Protein AF-A0A8J7XCA3-F1 (afdb_monomer_lite)

Sequence (467 aa):
MIFSLIQPCLSYRDPLVGRDSIISLADGVGAQAFDSISRQIANDPYNPGSFAWGWQYHARGCLIMFNLTGNRKWLDWAVNISDHFLAYSDVNGDGEPAWGNYNETWGNDRYDFREYTVWDGVIGLPIIETAKVILGNDALSDNETLRSKANAYVDLMERVVQRHHGSWNQVDTDQGYYWDDPYEDVGPIVNRFTALGRVELVLGDVTSNTSYYEKPGQMANYMIANMRYDSDDDLYTWEYKYGEEGSEDISHGAIELEFLIMANQRGLLEDVHLERLANTYLKRIWQLPQILDGKKLLSMKVDGTDYPQYDYSSISRGWALLAPYSPEVFESQRIVFGVIHEKRGMYASSVNLLGLAQIPLMAGSLEAQGTDPDSIRVVDLATIESMYDRALGRLNETMSLGSEAISVISLIDESAQHLNQNSLYNASIPGGLLYRAWEMLSRIEQTGLKLRDLVEGIEEAEELGVS

pLDDT: mean 93.94, std 8.84, range [40.78, 98.88]

Foldseek 3Di:
DLLVPLPLDDPFDQDDQANDGLLVQLVVLLVVQLVVVVVCCVPPLAELCCLQPFQLLSLLLLLLSCSNPVDCVSLVSNLVLLVSQLVQQQVVPPPQGANFCQDVNRHDPVDPGATFLLSCLSNLLSLLSSLCSQCVDPVSCVPPVSVVSSVSSLVNLVRNLVLQVQQWDDDDPLATFGARGSVDRPACQLLRRLSNLSNLLSSCVNVVPCVSLRHLLRSLVNQVVQWDADPVLRATWHARGGPDDDTDFLLSVLSNLVSNLSCVVVVSDDLSHLLRHLSLCLPQFAQLLCVLVLDARTAGGSNNHHDSVDHCLQRNANQCSSCLSPVLSLLSNSLSSSLVCLQPRRHSGSSNSSSSSSSSSSCVVCVVVVHHSLPHAPDDLVSLVVLLVVLVVLVVVLVVLVDDLVVLVVLSVQLVVLSDPNNSSRVSNSSNSSSNSSVSSVVSVVVSVVVVVVVVVVVVCVVVVND

Structure (mmCIF, N/CA/C/O backbone):
data_AF-A0A8J7XCA3-F1
#
_entry.id   AF-A0A8J7XCA3-F1
#
loop_
_atom_site.group_PDB
_atom_site.id
_atom_site.type_symbol
_atom_site.label_atom_id
_atom_site.label_alt_id
_atom_site.label_comp_id
_atom_site.label_asym_id
_atom_site.label_entity_id
_atom_site.label_seq_id
_atom_site.pdbx_PDB_ins_code
_atom_site.Cartn_x
_atom_site.Cartn_y
_atom_site.Cartn_z
_atom_site.occupancy
_atom_site.B_iso_or_equiv
_atom_site.auth_seq_id
_atom_site.auth_comp_id
_atom_site.auth_asym_id
_atom_site.auth_atom_id
_atom_site.pdbx_PDB_model_num
ATOM 1 N N . MET A 1 1 ? -2.379 -5.718 -15.078 1.00 42.91 1 MET A N 1
ATOM 2 C CA . MET A 1 1 ? -3.762 -5.604 -15.588 1.00 42.91 1 MET A CA 1
ATOM 3 C C . MET A 1 1 ? -4.606 -4.595 -14.794 1.00 42.91 1 MET A C 1
ATOM 5 O O . MET A 1 1 ? -5.542 -4.049 -15.357 1.00 42.91 1 MET A O 1
ATOM 9 N N . ILE A 1 2 ? -4.215 -4.230 -13.560 1.00 40.78 2 ILE A N 1
ATOM 10 C CA . ILE A 1 2 ? -4.813 -3.115 -12.779 1.00 40.78 2 ILE A CA 1
ATOM 11 C C . ILE A 1 2 ? -4.923 -1.805 -13.582 1.00 40.78 2 ILE A C 1
ATOM 13 O O . ILE A 1 2 ? -5.945 -1.136 -13.534 1.00 40.78 2 ILE A O 1
ATOM 17 N N . PHE A 1 3 ? -3.911 -1.478 -14.393 1.00 42.97 3 PHE A N 1
ATOM 18 C CA . PHE A 1 3 ? -3.934 -0.296 -15.266 1.00 42.97 3 PHE A CA 1
ATOM 19 C C . PHE A 1 3 ? -4.504 -0.539 -16.675 1.00 42.97 3 PHE A C 1
ATOM 21 O O . PHE A 1 3 ? -4.763 0.422 -17.385 1.00 42.97 3 PHE A O 1
ATOM 28 N N . SER A 1 4 ? -4.712 -1.793 -17.100 1.00 41.62 4 SER A N 1
ATOM 29 C CA . SER A 1 4 ? -5.295 -2.104 -18.421 1.00 41.62 4 SER A CA 1
ATOM 30 C C . SER A 1 4 ? -6.807 -2.351 -18.372 1.00 41.62 4 SER A C 1
ATOM 32 O O . SER A 1 4 ? -7.427 -2.493 -19.420 1.00 41.62 4 SER A O 1
ATOM 34 N N . LEU A 1 5 ? -7.396 -2.422 -17.173 1.00 41.03 5 LEU A N 1
ATOM 35 C CA . LEU A 1 5 ? -8.836 -2.605 -16.958 1.00 41.03 5 LEU A CA 1
ATOM 36 C C . LEU A 1 5 ? -9.592 -1.289 -16.730 1.00 41.03 5 LEU A C 1
ATOM 38 O O . LEU A 1 5 ? -10.820 -1.283 -16.755 1.00 41.03 5 LEU A O 1
ATOM 42 N N . ILE A 1 6 ? -8.893 -0.164 -16.567 1.00 46.91 6 ILE A N 1
ATOM 43 C CA . ILE A 1 6 ? -9.539 1.143 -16.430 1.00 46.91 6 ILE A CA 1
ATOM 44 C C . ILE A 1 6 ? -9.768 1.701 -17.834 1.00 46.91 6 ILE A C 1
ATOM 46 O O . ILE A 1 6 ? -8.982 2.497 -18.346 1.00 46.91 6 ILE A O 1
ATOM 50 N N . GLN A 1 7 ? -10.848 1.272 -18.492 1.00 47.53 7 GLN A N 1
ATOM 51 C CA . GLN A 1 7 ? -11.374 2.085 -19.585 1.00 47.53 7 GLN A CA 1
ATOM 52 C C . GLN A 1 7 ? -11.809 3.443 -18.998 1.00 47.53 7 GLN A C 1
ATOM 54 O O . GLN A 1 7 ? -12.553 3.439 -18.016 1.00 47.53 7 GLN A O 1
ATOM 59 N N . PRO A 1 8 ? -11.409 4.595 -19.574 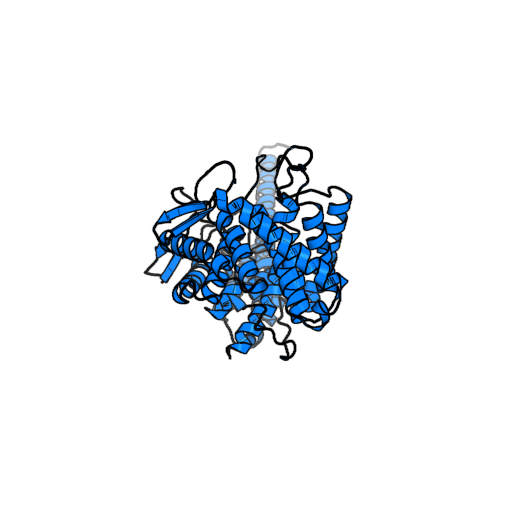1.00 45.59 8 PRO A N 1
ATOM 60 C CA . PRO A 1 8 ? -11.662 5.933 -19.013 1.00 45.59 8 PRO A CA 1
ATOM 61 C C . PRO A 1 8 ? -13.137 6.383 -18.918 1.00 45.59 8 PRO A C 1
ATOM 63 O O . PRO A 1 8 ? -13.405 7.581 -18.931 1.00 45.59 8 PRO A O 1
ATOM 66 N N . CYS A 1 9 ? -14.124 5.483 -18.922 1.00 40.84 9 CYS A N 1
ATOM 67 C CA . CYS A 1 9 ? -15.520 5.834 -19.212 1.00 40.84 9 CYS A CA 1
ATOM 68 C C . CYS A 1 9 ? -16.597 5.059 -18.438 1.00 40.84 9 CYS A C 1
ATOM 70 O O . CYS A 1 9 ? -17.772 5.173 -18.789 1.00 40.84 9 CYS A O 1
ATOM 72 N N . LEU A 1 10 ? -16.263 4.312 -17.385 1.00 49.38 10 LEU A N 1
ATOM 73 C CA . LEU A 1 10 ? -17.302 3.826 -16.469 1.00 49.38 10 LEU A CA 1
ATOM 74 C C . LEU A 1 10 ? -17.647 4.933 -15.470 1.00 49.38 10 LEU A C 1
ATOM 76 O O . LEU A 1 10 ? -16.764 5.658 -15.018 1.00 49.38 10 LEU A O 1
ATOM 80 N N . SER A 1 11 ? -18.941 5.114 -15.186 1.00 57.47 11 SER A N 1
ATOM 81 C CA . SER A 1 11 ? -19.443 6.111 -14.238 1.00 57.47 11 SER A CA 1
ATOM 82 C C . SER A 1 11 ? -18.978 5.753 -12.829 1.00 57.47 11 SER A C 1
ATOM 84 O O . SER A 1 11 ? -19.689 5.100 -12.070 1.00 57.47 11 SER A O 1
ATOM 86 N N . TYR A 1 12 ? -17.752 6.143 -12.524 1.00 66.19 12 TYR A N 1
ATOM 87 C CA . TYR A 1 12 ? -17.083 5.815 -11.289 1.00 66.19 12 TYR A CA 1
ATOM 88 C C . TYR A 1 12 ? -17.775 6.521 -10.115 1.00 66.19 12 TYR A C 1
ATOM 90 O O . TYR A 1 12 ? -17.873 7.754 -10.104 1.00 66.19 12 TYR A O 1
ATOM 98 N N . ARG A 1 13 ? -18.287 5.758 -9.140 1.00 80.81 13 ARG A N 1
ATOM 99 C CA . ARG A 1 13 ? -18.810 6.324 -7.889 1.00 80.81 13 ARG A CA 1
ATOM 100 C C . ARG A 1 13 ? -17.653 6.599 -6.941 1.00 80.81 13 ARG A C 1
ATOM 102 O O . ARG A 1 13 ? -16.922 5.692 -6.561 1.00 80.81 13 ARG A O 1
ATOM 109 N N . ASP A 1 14 ? -17.499 7.857 -6.545 1.00 87.69 14 ASP A N 1
ATOM 110 C CA . ASP A 1 14 ? -16.495 8.234 -5.555 1.00 87.69 14 ASP A CA 1
ATOM 111 C C . ASP A 1 14 ? -16.888 7.690 -4.167 1.00 87.69 14 ASP A C 1
ATOM 113 O O . ASP A 1 14 ? -17.895 8.148 -3.616 1.00 87.69 14 ASP A O 1
ATOM 117 N N . PRO A 1 15 ? -16.163 6.707 -3.599 1.00 91.25 15 PRO A N 1
ATOM 118 C CA . PRO A 1 15 ? -16.497 6.104 -2.327 1.00 91.25 15 PRO A CA 1
ATOM 119 C C . PRO A 1 15 ? -16.208 7.102 -1.213 1.00 91.25 15 PRO A C 1
ATOM 121 O O . PRO A 1 15 ? -15.427 8.046 -1.365 1.00 91.25 15 PRO A O 1
ATOM 124 N N . LEU A 1 16 ? -16.823 6.862 -0.061 1.00 93.44 16 LEU A N 1
ATOM 125 C CA . LEU A 1 16 ? -16.594 7.673 1.125 1.00 93.44 16 LEU A CA 1
ATOM 126 C C . LEU A 1 16 ? -15.574 7.014 2.053 1.00 93.44 16 LEU A C 1
ATOM 128 O O . LEU A 1 16 ? -15.590 5.797 2.267 1.00 93.44 16 LEU A O 1
ATOM 132 N N . VAL A 1 17 ? -14.731 7.847 2.654 1.00 92.00 17 VAL A N 1
ATOM 133 C CA . VAL A 1 17 ? -13.831 7.506 3.762 1.00 92.00 17 VAL A CA 1
ATOM 134 C C . VAL A 1 17 ? -14.178 8.452 4.905 1.00 92.00 17 VAL A C 1
ATOM 136 O O . VAL A 1 17 ? -13.909 9.649 4.835 1.00 92.00 17 VAL A O 1
ATOM 139 N N . GLY A 1 18 ? -14.837 7.933 5.945 1.00 91.75 18 GLY A N 1
ATOM 140 C CA . GLY A 1 18 ? -15.530 8.811 6.889 1.00 91.75 18 GLY A CA 1
ATOM 141 C C . GLY A 1 18 ? -16.657 9.555 6.174 1.00 91.75 18 GLY A C 1
ATOM 142 O O . GLY A 1 18 ? -17.408 8.946 5.412 1.00 91.75 18 GLY A O 1
ATOM 143 N N . ARG A 1 19 ? -16.780 10.862 6.396 1.00 92.69 19 ARG A N 1
ATOM 144 C CA . ARG A 1 19 ? -17.782 11.707 5.714 1.00 92.69 19 ARG A CA 1
ATOM 145 C C . ARG A 1 19 ? -17.338 12.253 4.356 1.00 92.69 19 ARG A C 1
ATOM 147 O O . ARG A 1 19 ? -18.177 12.773 3.623 1.00 92.69 19 ARG A O 1
ATOM 154 N N . ASP A 1 20 ? -16.059 12.130 4.024 1.00 95.56 20 ASP A N 1
ATOM 155 C CA . ASP A 1 20 ? -15.481 12.797 2.865 1.00 95.56 20 ASP A CA 1
ATOM 156 C C . ASP A 1 20 ? -15.397 11.877 1.648 1.00 95.56 20 ASP A C 1
ATOM 158 O O . ASP A 1 20 ? -15.160 10.670 1.751 1.00 95.56 20 ASP A O 1
ATOM 162 N N . SER A 1 21 ? -15.563 12.484 0.473 1.00 95.19 21 SER A N 1
ATOM 163 C CA . SER A 1 21 ? -15.258 11.837 -0.800 1.00 95.19 21 SER A CA 1
ATOM 164 C C . SER A 1 21 ? -13.752 11.601 -0.898 1.00 95.19 21 SER A C 1
ATOM 166 O O . SER A 1 21 ? -12.943 12.469 -0.541 1.00 95.19 21 SER A O 1
ATOM 168 N N . ILE A 1 22 ? -13.361 10.432 -1.400 1.00 95.31 22 ILE A N 1
ATOM 169 C CA . ILE A 1 22 ? -11.947 10.085 -1.507 1.00 95.31 22 ILE A CA 1
ATOM 170 C C . ILE A 1 22 ? -11.228 11.011 -2.478 1.00 95.31 22 ILE A C 1
ATOM 172 O O . ILE A 1 22 ? -10.115 11.429 -2.170 1.00 95.31 22 ILE A O 1
ATOM 176 N N . ILE A 1 23 ? -11.835 11.384 -3.610 1.00 95.19 23 ILE A N 1
ATOM 177 C CA . ILE A 1 23 ? -11.182 12.298 -4.561 1.00 95.19 23 ILE A CA 1
ATOM 178 C C . ILE A 1 23 ? -10.900 13.656 -3.907 1.00 95.19 23 ILE A C 1
ATOM 180 O O . ILE A 1 23 ? -9.797 14.185 -4.061 1.00 95.19 23 ILE A O 1
ATOM 184 N N . SER A 1 24 ? -11.856 14.208 -3.153 1.00 96.00 24 SER A N 1
ATOM 185 C CA . SER A 1 24 ? -11.670 15.482 -2.445 1.00 96.00 24 SER A CA 1
ATOM 186 C C . SER A 1 24 ? -10.589 15.375 -1.368 1.00 96.00 24 SER A C 1
ATOM 188 O O . SER A 1 24 ? -9.724 16.247 -1.253 1.00 96.00 24 SER A O 1
ATOM 190 N N . LEU A 1 25 ? -10.607 14.292 -0.589 1.00 96.94 25 LEU A N 1
ATOM 191 C CA . LEU A 1 25 ? -9.620 14.058 0.460 1.00 96.94 25 LEU A CA 1
ATOM 192 C C . LEU A 1 25 ? -8.212 13.855 -0.122 1.00 96.94 25 LEU A C 1
ATOM 194 O O . LEU A 1 25 ? -7.244 14.441 0.369 1.00 96.94 25 LEU A O 1
ATOM 198 N N . ALA A 1 26 ? -8.103 13.066 -1.192 1.00 97.38 26 ALA A N 1
ATOM 199 C CA . ALA A 1 26 ? -6.862 12.816 -1.912 1.00 97.38 26 ALA A CA 1
ATOM 200 C C . ALA A 1 26 ? -6.291 14.104 -2.509 1.00 97.38 26 ALA A C 1
ATOM 202 O O . ALA A 1 26 ? -5.078 14.279 -2.464 1.00 97.38 26 ALA A O 1
ATOM 203 N N . ASP A 1 27 ? -7.125 15.029 -3.000 1.00 97.50 27 ASP A N 1
ATOM 204 C CA . ASP A 1 27 ? -6.666 16.329 -3.503 1.00 97.50 27 ASP A CA 1
ATOM 205 C C . ASP A 1 27 ? -5.920 17.135 -2.430 1.00 97.50 27 ASP A C 1
ATOM 207 O O . ASP A 1 27 ? -4.785 17.571 -2.636 1.00 97.50 27 ASP A O 1
ATOM 211 N N . GLY A 1 28 ? -6.523 17.262 -1.244 1.00 97.69 28 GLY A N 1
ATOM 212 C CA . GLY A 1 28 ? -5.926 17.986 -0.122 1.00 97.69 28 GLY A CA 1
ATOM 213 C C . GLY A 1 28 ? -4.677 17.304 0.446 1.00 97.69 28 GLY A C 1
ATOM 214 O O . GLY A 1 28 ? -3.679 17.977 0.721 1.00 97.69 28 GLY A O 1
ATOM 215 N N . VAL A 1 29 ? -4.719 15.977 0.612 1.00 97.81 29 VAL A N 1
ATOM 216 C CA . VAL A 1 29 ? -3.582 15.163 1.083 1.00 97.81 29 VAL A CA 1
ATOM 217 C C . VAL A 1 29 ? -2.438 15.196 0.070 1.00 97.81 29 VAL A C 1
ATOM 219 O O . VAL A 1 29 ? -1.282 15.376 0.453 1.00 97.81 29 VAL A O 1
ATOM 222 N N . GLY A 1 30 ? -2.759 15.061 -1.217 1.00 98.12 30 GLY A N 1
ATOM 223 C CA . GLY A 1 30 ? -1.812 15.065 -2.323 1.00 98.12 30 GLY A CA 1
ATOM 224 C C . GLY A 1 30 ? -1.088 16.397 -2.450 1.00 98.12 30 GLY A C 1
ATOM 225 O O . GLY A 1 30 ? 0.137 16.419 -2.384 1.00 98.12 30 GLY A O 1
ATOM 226 N N . ALA A 1 31 ? -1.809 17.517 -2.518 1.00 98.38 31 ALA A N 1
ATOM 227 C CA . ALA A 1 31 ? -1.177 18.834 -2.620 1.00 98.38 31 ALA A CA 1
ATOM 228 C C . ALA A 1 31 ? -0.187 19.096 -1.466 1.00 98.38 31 ALA A C 1
ATOM 230 O O . ALA A 1 31 ? 0.974 19.430 -1.693 1.00 98.38 31 ALA A O 1
ATOM 231 N N . GLN A 1 32 ? -0.606 18.842 -0.222 1.00 98.31 32 GLN A N 1
ATOM 232 C CA . GLN A 1 32 ? 0.245 19.048 0.955 1.00 98.31 32 GLN A CA 1
ATOM 233 C C . GLN A 1 32 ? 1.455 18.100 1.000 1.00 98.31 32 GLN A C 1
ATOM 235 O O . GLN A 1 32 ? 2.552 18.506 1.398 1.00 98.31 32 GLN A O 1
ATOM 240 N N . ALA A 1 33 ? 1.278 16.838 0.595 1.00 97.88 33 ALA A N 1
ATOM 241 C CA . ALA A 1 33 ? 2.379 15.886 0.512 1.00 97.88 33 ALA A CA 1
ATOM 242 C C . ALA A 1 33 ? 3.386 16.293 -0.578 1.00 97.88 33 ALA A C 1
ATOM 244 O O . ALA A 1 33 ? 4.591 16.240 -0.331 1.00 97.88 33 ALA A O 1
ATOM 245 N N . PHE A 1 34 ? 2.919 16.769 -1.737 1.00 98.19 34 PHE A N 1
ATOM 246 C CA . PHE A 1 34 ? 3.786 17.248 -2.817 1.00 98.19 34 PHE A CA 1
ATOM 247 C C . PHE A 1 34 ? 4.570 18.509 -2.416 1.00 98.19 34 PHE A C 1
ATOM 249 O O . PHE A 1 34 ? 5.768 18.612 -2.690 1.00 98.19 34 PHE A O 1
ATOM 256 N N . ASP A 1 35 ? 3.948 19.432 -1.679 1.00 98.19 35 ASP A N 1
ATOM 257 C CA . ASP A 1 35 ? 4.629 20.604 -1.110 1.00 98.19 35 ASP A CA 1
ATOM 258 C C . ASP A 1 35 ? 5.708 20.207 -0.089 1.00 98.19 35 ASP A C 1
ATOM 260 O O . ASP A 1 35 ? 6.752 20.857 0.031 1.00 98.19 35 ASP A O 1
ATOM 264 N N . SER A 1 36 ? 5.474 19.137 0.677 1.00 97.75 36 SER A N 1
ATOM 265 C CA . SER A 1 36 ? 6.481 18.565 1.580 1.00 97.75 36 SER A CA 1
ATOM 266 C C . SER A 1 36 ? 7.669 17.995 0.804 1.00 97.75 36 SER A C 1
ATOM 268 O O . SER A 1 36 ? 8.811 18.315 1.131 1.00 97.75 36 SER A O 1
ATOM 270 N N . ILE A 1 37 ? 7.409 17.226 -0.258 1.00 97.75 37 ILE A N 1
ATOM 271 C CA . ILE A 1 37 ? 8.445 16.685 -1.152 1.00 97.75 37 ILE A CA 1
ATOM 272 C C . ILE A 1 37 ? 9.251 17.821 -1.785 1.00 97.75 37 ILE A C 1
ATOM 274 O O . ILE A 1 37 ? 10.474 17.817 -1.711 1.00 97.75 37 ILE A O 1
ATOM 278 N N . SER A 1 38 ? 8.583 18.842 -2.322 1.00 97.12 38 SER A N 1
ATOM 279 C CA . SER A 1 38 ? 9.237 19.989 -2.966 1.00 97.12 38 SER A CA 1
ATOM 280 C C . SER A 1 38 ? 10.186 20.726 -2.012 1.00 97.12 38 SER A C 1
ATOM 282 O O . SER A 1 38 ? 11.286 21.120 -2.397 1.00 97.12 38 SER A O 1
ATOM 284 N N . ARG A 1 39 ? 9.799 20.870 -0.736 1.00 97.19 39 ARG A N 1
ATOM 285 C CA . ARG A 1 39 ? 10.677 21.431 0.305 1.00 97.19 39 ARG A CA 1
ATOM 286 C C . ARG A 1 39 ? 11.841 20.511 0.658 1.00 97.19 39 ARG A C 1
ATOM 288 O O . ARG A 1 39 ? 12.913 21.016 0.972 1.00 97.19 39 ARG A O 1
ATOM 295 N N . GLN A 1 40 ? 11.646 19.195 0.640 1.00 95.56 40 GLN A N 1
ATOM 296 C CA . GLN A 1 40 ? 12.735 18.243 0.866 1.00 95.56 40 GLN A CA 1
ATOM 297 C C . GLN A 1 40 ? 13.742 18.291 -0.285 1.00 95.56 40 GLN A C 1
ATOM 299 O O . GLN A 1 40 ? 14.916 18.489 -0.009 1.00 95.56 40 GLN A O 1
ATOM 304 N N . ILE A 1 41 ? 13.286 18.258 -1.545 1.00 95.25 41 ILE A N 1
ATOM 305 C CA . ILE A 1 41 ? 14.137 18.404 -2.743 1.00 95.25 41 ILE A CA 1
ATOM 306 C C . ILE A 1 41 ? 15.020 19.654 -2.652 1.00 95.25 41 ILE A C 1
ATOM 308 O O . ILE A 1 41 ? 16.203 19.603 -2.972 1.00 95.25 41 ILE A O 1
ATOM 312 N N . ALA A 1 42 ? 14.461 20.779 -2.197 1.00 95.62 42 ALA A N 1
ATOM 313 C CA . ALA A 1 42 ? 15.202 22.033 -2.086 1.00 95.62 42 ALA A CA 1
ATOM 314 C C . ALA A 1 42 ? 16.318 22.015 -1.021 1.00 95.62 42 ALA A C 1
ATOM 316 O O . ALA A 1 42 ? 17.265 22.791 -1.134 1.00 95.62 42 ALA A O 1
ATOM 317 N N . ASN A 1 43 ? 16.200 21.172 0.009 1.00 94.56 43 ASN A N 1
ATOM 318 C CA . ASN A 1 43 ? 17.143 21.120 1.132 1.00 94.56 43 ASN A CA 1
ATOM 319 C C . ASN A 1 43 ? 18.128 19.950 1.030 1.00 94.56 43 ASN A C 1
ATOM 321 O O . ASN A 1 43 ? 19.290 20.097 1.395 1.00 94.56 43 ASN A O 1
ATOM 325 N N . ASP A 1 44 ? 17.644 18.802 0.568 1.00 94.06 44 ASP A N 1
ATOM 326 C CA . ASP A 1 44 ? 18.358 17.534 0.504 1.00 94.06 44 ASP A CA 1
ATOM 327 C C . ASP A 1 44 ? 17.923 16.793 -0.773 1.00 94.06 44 ASP A C 1
ATOM 329 O O . ASP A 1 44 ? 16.986 15.985 -0.755 1.00 94.06 44 ASP A O 1
ATOM 333 N N . PRO A 1 45 ? 18.524 17.138 -1.927 1.00 94.56 45 PRO A N 1
ATOM 334 C CA . PRO A 1 45 ? 18.060 16.653 -3.219 1.00 94.56 45 PRO A CA 1
ATOM 335 C C . PRO A 1 45 ? 18.355 15.166 -3.443 1.00 94.56 45 PRO A C 1
ATOM 337 O O . PRO A 1 45 ? 17.749 14.575 -4.334 1.00 94.56 45 PRO A O 1
ATOM 340 N N . TYR A 1 46 ? 19.239 14.549 -2.651 1.00 96.88 46 TYR A N 1
ATOM 341 C CA . TYR A 1 46 ? 19.500 13.113 -2.698 1.00 96.88 46 TYR A CA 1
ATOM 342 C C . TYR A 1 46 ? 19.309 12.478 -1.325 1.00 96.88 46 TYR A C 1
ATOM 344 O O . TYR A 1 46 ? 20.222 12.430 -0.506 1.00 96.88 46 TYR A O 1
ATOM 352 N N . ASN A 1 47 ? 18.119 11.924 -1.106 1.00 95.69 47 ASN A N 1
ATOM 353 C CA . ASN A 1 47 ? 17.814 11.174 0.101 1.00 95.69 47 ASN A CA 1
ATOM 354 C C . ASN A 1 47 ? 17.118 9.859 -0.266 1.00 95.69 47 ASN A C 1
ATOM 356 O O . ASN A 1 47 ? 15.885 9.813 -0.347 1.00 95.69 47 ASN A O 1
ATOM 360 N N . PRO A 1 48 ? 17.879 8.776 -0.479 1.00 95.31 48 PRO A N 1
ATOM 361 C CA . PRO A 1 48 ? 17.327 7.530 -1.002 1.00 95.31 48 PRO A CA 1
ATOM 362 C C . PRO A 1 48 ? 16.344 6.872 -0.017 1.00 95.31 48 PRO A C 1
ATOM 364 O O . PRO A 1 48 ? 15.366 6.252 -0.431 1.00 95.31 48 PRO A O 1
ATOM 367 N N . GLY A 1 49 ? 16.489 7.125 1.290 1.00 95.81 49 GLY A N 1
ATOM 368 C CA . GLY A 1 49 ? 15.496 6.729 2.290 1.00 95.81 49 GLY A CA 1
ATOM 369 C C . GLY A 1 49 ? 14.147 7.441 2.113 1.00 95.81 49 GLY A C 1
ATOM 370 O O . GLY A 1 49 ? 13.096 6.807 2.215 1.00 95.81 49 GLY A O 1
ATOM 371 N N . SER A 1 50 ? 14.153 8.744 1.816 1.00 96.31 50 SER A N 1
ATOM 372 C CA . SER A 1 50 ? 12.934 9.504 1.491 1.00 96.31 50 SER A CA 1
ATOM 373 C C . SER A 1 50 ? 12.345 9.101 0.139 1.00 96.31 50 SER A C 1
ATOM 375 O O . SER A 1 50 ? 11.119 9.077 -0.009 1.00 96.31 50 SER A O 1
ATOM 377 N N . PHE A 1 51 ? 13.190 8.735 -0.830 1.00 97.75 51 PHE A N 1
ATOM 378 C CA . PHE A 1 51 ? 12.748 8.219 -2.125 1.00 97.75 51 PHE A CA 1
ATOM 379 C C . PHE A 1 51 ? 11.975 6.907 -1.931 1.00 97.75 51 PHE A C 1
ATOM 381 O O . PHE A 1 51 ? 10.805 6.819 -2.316 1.00 97.75 51 PHE A O 1
ATOM 388 N N . ALA A 1 52 ? 12.593 5.942 -1.240 1.00 96.94 52 ALA A N 1
ATOM 389 C CA . ALA A 1 52 ? 12.064 4.600 -1.009 1.00 96.94 52 ALA A CA 1
ATOM 390 C C . ALA A 1 52 ? 10.806 4.581 -0.126 1.00 96.94 52 ALA A C 1
ATOM 392 O O . ALA A 1 52 ? 9.835 3.875 -0.418 1.00 96.94 52 ALA A O 1
ATOM 393 N N . TRP A 1 53 ? 10.794 5.383 0.944 1.00 95.88 53 TRP A N 1
ATOM 394 C CA . TRP A 1 53 ? 9.767 5.314 1.991 1.00 95.88 53 TRP A CA 1
ATOM 395 C C . TRP A 1 53 ? 8.824 6.521 2.033 1.00 95.88 53 TRP A C 1
ATOM 397 O O . TRP A 1 53 ? 8.052 6.675 2.981 1.00 95.88 53 TRP A O 1
ATOM 407 N N . GLY A 1 54 ? 8.844 7.361 0.997 1.00 96.50 54 GLY A N 1
ATOM 408 C CA . GLY A 1 54 ? 7.989 8.540 0.900 1.00 96.50 54 GLY A CA 1
ATOM 409 C C . GLY A 1 54 ? 7.597 8.871 -0.533 1.00 96.50 54 GLY A C 1
ATOM 410 O O . GLY A 1 54 ? 6.425 8.773 -0.894 1.00 96.50 54 GLY A O 1
ATOM 411 N N . TRP A 1 55 ? 8.554 9.302 -1.349 1.00 98.19 55 TRP A N 1
ATOM 412 C CA . TRP A 1 55 ? 8.257 9.965 -2.622 1.00 98.19 55 TRP A CA 1
ATOM 413 C C . TRP A 1 55 ? 7.702 9.003 -3.667 1.00 98.19 55 TRP A C 1
ATOM 415 O O . TRP A 1 55 ? 6.771 9.367 -4.384 1.00 98.19 55 TRP A O 1
ATOM 425 N N . GLN A 1 56 ? 8.187 7.759 -3.698 1.00 98.25 56 GLN A N 1
ATOM 426 C CA . GLN A 1 56 ? 7.654 6.756 -4.618 1.00 98.25 56 GLN A CA 1
ATOM 427 C C . GLN A 1 56 ? 6.153 6.518 -4.397 1.00 98.25 56 GLN A C 1
ATOM 429 O O . GLN A 1 56 ? 5.393 6.537 -5.361 1.00 98.25 56 GLN A O 1
ATOM 434 N N . TYR A 1 57 ? 5.679 6.467 -3.144 1.00 98.50 57 TYR A N 1
ATOM 435 C CA . TYR A 1 57 ? 4.245 6.321 -2.862 1.00 98.50 57 TYR A CA 1
ATOM 436 C C . TYR A 1 57 ? 3.425 7.474 -3.441 1.00 98.50 57 TYR A C 1
ATOM 438 O O . TYR A 1 57 ? 2.302 7.271 -3.899 1.00 98.50 57 TYR A O 1
ATOM 446 N N . HIS A 1 58 ? 3.999 8.679 -3.453 1.00 98.69 58 HIS A N 1
ATOM 447 C CA . HIS A 1 58 ? 3.343 9.855 -4.000 1.00 98.69 58 HIS A CA 1
ATOM 448 C C . HIS A 1 58 ? 3.142 9.718 -5.504 1.00 98.69 58 HIS A C 1
ATOM 450 O O . HIS A 1 58 ? 2.025 9.889 -5.986 1.00 98.69 58 HIS A O 1
ATOM 456 N N . ALA A 1 59 ? 4.209 9.370 -6.231 1.00 98.81 59 ALA A N 1
ATOM 457 C CA . ALA A 1 59 ? 4.153 9.172 -7.673 1.00 98.81 59 ALA A CA 1
ATOM 458 C C . ALA A 1 59 ? 3.130 8.087 -8.034 1.00 98.81 59 ALA A C 1
ATOM 460 O O . ALA A 1 59 ? 2.245 8.330 -8.851 1.00 98.81 59 ALA A O 1
ATOM 461 N N . ARG A 1 60 ? 3.162 6.938 -7.350 1.00 98.69 60 ARG A N 1
ATOM 462 C CA . ARG A 1 60 ? 2.219 5.833 -7.590 1.00 98.69 60 ARG A CA 1
ATOM 463 C C . ARG A 1 60 ? 0.769 6.222 -7.297 1.00 98.69 60 ARG A C 1
ATOM 465 O O . ARG A 1 60 ? -0.111 5.986 -8.124 1.00 98.69 60 ARG A O 1
ATOM 472 N N . GLY A 1 61 ? 0.517 6.880 -6.162 1.00 98.56 61 GLY A N 1
ATOM 473 C CA . GLY A 1 61 ? -0.810 7.399 -5.821 1.00 98.56 61 GLY A CA 1
ATOM 474 C C . GLY A 1 61 ? -1.319 8.390 -6.871 1.00 98.56 61 GLY A C 1
ATOM 475 O O . GLY A 1 61 ? -2.465 8.301 -7.306 1.00 98.56 61 GLY A O 1
ATOM 476 N N . CYS A 1 62 ? -0.446 9.272 -7.363 1.00 98.81 62 CYS A N 1
ATOM 477 C CA . CYS A 1 62 ? -0.764 10.200 -8.442 1.00 98.81 62 CYS A CA 1
ATOM 478 C C . CYS A 1 62 ? -1.094 9.489 -9.763 1.00 98.81 62 CYS A C 1
ATOM 480 O O . CYS A 1 62 ? -2.055 9.868 -10.426 1.00 98.81 62 CYS A O 1
ATOM 482 N N . LEU A 1 63 ? -0.361 8.442 -10.149 1.00 98.75 63 LEU A N 1
ATOM 483 C CA . LEU A 1 63 ? -0.678 7.676 -11.361 1.00 98.75 63 LEU A CA 1
ATOM 484 C C . LEU A 1 63 ? -2.063 7.022 -11.273 1.00 98.75 63 LEU A C 1
ATOM 486 O O . LEU A 1 63 ? -2.825 7.059 -12.241 1.00 98.75 63 LEU A O 1
ATOM 490 N N . ILE A 1 64 ? -2.431 6.477 -10.110 1.00 98.12 64 ILE A N 1
ATOM 491 C CA . ILE A 1 64 ? -3.780 5.939 -9.885 1.00 98.12 64 ILE A CA 1
ATOM 492 C C . ILE A 1 64 ? -4.825 7.060 -9.999 1.00 98.12 64 ILE A C 1
ATOM 494 O O . ILE A 1 64 ? -5.783 6.930 -10.761 1.00 98.12 64 ILE A O 1
ATOM 498 N N . MET A 1 65 ? -4.614 8.195 -9.326 1.00 98.06 65 MET A N 1
ATOM 499 C CA . MET A 1 65 ? -5.538 9.335 -9.377 1.00 98.06 65 MET A CA 1
ATOM 500 C C . MET A 1 65 ? -5.674 9.938 -10.781 1.00 98.06 65 MET A C 1
ATOM 502 O O . MET A 1 65 ? -6.769 10.355 -11.164 1.00 98.06 65 MET A O 1
ATOM 506 N N . PHE A 1 66 ? -4.601 9.966 -11.575 1.00 98.00 66 PHE A N 1
ATOM 507 C CA . PHE A 1 66 ? -4.657 10.375 -12.977 1.00 98.00 66 PHE A CA 1
ATOM 508 C C . PHE A 1 66 ? -5.580 9.456 -13.779 1.00 98.00 66 PHE A C 1
ATOM 510 O O . PHE A 1 66 ? -6.462 9.950 -14.475 1.00 98.00 66 PHE A O 1
ATOM 517 N N . ASN A 1 67 ? -5.430 8.138 -13.640 1.00 94.88 67 ASN A N 1
ATOM 518 C CA . ASN A 1 67 ? -6.261 7.181 -14.373 1.00 94.88 67 ASN A CA 1
ATOM 519 C C . ASN A 1 67 ? -7.734 7.225 -13.946 1.00 94.88 67 ASN A C 1
ATOM 521 O O . ASN A 1 67 ? -8.613 7.059 -14.785 1.00 94.88 67 ASN A O 1
ATOM 525 N N . LEU A 1 68 ? -8.009 7.498 -12.667 1.00 94.06 68 LEU A N 1
ATOM 526 C CA . LEU A 1 68 ? -9.377 7.623 -12.154 1.00 94.06 68 LEU A CA 1
ATOM 527 C C . LEU A 1 68 ? -10.065 8.926 -12.579 1.00 94.06 68 LEU A C 1
ATOM 529 O O . LEU A 1 68 ? -11.267 8.940 -12.817 1.00 94.06 68 LEU A O 1
ATOM 533 N N . THR A 1 69 ? -9.326 10.037 -12.643 1.00 95.00 69 THR A N 1
ATOM 534 C CA . THR A 1 69 ? -9.926 11.378 -12.796 1.00 95.00 69 THR A CA 1
ATOM 535 C C . THR A 1 69 ? -9.674 12.029 -14.153 1.00 95.00 69 THR A C 1
ATOM 537 O O . THR A 1 69 ? -10.303 13.036 -14.473 1.00 95.00 69 THR A O 1
ATOM 540 N N . GLY A 1 70 ? -8.699 11.538 -14.920 1.00 94.44 70 GLY A N 1
ATOM 541 C CA . GLY A 1 70 ? -8.169 12.204 -16.112 1.00 94.44 70 GLY A CA 1
ATOM 542 C C . GLY A 1 70 ? -7.479 13.547 -15.832 1.00 94.44 70 GLY A C 1
ATOM 543 O O . GLY A 1 70 ? -7.061 14.232 -16.768 1.00 94.44 70 GLY A O 1
ATOM 544 N N . ASN A 1 71 ? -7.352 13.970 -14.567 1.00 96.44 71 ASN A N 1
ATOM 545 C CA . ASN A 1 71 ? -6.805 15.279 -14.234 1.00 96.44 71 ASN A CA 1
ATOM 546 C C . ASN A 1 71 ? -5.279 15.279 -14.350 1.00 96.44 71 ASN A C 1
ATOM 548 O O . ASN A 1 71 ? -4.568 14.643 -13.570 1.00 96.44 71 ASN A O 1
ATOM 552 N N . ARG A 1 72 ? -4.786 16.065 -15.309 1.00 97.06 72 ARG A N 1
ATOM 553 C CA . ARG A 1 72 ? -3.380 16.123 -15.695 1.00 97.06 72 ARG A CA 1
ATOM 554 C C . ARG A 1 72 ? -2.416 16.480 -14.559 1.00 97.06 72 ARG A C 1
ATOM 556 O O . ARG A 1 72 ? -1.289 15.994 -14.581 1.00 97.06 72 ARG A O 1
ATOM 563 N N . LYS A 1 73 ? -2.858 17.237 -13.547 1.00 98.19 73 LYS A N 1
ATOM 564 C CA . LYS A 1 73 ? -2.010 17.626 -12.404 1.00 98.19 73 LYS A CA 1
ATOM 565 C C . LYS A 1 73 ? -1.348 16.424 -11.722 1.00 98.19 73 LYS A C 1
ATOM 567 O O . LYS A 1 73 ? -0.189 16.498 -11.336 1.00 98.19 73 LYS A O 1
ATOM 572 N N . TRP A 1 74 ? -2.078 15.310 -11.621 1.00 98.69 74 TRP A N 1
ATOM 573 C CA . TRP A 1 74 ? -1.599 14.093 -10.980 1.00 98.69 74 TRP A CA 1
ATOM 574 C C . TRP A 1 74 ? -0.458 13.468 -11.781 1.00 98.69 74 TRP A C 1
ATOM 576 O O . TRP A 1 74 ? 0.600 13.164 -11.238 1.00 98.69 74 TRP A O 1
ATOM 586 N N . LEU A 1 75 ? -0.635 13.348 -13.098 1.00 98.69 75 LEU A N 1
ATOM 587 C CA . LEU A 1 75 ? 0.420 12.852 -13.976 1.00 98.69 75 LEU A CA 1
ATOM 588 C C . LEU A 1 75 ? 1.656 13.756 -13.935 1.00 98.69 75 LEU A C 1
ATOM 590 O O . LEU A 1 75 ? 2.772 13.251 -13.895 1.00 98.69 75 LEU A O 1
ATOM 594 N N . ASP A 1 76 ? 1.477 15.076 -13.903 1.00 98.75 76 ASP A N 1
ATOM 595 C CA . ASP A 1 76 ? 2.605 16.008 -13.853 1.00 98.75 76 ASP A CA 1
ATOM 596 C C . ASP A 1 76 ? 3.403 15.880 -12.542 1.00 98.75 76 ASP A C 1
ATOM 598 O O . ASP A 1 76 ? 4.632 15.900 -12.575 1.00 98.75 76 ASP A O 1
ATOM 602 N N . TRP A 1 77 ? 2.745 15.659 -11.396 1.00 98.69 77 TRP A N 1
ATOM 603 C CA . TRP A 1 77 ? 3.436 15.342 -10.137 1.00 98.69 77 TRP A CA 1
ATOM 604 C C . TRP A 1 77 ? 4.209 14.020 -10.202 1.00 98.69 77 TRP A C 1
ATOM 606 O O . TRP A 1 77 ? 5.360 13.972 -9.764 1.00 98.69 77 TRP A O 1
ATOM 616 N N . ALA A 1 78 ? 3.625 12.969 -10.787 1.00 98.81 78 ALA A N 1
ATOM 617 C CA . ALA A 1 78 ? 4.307 11.684 -10.962 1.00 98.81 78 ALA A CA 1
ATOM 618 C C . ALA A 1 78 ? 5.527 11.786 -11.898 1.00 98.81 78 ALA A C 1
ATOM 620 O O . ALA A 1 78 ? 6.590 11.245 -11.586 1.00 98.81 78 ALA A O 1
ATOM 621 N N . VAL A 1 79 ? 5.404 12.527 -13.006 1.00 98.88 79 VAL A N 1
ATOM 622 C CA . VAL A 1 79 ? 6.507 12.796 -13.945 1.00 98.88 79 VAL A CA 1
ATOM 623 C C . VAL A 1 79 ? 7.616 13.599 -13.272 1.00 98.88 79 VAL A C 1
ATOM 625 O O . VAL A 1 79 ? 8.777 13.243 -13.422 1.00 98.88 79 VAL A O 1
ATOM 628 N N . ASN A 1 80 ? 7.289 14.629 -12.484 1.00 98.69 80 ASN A N 1
ATOM 629 C CA . ASN A 1 80 ? 8.301 15.427 -11.781 1.00 98.69 80 ASN A CA 1
ATOM 630 C C . ASN A 1 80 ? 9.124 14.583 -10.796 1.00 98.69 80 ASN A C 1
ATOM 632 O O . ASN A 1 80 ? 10.340 14.736 -10.718 1.00 98.69 80 ASN A O 1
ATOM 636 N N . ILE A 1 81 ? 8.471 13.681 -10.060 1.00 98.75 81 ILE A N 1
ATOM 637 C CA . ILE A 1 81 ? 9.164 12.769 -9.143 1.00 98.75 81 ILE A CA 1
ATOM 638 C C . ILE A 1 81 ? 10.009 11.752 -9.925 1.00 98.75 81 ILE A C 1
ATOM 640 O O . ILE A 1 81 ? 11.154 11.507 -9.558 1.00 98.75 81 ILE A O 1
ATOM 644 N N . SER A 1 82 ? 9.483 11.198 -11.021 1.00 98.81 82 SER A N 1
ATOM 645 C CA . SER A 1 82 ? 10.209 10.224 -11.854 1.00 98.81 82 SER A CA 1
ATOM 646 C C . SER A 1 82 ? 11.426 10.843 -12.551 1.00 98.81 82 SER A C 1
ATOM 648 O O . SER A 1 82 ? 12.490 10.230 -12.581 1.00 98.81 82 SER A O 1
ATOM 650 N N . ASP A 1 83 ? 11.305 12.079 -13.047 1.00 98.81 83 ASP A N 1
ATOM 65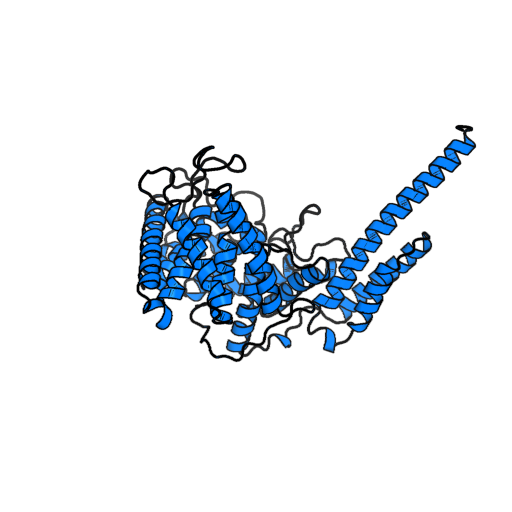1 C CA . ASP A 1 83 ? 12.429 12.864 -13.572 1.00 98.81 83 ASP A CA 1
ATOM 652 C C . ASP A 1 83 ? 13.504 13.075 -12.506 1.00 98.81 83 ASP A C 1
ATOM 654 O O . ASP A 1 83 ? 14.694 12.960 -12.798 1.00 98.81 83 ASP A O 1
ATOM 658 N N . HIS A 1 84 ? 13.092 13.366 -11.266 1.00 98.69 84 HIS A N 1
ATOM 659 C CA . HIS A 1 84 ? 14.023 13.528 -10.154 1.00 98.69 84 HIS A CA 1
ATOM 660 C C . HIS A 1 84 ? 14.760 12.222 -9.860 1.00 98.69 84 HIS A C 1
ATOM 662 O O . HIS A 1 84 ? 15.981 12.225 -9.762 1.00 98.69 84 HIS A O 1
ATOM 668 N N . PHE A 1 85 ? 14.058 11.091 -9.779 1.00 98.69 85 PHE A N 1
ATOM 669 C CA . PHE A 1 85 ? 14.719 9.801 -9.575 1.00 98.69 85 PHE A CA 1
ATOM 670 C C . PHE A 1 85 ? 15.710 9.476 -10.695 1.00 98.69 85 PHE A C 1
ATOM 672 O O . PHE A 1 85 ? 16.834 9.082 -10.393 1.00 98.69 85 PHE A O 1
ATOM 679 N N . LEU A 1 86 ? 15.340 9.707 -11.959 1.00 98.56 86 LEU A N 1
ATOM 680 C CA . LEU A 1 86 ? 16.230 9.510 -13.106 1.00 98.56 86 LEU A CA 1
ATOM 681 C C . LEU A 1 86 ? 17.469 10.413 -13.044 1.00 98.56 86 LEU A C 1
ATOM 683 O O . LEU A 1 86 ? 18.572 9.959 -13.323 1.00 98.56 86 LEU A O 1
ATOM 687 N N . ALA A 1 87 ? 17.318 11.683 -12.662 1.00 98.12 87 ALA A N 1
ATOM 688 C CA . ALA A 1 87 ? 18.446 12.613 -12.564 1.00 98.12 87 ALA A CA 1
ATOM 689 C C . ALA A 1 87 ? 19.458 12.225 -11.470 1.00 98.12 87 ALA A C 1
ATOM 691 O O . ALA A 1 87 ? 20.613 12.644 -11.525 1.00 98.12 87 ALA A O 1
ATOM 692 N N . TYR A 1 88 ? 19.021 11.433 -10.492 1.00 97.69 88 TYR A N 1
ATOM 693 C CA . TYR A 1 88 ? 19.788 11.027 -9.319 1.00 97.69 88 TYR A CA 1
ATOM 694 C C . TYR A 1 88 ? 20.041 9.514 -9.264 1.00 97.69 88 TYR A C 1
ATOM 696 O O . TYR A 1 88 ? 20.331 8.981 -8.199 1.00 97.69 88 TYR A O 1
ATOM 704 N N . SER A 1 89 ? 19.933 8.815 -10.393 1.00 97.31 89 SER A N 1
ATOM 705 C CA . SER A 1 89 ? 20.155 7.370 -10.443 1.00 97.31 89 SER A CA 1
ATOM 706 C C . SER A 1 89 ? 21.632 6.975 -10.501 1.00 97.31 89 SER A C 1
ATOM 708 O O . SER A 1 89 ? 21.902 5.800 -10.596 1.00 97.31 89 SER A O 1
ATOM 710 N N . ASP A 1 90 ? 22.588 7.904 -10.551 1.00 96.31 90 ASP A N 1
ATOM 711 C CA . ASP A 1 90 ? 24.033 7.606 -10.662 1.00 96.31 90 ASP A CA 1
ATOM 712 C C . ASP A 1 90 ? 24.839 8.725 -9.983 1.00 96.31 90 ASP A C 1
ATOM 714 O O . ASP A 1 90 ? 25.593 9.478 -10.601 1.00 96.31 90 ASP A O 1
ATOM 718 N N . VAL A 1 91 ? 24.572 8.943 -8.692 1.00 95.69 91 VAL A N 1
ATOM 719 C CA . VAL A 1 91 ? 25.219 10.028 -7.928 1.00 95.69 91 VAL A CA 1
ATOM 720 C C . VAL A 1 91 ? 26.659 9.713 -7.534 1.00 95.69 91 VAL A C 1
ATOM 722 O O . VAL A 1 91 ? 27.440 10.630 -7.268 1.00 95.69 91 VAL A O 1
ATOM 725 N N . ASN A 1 92 ? 27.016 8.430 -7.480 1.00 92.69 92 ASN A N 1
ATOM 726 C CA . ASN A 1 92 ? 28.380 7.976 -7.232 1.00 92.69 92 ASN A CA 1
ATOM 727 C C . ASN A 1 92 ? 29.245 8.033 -8.512 1.00 92.69 92 ASN A C 1
ATOM 729 O O . ASN A 1 92 ? 30.472 8.077 -8.393 1.00 92.69 92 ASN A O 1
ATOM 733 N N . GLY A 1 93 ? 28.634 8.130 -9.701 1.00 92.62 93 GLY A N 1
ATOM 734 C CA . GLY A 1 93 ? 29.306 8.365 -10.978 1.00 92.62 93 GLY A CA 1
ATOM 735 C C . GLY A 1 93 ? 30.036 7.139 -11.522 1.00 92.62 93 GLY A C 1
ATOM 736 O O . GLY A 1 93 ? 31.026 7.298 -12.244 1.00 92.62 93 GLY A O 1
ATOM 737 N N . ASP A 1 94 ? 29.600 5.937 -11.144 1.00 92.50 94 ASP A N 1
ATOM 738 C CA . ASP A 1 94 ? 30.186 4.676 -11.611 1.00 92.50 94 ASP A CA 1
ATOM 739 C C . ASP A 1 94 ? 29.633 4.239 -12.980 1.00 92.50 94 ASP A C 1
ATOM 741 O O . ASP A 1 94 ? 30.199 3.352 -13.625 1.00 92.50 94 ASP A O 1
ATOM 745 N N . GLY A 1 95 ? 28.594 4.921 -13.476 1.00 93.12 95 GLY A N 1
ATOM 746 C CA . GLY A 1 95 ? 27.957 4.614 -14.749 1.00 93.12 95 GLY A CA 1
ATOM 747 C C . GLY A 1 95 ? 26.941 3.476 -14.665 1.00 93.12 95 GLY A C 1
ATOM 748 O O . GLY A 1 95 ? 26.458 3.031 -15.710 1.00 93.12 95 GLY A O 1
ATOM 749 N N . GLU A 1 96 ? 26.587 3.002 -13.475 1.00 93.06 96 GLU A N 1
ATOM 750 C CA . GLU A 1 96 ? 25.599 1.957 -13.245 1.00 93.06 96 GLU A CA 1
ATOM 751 C C . GLU A 1 96 ? 24.433 2.505 -12.415 1.00 93.06 96 GLU A C 1
ATOM 753 O O . GLU A 1 96 ? 24.604 2.828 -11.243 1.00 93.06 96 GLU A O 1
ATOM 758 N N . PRO A 1 97 ? 23.216 2.597 -12.980 1.00 95.88 97 PRO A N 1
ATOM 759 C CA . PRO A 1 97 ? 22.144 3.263 -12.274 1.00 95.88 97 PRO A CA 1
ATOM 760 C C . PRO A 1 97 ? 21.695 2.481 -11.031 1.00 95.88 97 PRO A C 1
ATOM 762 O O . PRO A 1 97 ? 21.364 1.301 -11.147 1.00 95.88 97 PRO A O 1
ATOM 765 N N . ALA A 1 98 ? 21.646 3.153 -9.883 1.00 96.31 98 ALA A N 1
ATOM 766 C CA . ALA A 1 98 ? 21.124 2.677 -8.608 1.00 96.31 98 ALA A CA 1
ATOM 767 C C . ALA A 1 98 ? 20.826 3.862 -7.665 1.00 96.31 98 ALA A C 1
ATOM 769 O O . ALA A 1 98 ? 21.292 4.987 -7.862 1.00 96.31 98 ALA A O 1
ATOM 770 N N . TRP A 1 99 ? 20.050 3.614 -6.610 1.00 96.94 99 TRP A N 1
ATOM 771 C CA . TRP A 1 99 ? 19.763 4.609 -5.567 1.00 96.94 99 TRP A CA 1
ATOM 772 C C . TRP A 1 99 ? 20.365 4.211 -4.224 1.00 96.94 99 TRP A C 1
ATOM 774 O O . TRP A 1 99 ? 19.665 4.175 -3.218 1.00 96.94 99 TRP A O 1
ATOM 784 N N . GLY A 1 100 ? 21.660 3.900 -4.190 1.00 94.44 100 GLY A N 1
ATOM 785 C CA . GLY A 1 100 ? 22.348 3.424 -2.990 1.00 94.44 100 GLY A CA 1
ATOM 786 C C . GLY A 1 100 ? 22.454 4.431 -1.839 1.00 94.44 100 GLY A C 1
ATOM 787 O O . GLY A 1 100 ? 22.412 5.651 -2.022 1.00 94.44 100 GLY A O 1
ATOM 788 N N . ASN A 1 101 ? 22.647 3.905 -0.626 1.00 95.81 101 ASN A N 1
ATOM 789 C CA . ASN A 1 101 ? 23.115 4.667 0.531 1.00 95.81 101 ASN A CA 1
ATOM 790 C C . ASN A 1 101 ? 24.649 4.664 0.508 1.00 95.81 101 ASN A C 1
ATOM 792 O O . ASN A 1 101 ? 25.272 3.836 1.157 1.00 95.81 101 ASN A O 1
ATOM 796 N N . TYR A 1 102 ? 25.292 5.511 -0.287 1.00 94.19 102 TYR A N 1
ATOM 797 C CA . TYR A 1 102 ? 26.710 5.311 -0.605 1.00 94.19 102 TYR A CA 1
ATOM 798 C C . TYR A 1 102 ? 27.671 5.772 0.496 1.00 94.19 102 TYR A C 1
ATOM 800 O O . TYR A 1 102 ? 28.703 5.143 0.717 1.00 94.19 102 TYR A O 1
ATOM 808 N N . ASN A 1 103 ? 27.387 6.912 1.127 1.00 92.44 103 ASN A N 1
ATOM 809 C CA . ASN A 1 103 ? 28.240 7.557 2.134 1.00 92.44 103 ASN A CA 1
ATOM 810 C C . ASN A 1 103 ? 27.497 8.739 2.785 1.00 92.44 103 ASN A C 1
ATOM 812 O O . ASN A 1 103 ? 26.321 8.966 2.505 1.00 92.44 103 ASN A O 1
ATOM 816 N N . GLU A 1 104 ? 28.181 9.533 3.614 1.00 91.31 104 GLU A N 1
ATOM 817 C CA . GLU A 1 104 ? 27.591 10.699 4.287 1.00 91.31 104 GLU A CA 1
ATOM 818 C C . GLU A 1 104 ? 27.183 11.837 3.335 1.00 91.31 104 GLU A C 1
ATOM 820 O O . GLU A 1 104 ? 26.424 12.716 3.732 1.00 91.31 104 GLU A O 1
ATOM 825 N N . THR A 1 105 ? 27.701 11.859 2.100 1.00 91.38 105 THR A N 1
ATOM 826 C CA . THR A 1 105 ? 27.310 12.845 1.074 1.00 91.38 105 THR A CA 1
ATOM 827 C C . THR A 1 105 ? 26.095 12.373 0.285 1.00 91.38 105 THR A C 1
ATOM 829 O O . THR A 1 105 ? 25.196 13.158 0.001 1.00 91.38 105 THR A O 1
ATOM 832 N N . TRP A 1 106 ? 26.076 11.090 -0.072 1.00 92.00 106 TRP A N 1
ATOM 833 C CA . TRP A 1 106 ? 25.053 10.465 -0.902 1.00 92.00 106 TRP A CA 1
ATOM 834 C C . TRP A 1 106 ? 24.329 9.374 -0.115 1.00 92.00 106 TRP A C 1
ATOM 836 O O . TRP A 1 106 ? 24.345 8.199 -0.482 1.00 92.00 106 TRP A O 1
ATOM 846 N N . GLY A 1 107 ? 23.740 9.766 1.013 1.00 92.38 107 GLY A N 1
ATOM 847 C CA . GLY A 1 107 ? 23.142 8.841 1.962 1.00 92.38 107 GLY A CA 1
ATOM 848 C C . GLY A 1 107 ? 22.842 9.480 3.314 1.00 92.38 107 GLY A C 1
ATOM 849 O O . GLY A 1 107 ? 22.907 10.696 3.480 1.00 92.38 107 GLY A O 1
ATOM 850 N N . ASN A 1 108 ? 22.474 8.656 4.291 1.00 90.44 108 ASN A N 1
ATOM 851 C CA . ASN A 1 108 ? 22.314 9.066 5.684 1.00 90.44 108 ASN A CA 1
ATOM 852 C C . ASN A 1 108 ? 22.612 7.912 6.651 1.00 90.44 108 ASN A C 1
ATOM 854 O O . ASN A 1 108 ? 22.551 6.737 6.288 1.00 90.44 108 ASN A O 1
ATOM 858 N N . ASP A 1 109 ? 22.903 8.273 7.899 1.00 93.19 109 ASP A N 1
ATOM 859 C CA . ASP A 1 109 ? 23.326 7.379 8.983 1.00 93.19 109 ASP A CA 1
ATOM 860 C C . ASP A 1 109 ? 22.198 6.518 9.577 1.00 93.19 109 ASP A C 1
ATOM 862 O O . ASP A 1 109 ? 22.447 5.664 10.427 1.00 93.19 109 ASP A O 1
ATOM 866 N N . ARG A 1 110 ? 20.951 6.704 9.126 1.00 92.38 110 ARG A N 1
ATOM 867 C CA . ARG A 1 110 ? 19.818 5.866 9.542 1.00 92.38 110 ARG A CA 1
ATOM 868 C C . ARG A 1 110 ? 19.930 4.435 9.010 1.00 92.38 110 ARG A C 1
ATOM 870 O O . ARG A 1 110 ? 19.301 3.539 9.571 1.00 92.38 110 ARG A O 1
ATOM 877 N N . TYR A 1 111 ? 20.662 4.236 7.918 1.00 92.00 111 TYR A N 1
ATOM 878 C CA . TYR A 1 111 ? 20.818 2.952 7.244 1.00 92.00 111 TYR A CA 1
ATOM 879 C C . TYR A 1 111 ? 22.299 2.637 7.046 1.00 92.00 111 TYR A C 1
ATOM 881 O O . TYR A 1 111 ? 23.124 3.545 6.961 1.00 92.00 111 TYR A O 1
ATOM 889 N N . ASP A 1 112 ? 22.628 1.353 6.902 1.00 93.19 112 ASP A N 1
ATOM 890 C CA . ASP A 1 112 ? 23.978 0.945 6.509 1.00 93.19 112 ASP A CA 1
ATOM 891 C C . ASP A 1 112 ? 24.315 1.516 5.131 1.00 93.19 112 ASP A C 1
ATOM 893 O O . ASP A 1 112 ? 23.426 1.627 4.273 1.00 93.19 112 ASP A O 1
ATOM 897 N N . PHE A 1 113 ? 25.583 1.869 4.916 1.00 93.38 113 PHE A N 1
ATOM 898 C CA . PHE A 1 113 ? 26.042 2.349 3.621 1.00 93.38 113 PHE A CA 1
ATOM 899 C C . PHE A 1 113 ? 26.208 1.184 2.643 1.00 93.38 113 PHE A C 1
ATOM 901 O O . PHE A 1 113 ? 27.222 0.488 2.671 1.00 93.38 113 PHE A O 1
ATOM 908 N N . ARG A 1 114 ? 25.181 0.954 1.823 1.00 92.06 114 ARG A N 1
ATOM 909 C CA . ARG A 1 114 ? 25.132 -0.084 0.792 1.00 92.06 114 ARG A CA 1
ATOM 910 C C . ARG A 1 114 ? 24.102 0.236 -0.283 1.00 92.06 114 ARG A C 1
ATOM 912 O O . ARG A 1 114 ? 23.286 1.153 -0.142 1.00 92.06 114 ARG A O 1
ATOM 919 N N . GLU A 1 115 ? 24.114 -0.568 -1.332 1.00 91.88 115 GLU A N 1
ATOM 920 C CA . GLU A 1 115 ? 23.140 -0.513 -2.414 1.00 91.88 115 GLU A CA 1
ATOM 921 C C . GLU A 1 115 ? 22.044 -1.545 -2.175 1.00 91.88 115 GLU A C 1
ATOM 923 O O . GLU A 1 115 ? 22.265 -2.746 -2.261 1.00 91.88 115 GLU A O 1
ATOM 928 N N . TYR A 1 116 ? 20.859 -1.062 -1.816 1.00 93.50 116 TYR A N 1
ATOM 929 C CA . TYR A 1 116 ? 19.734 -1.911 -1.454 1.00 93.50 116 TYR A CA 1
ATOM 930 C C . TYR A 1 116 ? 18.902 -2.252 -2.692 1.00 93.50 116 TYR A C 1
ATOM 932 O O . TYR A 1 116 ? 18.257 -1.371 -3.265 1.00 93.50 116 TYR A O 1
ATOM 940 N N . THR A 1 117 ? 18.783 -3.535 -3.020 1.00 95.06 117 THR A N 1
ATOM 941 C CA . THR A 1 117 ? 17.876 -4.041 -4.067 1.00 95.06 117 THR A CA 1
ATOM 942 C C . THR A 1 117 ? 16.437 -3.623 -3.795 1.00 95.06 117 THR A C 1
ATOM 944 O O . THR A 1 117 ? 15.695 -3.269 -4.714 1.00 95.06 117 THR A O 1
ATOM 947 N N . VAL A 1 118 ? 16.044 -3.576 -2.515 1.00 96.50 118 VAL A N 1
ATOM 948 C CA . VAL A 1 118 ? 14.723 -3.065 -2.138 1.00 96.50 118 VAL A CA 1
ATOM 949 C C . VAL A 1 118 ? 14.508 -1.623 -2.589 1.00 96.50 118 VAL A C 1
ATOM 951 O O . VAL A 1 118 ? 13.410 -1.306 -3.042 1.00 96.50 118 VAL A O 1
ATOM 954 N N . TRP A 1 119 ? 15.524 -0.759 -2.497 1.00 97.31 119 TRP A N 1
ATOM 955 C CA . TRP A 1 119 ? 15.417 0.651 -2.876 1.00 97.31 119 TRP A CA 1
ATOM 956 C C . TRP A 1 119 ? 15.296 0.803 -4.383 1.00 97.31 119 TRP A C 1
ATOM 958 O O . TRP A 1 119 ? 14.364 1.470 -4.829 1.00 97.31 119 TRP A O 1
ATOM 968 N N . ASP A 1 120 ? 16.127 0.107 -5.154 1.00 97.75 120 ASP A N 1
ATOM 969 C CA . ASP A 1 120 ? 16.006 0.086 -6.613 1.00 97.75 120 ASP A CA 1
ATOM 970 C C . ASP A 1 120 ? 14.637 -0.436 -7.060 1.00 97.75 120 ASP A C 1
ATOM 972 O O . ASP A 1 120 ? 14.009 0.134 -7.953 1.00 97.75 120 ASP A O 1
ATOM 976 N N . GLY A 1 121 ? 14.112 -1.457 -6.380 1.00 98.12 121 GLY A N 1
ATOM 977 C CA . GLY A 1 121 ? 12.772 -1.973 -6.626 1.00 98.12 121 GLY A CA 1
ATOM 978 C C . GLY A 1 121 ? 11.661 -0.962 -6.320 1.00 98.12 121 GLY A C 1
ATOM 979 O O . GLY A 1 121 ? 10.802 -0.703 -7.164 1.00 98.12 121 GLY A O 1
ATOM 980 N N . VAL A 1 122 ? 11.642 -0.367 -5.118 1.00 98.50 122 VAL A N 1
ATOM 981 C CA . VAL A 1 122 ? 10.558 0.560 -4.731 1.00 98.50 122 VAL A CA 1
ATOM 982 C C . VAL A 1 122 ? 10.649 1.925 -5.420 1.00 98.50 122 VAL A C 1
ATOM 984 O O . VAL A 1 122 ? 9.609 2.545 -5.636 1.00 98.50 122 VAL A O 1
ATOM 987 N N . ILE A 1 123 ? 11.850 2.398 -5.766 1.00 98.75 123 ILE A N 1
ATOM 988 C CA . ILE A 1 123 ? 12.072 3.665 -6.484 1.00 98.75 123 ILE A CA 1
ATOM 989 C C . ILE A 1 123 ? 11.876 3.465 -7.988 1.00 98.75 123 ILE A C 1
ATOM 991 O O . ILE A 1 123 ? 11.274 4.315 -8.642 1.00 98.75 123 ILE A O 1
ATOM 995 N N . GLY A 1 124 ? 12.305 2.325 -8.532 1.00 98.75 124 GLY A N 1
ATOM 996 C CA . GLY A 1 124 ? 12.127 1.983 -9.940 1.00 98.75 124 GLY A CA 1
ATOM 997 C C . GLY A 1 124 ? 10.668 1.758 -10.335 1.00 98.75 124 GLY A C 1
ATOM 998 O O . GLY A 1 124 ? 10.249 2.142 -11.428 1.00 98.75 124 GLY A O 1
ATOM 999 N N . LEU A 1 125 ? 9.848 1.206 -9.434 1.00 98.81 125 LEU A N 1
ATOM 1000 C CA . LEU A 1 125 ? 8.447 0.896 -9.730 1.00 98.81 125 LEU A CA 1
ATOM 1001 C C . LEU A 1 125 ? 7.620 2.101 -10.240 1.00 98.81 125 LEU A C 1
ATOM 1003 O O . LEU A 1 125 ? 7.039 1.979 -11.319 1.00 98.81 125 LEU A O 1
ATOM 1007 N N . PRO A 1 126 ? 7.565 3.275 -9.573 1.00 98.75 126 PRO A N 1
ATOM 1008 C CA . PRO A 1 126 ? 6.857 4.436 -10.122 1.00 98.75 126 PRO A CA 1
ATOM 1009 C C . PRO A 1 126 ? 7.443 4.958 -11.441 1.00 98.75 126 PRO A C 1
ATOM 1011 O O . PRO A 1 126 ? 6.693 5.521 -12.239 1.00 98.75 126 PRO A O 1
ATOM 1014 N N . ILE A 1 127 ? 8.748 4.792 -11.690 1.00 98.88 127 ILE A N 1
ATOM 1015 C CA . ILE A 1 127 ? 9.399 5.236 -12.934 1.00 98.88 127 ILE A CA 1
ATOM 1016 C C . ILE A 1 127 ? 8.841 4.426 -14.109 1.00 98.88 127 ILE A C 1
ATOM 1018 O O . ILE A 1 127 ? 8.329 4.994 -15.079 1.00 98.88 127 ILE A O 1
ATOM 1022 N N . ILE A 1 128 ? 8.859 3.094 -13.990 1.00 98.81 128 ILE A N 1
ATOM 1023 C CA . ILE A 1 128 ? 8.346 2.213 -15.042 1.00 98.81 128 ILE A CA 1
ATOM 1024 C C . ILE A 1 128 ? 6.814 2.266 -15.153 1.00 98.81 128 ILE A C 1
ATOM 1026 O O . ILE A 1 128 ? 6.274 2.213 -16.258 1.00 98.81 128 ILE A O 1
ATOM 1030 N N . GLU A 1 129 ? 6.088 2.454 -14.044 1.00 98.75 129 GLU A N 1
ATOM 1031 C CA . GLU A 1 129 ? 4.636 2.685 -14.074 1.00 98.75 129 GLU A CA 1
ATOM 1032 C C . GLU A 1 129 ? 4.287 4.010 -14.775 1.00 98.75 129 GLU A C 1
ATOM 1034 O O . GLU A 1 129 ? 3.326 4.059 -15.546 1.00 98.75 129 GLU A O 1
ATOM 1039 N N . THR A 1 130 ? 5.082 5.070 -14.584 1.00 98.88 130 THR A N 1
ATOM 1040 C CA . THR A 1 130 ? 4.903 6.348 -15.297 1.00 98.88 130 THR A CA 1
ATOM 1041 C C . THR A 1 130 ? 5.120 6.165 -16.796 1.00 98.88 130 THR A C 1
ATOM 1043 O O . THR A 1 130 ? 4.302 6.627 -17.597 1.00 98.88 130 THR A O 1
ATOM 1046 N N . ALA A 1 131 ? 6.175 5.442 -17.187 1.00 98.81 131 ALA A N 1
ATOM 1047 C CA . ALA A 1 131 ? 6.424 5.108 -18.587 1.00 98.81 131 ALA A CA 1
ATOM 1048 C C . ALA A 1 131 ? 5.244 4.344 -19.196 1.00 98.81 131 ALA A C 1
ATOM 1050 O O . ALA A 1 131 ? 4.748 4.710 -20.261 1.00 98.81 131 ALA A O 1
ATOM 1051 N N . LYS A 1 132 ? 4.732 3.340 -18.476 1.00 98.56 132 LYS A N 1
ATOM 1052 C CA . LYS A 1 132 ? 3.568 2.554 -18.888 1.00 98.56 132 LYS A CA 1
ATOM 1053 C C . LYS A 1 132 ? 2.322 3.409 -19.106 1.00 98.56 132 LYS A C 1
ATOM 1055 O O . LYS A 1 132 ? 1.638 3.222 -20.108 1.00 98.56 132 LYS A O 1
ATOM 1060 N N . VAL A 1 133 ? 2.019 4.338 -18.197 1.00 98.44 133 VAL A N 1
ATOM 1061 C CA . VAL A 1 133 ? 0.857 5.235 -18.332 1.00 98.44 133 VAL A CA 1
ATOM 1062 C C . VAL A 1 133 ? 0.996 6.141 -19.556 1.00 98.44 133 VAL A C 1
ATOM 1064 O O . VAL A 1 133 ? 0.031 6.313 -20.296 1.00 98.44 133 VAL A O 1
ATOM 1067 N N . ILE A 1 134 ? 2.186 6.698 -19.796 1.00 98.62 134 ILE A N 1
ATOM 1068 C CA . ILE A 1 134 ? 2.435 7.569 -20.953 1.00 98.62 134 ILE A CA 1
ATOM 1069 C C . ILE A 1 134 ? 2.349 6.784 -22.265 1.00 98.62 134 ILE A C 1
ATOM 1071 O O . ILE A 1 134 ? 1.680 7.227 -23.193 1.00 98.62 134 ILE A O 1
ATOM 1075 N N . LEU A 1 135 ? 3.023 5.636 -22.353 1.00 98.00 135 LEU A N 1
ATOM 1076 C CA . LEU A 1 135 ? 3.102 4.839 -23.581 1.00 98.00 135 LEU A CA 1
ATOM 1077 C C . LEU A 1 135 ? 1.801 4.088 -23.883 1.00 98.00 135 LEU A C 1
ATOM 1079 O O . LEU A 1 135 ? 1.516 3.815 -25.042 1.00 98.00 135 LEU A O 1
ATOM 1083 N N . GLY A 1 136 ? 1.006 3.768 -22.859 1.00 96.25 136 GLY A N 1
ATOM 1084 C CA . GLY A 1 136 ? -0.282 3.087 -23.000 1.00 96.25 136 GLY A CA 1
ATOM 1085 C C . GLY A 1 136 ? -1.466 4.004 -23.322 1.00 96.25 136 GLY A C 1
ATOM 1086 O O . GLY A 1 136 ? -2.592 3.517 -23.408 1.00 96.25 136 GLY A O 1
ATOM 1087 N N . ASN A 1 137 ? -1.252 5.315 -23.459 1.00 96.25 137 ASN A N 1
ATOM 1088 C CA . ASN A 1 137 ? -2.299 6.285 -23.770 1.00 96.25 137 ASN A CA 1
ATOM 1089 C C . ASN A 1 137 ? -1.909 7.106 -25.001 1.00 96.25 137 ASN A C 1
ATOM 1091 O O . ASN A 1 137 ? -1.017 7.946 -24.910 1.00 96.25 137 ASN A O 1
ATOM 1095 N N . ASP A 1 138 ? -2.636 6.925 -26.106 1.00 95.88 138 ASP A N 1
ATOM 1096 C CA . ASP A 1 138 ? -2.337 7.551 -27.402 1.00 95.88 138 ASP A CA 1
ATOM 1097 C C . ASP A 1 138 ? -2.109 9.069 -27.300 1.00 95.88 138 ASP A C 1
ATOM 1099 O O . ASP A 1 138 ? -1.114 9.594 -27.797 1.00 95.88 138 ASP A O 1
ATOM 1103 N N . ALA A 1 139 ? -2.971 9.786 -26.569 1.00 95.69 139 ALA A N 1
ATOM 1104 C CA . ALA A 1 139 ? -2.861 11.237 -26.421 1.00 95.69 139 ALA A CA 1
ATOM 1105 C C . ALA A 1 139 ? -1.607 11.668 -25.639 1.00 95.69 139 ALA A C 1
ATOM 1107 O O . ALA A 1 139 ? -1.062 12.750 -25.872 1.00 95.69 139 ALA A O 1
ATOM 1108 N N . LEU A 1 140 ? -1.148 10.839 -24.696 1.00 97.88 140 LEU A N 1
ATOM 1109 C CA . LEU A 1 140 ? 0.094 11.066 -23.959 1.00 97.88 140 LEU A CA 1
ATOM 1110 C C . LEU A 1 140 ? 1.314 10.673 -24.788 1.00 97.88 140 LEU A C 1
ATOM 1112 O O . LEU A 1 140 ? 2.287 11.427 -24.815 1.00 97.88 140 LEU A O 1
ATOM 1116 N N . SER A 1 141 ? 1.260 9.532 -25.473 1.00 97.25 141 SER A N 1
ATOM 1117 C CA . SER A 1 141 ? 2.352 9.031 -26.300 1.00 97.25 141 SER A CA 1
ATOM 1118 C C . SER A 1 141 ? 2.572 9.872 -27.553 1.00 97.25 141 SER A C 1
ATOM 1120 O O . SER A 1 141 ? 3.700 9.951 -28.028 1.00 97.25 141 SER A O 1
ATOM 1122 N N . ASP A 1 142 ? 1.546 10.543 -28.080 1.00 98.00 142 ASP A N 1
ATOM 1123 C CA . ASP A 1 142 ? 1.676 11.465 -29.214 1.00 98.00 142 ASP A CA 1
ATOM 1124 C C . ASP A 1 142 ? 2.476 12.724 -28.845 1.00 98.00 142 ASP A C 1
ATOM 1126 O O . ASP A 1 142 ? 3.139 13.322 -29.699 1.00 98.00 142 ASP A O 1
ATOM 1130 N N . ASN A 1 143 ? 2.494 13.098 -27.560 1.00 98.38 143 ASN A N 1
ATOM 1131 C CA . ASN A 1 143 ? 3.337 14.173 -27.053 1.00 98.38 143 ASN A CA 1
ATOM 1132 C C . ASN A 1 143 ? 4.812 13.736 -27.029 1.00 98.38 143 ASN A C 1
ATOM 1134 O O . ASN A 1 143 ? 5.232 12.935 -26.194 1.00 98.38 143 ASN A O 1
ATOM 1138 N N . GLU A 1 144 ? 5.619 14.312 -27.923 1.00 98.50 144 GLU A N 1
ATOM 1139 C CA . GLU A 1 144 ? 7.030 13.953 -28.108 1.00 98.50 144 GLU A CA 1
ATOM 1140 C C . GLU A 1 144 ? 7.874 14.080 -26.832 1.00 98.50 144 GLU A C 1
ATOM 1142 O O . GLU A 1 144 ? 8.713 13.217 -26.567 1.00 98.50 144 GLU A O 1
ATOM 1147 N N . THR A 1 145 ? 7.624 15.100 -26.008 1.00 98.56 145 THR A N 1
ATOM 1148 C CA . THR A 1 145 ? 8.338 15.291 -24.740 1.00 98.56 145 THR A CA 1
ATOM 1149 C C . THR A 1 145 ? 8.035 14.160 -23.765 1.00 98.56 145 THR A C 1
ATOM 1151 O O . THR A 1 145 ? 8.953 13.592 -23.177 1.00 98.56 145 THR A O 1
ATOM 1154 N N . LEU A 1 146 ? 6.757 13.809 -23.592 1.00 98.69 146 LEU A N 1
ATOM 1155 C CA . LEU A 1 146 ? 6.362 12.743 -22.668 1.00 98.69 146 LEU A CA 1
ATOM 1156 C C . LEU A 1 146 ? 6.831 11.380 -23.157 1.00 98.69 146 LEU A C 1
ATOM 1158 O O . LEU A 1 146 ? 7.382 10.619 -22.368 1.00 98.69 146 LEU A O 1
ATOM 1162 N N . ARG A 1 147 ? 6.681 11.098 -24.452 1.00 98.69 147 ARG A N 1
ATOM 1163 C CA . ARG A 1 147 ? 7.185 9.864 -25.060 1.00 98.69 147 ARG A CA 1
ATOM 1164 C C . ARG A 1 147 ? 8.695 9.720 -24.878 1.00 98.69 147 ARG A C 1
ATOM 1166 O O . ARG A 1 147 ? 9.157 8.647 -24.511 1.00 98.69 147 ARG A O 1
ATOM 1173 N N . SER A 1 148 ? 9.457 10.798 -25.070 1.00 98.75 148 SER A N 1
ATOM 1174 C CA . SER A 1 148 ? 10.913 10.782 -24.865 1.00 98.75 148 SER A CA 1
ATOM 1175 C C . SER A 1 148 ? 11.288 10.496 -23.410 1.00 98.75 148 SER A C 1
ATOM 1177 O O . SER A 1 148 ? 12.183 9.692 -23.165 1.00 98.75 148 SER A O 1
ATOM 1179 N N . LYS A 1 149 ? 10.578 11.096 -22.443 1.00 98.81 149 LYS A N 1
ATOM 1180 C CA . LYS A 1 149 ? 10.760 10.785 -21.016 1.00 98.81 149 LYS A CA 1
ATOM 1181 C C . LYS A 1 149 ? 10.435 9.327 -20.707 1.00 98.81 149 LYS A C 1
ATOM 1183 O O . LYS A 1 149 ? 11.235 8.652 -20.077 1.00 98.81 149 LYS A O 1
ATOM 1188 N N . ALA A 1 150 ? 9.298 8.832 -21.193 1.00 98.88 150 ALA A N 1
ATOM 1189 C CA . ALA A 1 150 ? 8.885 7.451 -20.975 1.00 98.88 150 ALA A CA 1
ATOM 1190 C C . ALA A 1 150 ? 9.898 6.444 -21.539 1.00 98.88 150 ALA A C 1
ATOM 1192 O O . ALA A 1 150 ? 10.209 5.469 -20.867 1.00 98.88 150 ALA A O 1
ATOM 1193 N N . ASN A 1 151 ? 10.468 6.706 -22.717 1.00 98.81 151 ASN A N 1
ATOM 1194 C CA . ASN A 1 151 ? 11.539 5.871 -23.264 1.00 98.81 151 ASN A CA 1
ATOM 1195 C C . ASN A 1 151 ? 12.794 5.907 -22.378 1.00 98.81 151 ASN A C 1
ATOM 1197 O O . ASN A 1 151 ? 13.330 4.858 -22.054 1.00 98.81 151 ASN A O 1
ATOM 1201 N N . ALA A 1 152 ? 13.208 7.087 -21.901 1.00 98.88 152 ALA A N 1
ATOM 1202 C CA . ALA A 1 152 ? 14.345 7.199 -20.984 1.00 98.88 152 ALA A CA 1
ATOM 1203 C C . ALA A 1 152 ? 14.111 6.461 -19.651 1.00 98.88 152 ALA A C 1
ATOM 1205 O O . ALA A 1 152 ? 15.042 5.896 -19.082 1.00 98.88 152 ALA A O 1
ATOM 1206 N N . TYR A 1 153 ? 12.870 6.438 -19.160 1.00 98.88 153 TYR A N 1
ATOM 1207 C CA . TYR A 1 153 ? 12.481 5.657 -17.986 1.00 98.88 153 TYR A CA 1
ATOM 1208 C C . TYR A 1 153 ? 12.583 4.149 -18.240 1.00 98.88 153 TYR A C 1
ATOM 1210 O O . TYR A 1 153 ? 13.079 3.432 -17.375 1.00 98.88 153 TYR A O 1
ATOM 1218 N N . VAL A 1 154 ? 12.146 3.665 -19.408 1.00 98.88 154 VAL A N 1
ATOM 1219 C CA . VAL A 1 154 ? 12.305 2.254 -19.799 1.00 98.88 154 VAL A CA 1
ATOM 1220 C C . VAL A 1 154 ? 13.788 1.895 -19.877 1.00 98.88 154 VAL A C 1
ATOM 1222 O O . VAL A 1 154 ? 14.208 0.971 -19.186 1.00 98.88 154 VAL A O 1
ATOM 1225 N N . ASP A 1 155 ? 14.589 2.679 -20.605 1.00 98.75 155 ASP A N 1
ATOM 1226 C CA . ASP A 1 155 ? 16.035 2.462 -20.759 1.00 98.75 155 ASP A CA 1
ATOM 1227 C C . ASP A 1 155 ? 16.760 2.420 -19.400 1.00 98.75 155 ASP A C 1
ATOM 1229 O O . ASP A 1 155 ? 17.646 1.592 -19.167 1.00 98.75 155 ASP A O 1
ATOM 1233 N N . LEU A 1 156 ? 16.385 3.310 -18.473 1.00 98.75 156 LEU A N 1
ATOM 1234 C CA . LEU A 1 156 ? 16.924 3.327 -17.113 1.00 98.75 156 LEU A CA 1
ATOM 1235 C C . LEU A 1 156 ? 16.614 2.018 -16.376 1.00 98.75 156 LEU A C 1
ATOM 1237 O O . LEU A 1 156 ? 17.502 1.423 -15.768 1.00 98.75 156 LEU A O 1
ATOM 1241 N N . MET A 1 157 ? 15.365 1.562 -16.437 1.00 98.69 157 MET A N 1
ATOM 1242 C CA . MET A 1 157 ? 14.901 0.371 -15.721 1.00 98.69 157 MET A CA 1
ATOM 1243 C C . MET A 1 157 ? 15.466 -0.923 -16.298 1.00 98.69 157 MET A C 1
ATOM 1245 O O . MET A 1 157 ? 15.795 -1.825 -15.530 1.00 98.69 157 MET A O 1
ATOM 1249 N N . GLU A 1 158 ? 15.668 -1.001 -17.616 1.00 98.56 158 GLU A N 1
ATOM 1250 C CA . GLU A 1 158 ? 16.396 -2.113 -18.236 1.00 98.56 158 GLU A CA 1
ATOM 1251 C C . GLU A 1 158 ? 17.814 -2.235 -17.667 1.00 98.56 158 GLU A C 1
ATOM 1253 O O . GLU A 1 158 ? 18.255 -3.336 -17.337 1.00 98.56 158 GLU A O 1
ATOM 1258 N N . ARG A 1 159 ? 18.516 -1.107 -17.491 1.00 98.19 159 ARG A N 1
ATOM 1259 C CA . ARG A 1 159 ? 19.874 -1.088 -16.925 1.00 98.19 159 ARG A CA 1
ATOM 1260 C C . ARG A 1 159 ? 19.903 -1.462 -15.446 1.00 98.19 159 ARG A C 1
ATOM 1262 O O . ARG A 1 159 ? 20.759 -2.255 -15.065 1.00 98.19 159 ARG A O 1
ATOM 1269 N N . VAL A 1 160 ? 18.974 -0.937 -14.640 1.00 97.69 160 VAL A N 1
ATOM 1270 C CA . VAL A 1 160 ? 18.851 -1.290 -13.212 1.00 97.69 160 VAL A CA 1
ATOM 1271 C C . VAL A 1 160 ? 18.604 -2.793 -13.058 1.00 97.69 160 VAL A C 1
ATOM 1273 O O . VAL A 1 160 ? 19.344 -3.473 -12.355 1.00 97.69 160 VAL A O 1
ATOM 1276 N N . VAL A 1 161 ? 17.620 -3.352 -13.770 1.00 97.38 161 VAL A N 1
ATOM 1277 C CA . VAL A 1 161 ? 17.324 -4.797 -13.728 1.00 97.38 161 VAL A CA 1
ATOM 1278 C C . VAL A 1 161 ? 18.530 -5.623 -14.186 1.00 97.38 161 VAL A C 1
ATOM 1280 O O . VAL A 1 161 ? 18.914 -6.592 -13.530 1.00 97.38 161 VAL A O 1
ATOM 1283 N N . GLN A 1 162 ? 19.172 -5.227 -15.287 1.00 95.88 162 GLN A N 1
ATOM 1284 C CA . GLN A 1 162 ? 20.321 -5.952 -15.825 1.00 95.88 162 GLN A CA 1
ATOM 1285 C C . GLN A 1 162 ? 21.526 -5.955 -14.873 1.00 95.88 162 GLN A C 1
ATOM 1287 O O . GLN A 1 162 ? 22.276 -6.933 -14.870 1.00 95.88 162 GLN A O 1
ATOM 1292 N N . ARG A 1 163 ? 21.706 -4.915 -14.050 1.00 94.00 163 ARG A N 1
ATOM 1293 C CA . ARG A 1 163 ? 22.723 -4.886 -12.988 1.00 94.00 163 ARG A CA 1
ATOM 1294 C C . ARG A 1 163 ? 22.485 -6.001 -11.964 1.00 94.00 163 ARG A C 1
ATOM 1296 O O . ARG A 1 163 ? 23.384 -6.794 -11.692 1.00 94.00 163 ARG A O 1
ATOM 1303 N N . HIS A 1 164 ? 21.253 -6.129 -11.476 1.00 95.50 164 HIS A N 1
ATOM 1304 C CA . HIS A 1 164 ? 20.859 -7.149 -10.491 1.00 95.50 164 HIS A CA 1
ATOM 1305 C C . HIS A 1 164 ? 20.871 -8.579 -11.042 1.00 95.50 164 HIS A C 1
ATOM 1307 O O . HIS A 1 164 ? 20.951 -9.545 -10.293 1.00 95.50 164 HIS A O 1
ATOM 1313 N N . HIS A 1 165 ? 20.877 -8.776 -12.362 1.00 94.50 165 HIS A N 1
ATOM 1314 C CA . HIS A 1 165 ? 20.987 -10.119 -12.941 1.00 94.50 165 HIS A CA 1
ATOM 1315 C C . HIS A 1 165 ? 22.248 -10.886 -12.506 1.00 94.50 165 HIS A C 1
ATOM 1317 O O . HIS A 1 165 ? 22.210 -12.117 -12.486 1.00 94.50 165 HIS A O 1
ATOM 1323 N N . GLY A 1 166 ? 23.333 -10.185 -12.157 1.00 92.69 166 GLY A N 1
ATOM 1324 C CA . GLY A 1 166 ? 24.557 -10.793 -11.627 1.00 92.69 166 GLY A CA 1
ATOM 1325 C C . GLY A 1 166 ? 24.434 -11.316 -10.191 1.00 92.69 166 GLY A C 1
ATOM 1326 O O . GLY A 1 166 ? 25.189 -12.210 -9.821 1.00 92.69 166 GLY A O 1
ATOM 1327 N N . SER A 1 167 ? 23.469 -10.814 -9.417 1.00 95.44 167 SER A N 1
ATOM 1328 C CA . SER A 1 167 ? 23.197 -11.192 -8.023 1.00 95.44 167 SER A CA 1
ATOM 1329 C C . SER A 1 167 ? 22.009 -12.154 -7.888 1.00 95.44 167 SER A C 1
ATOM 1331 O O . SER A 1 167 ? 21.384 -12.262 -6.832 1.00 95.44 167 SER A O 1
ATOM 1333 N N . TRP A 1 168 ? 21.669 -12.863 -8.968 1.00 97.50 168 TRP A N 1
ATOM 1334 C CA . TRP A 1 168 ? 20.636 -13.894 -8.949 1.00 97.50 168 TRP A CA 1
ATOM 1335 C C . TRP A 1 168 ? 21.135 -15.170 -8.262 1.00 97.50 168 TRP A C 1
ATOM 1337 O O . TRP A 1 168 ? 22.110 -15.781 -8.705 1.00 97.50 168 TRP A O 1
ATOM 1347 N N . ASN A 1 169 ? 20.413 -15.620 -7.237 1.00 97.31 169 ASN A N 1
ATOM 1348 C CA . ASN A 1 169 ? 20.623 -16.911 -6.601 1.00 97.31 169 ASN A CA 1
ATOM 1349 C C . ASN A 1 169 ? 19.552 -17.919 -7.037 1.00 97.31 169 ASN A C 1
ATOM 1351 O O . ASN A 1 169 ? 18.369 -17.773 -6.717 1.00 97.31 169 ASN A O 1
ATOM 1355 N N . GLN A 1 170 ? 19.978 -18.974 -7.732 1.00 97.75 170 GLN A N 1
ATOM 1356 C CA . GLN A 1 170 ? 19.110 -20.089 -8.105 1.00 97.75 170 GLN A CA 1
ATOM 1357 C C . GLN A 1 170 ? 18.990 -21.075 -6.935 1.00 97.75 170 GLN A C 1
ATOM 1359 O O . GLN A 1 170 ? 19.993 -21.656 -6.523 1.00 97.75 170 GLN A O 1
ATOM 1364 N N . VAL A 1 171 ? 17.775 -21.294 -6.426 1.00 97.50 171 VAL A N 1
ATOM 1365 C CA . VAL A 1 171 ? 17.512 -22.206 -5.295 1.00 97.50 171 VAL A CA 1
ATOM 1366 C C . VAL A 1 171 ? 17.072 -23.592 -5.777 1.00 97.50 171 VAL A C 1
ATOM 1368 O O . VAL A 1 171 ? 17.607 -24.600 -5.321 1.00 97.50 171 VAL A O 1
ATOM 1371 N N . ASP A 1 172 ? 16.137 -23.644 -6.724 1.00 97.38 172 ASP A N 1
ATOM 1372 C CA . ASP A 1 172 ? 15.688 -24.859 -7.424 1.00 97.38 172 ASP A CA 1
ATOM 1373 C C . ASP A 1 172 ? 15.374 -24.505 -8.888 1.00 97.38 172 ASP A C 1
ATOM 1375 O O . ASP A 1 172 ? 15.535 -23.363 -9.293 1.00 97.38 172 ASP A O 1
ATOM 1379 N N . THR A 1 173 ? 14.924 -25.452 -9.703 1.00 96.12 173 THR A N 1
ATOM 1380 C CA . THR A 1 173 ? 14.620 -25.301 -11.134 1.00 96.12 173 THR A CA 1
ATOM 1381 C C . THR A 1 173 ? 13.630 -24.169 -11.413 1.00 96.12 173 THR A C 1
ATOM 1383 O O . THR A 1 173 ? 13.733 -23.501 -12.439 1.00 96.12 173 THR A O 1
ATOM 1386 N N . ASP A 1 174 ? 12.679 -23.951 -10.508 1.00 97.62 174 ASP A N 1
ATOM 1387 C CA . ASP A 1 174 ? 11.619 -22.953 -10.613 1.00 97.62 174 ASP A CA 1
ATOM 1388 C C . ASP A 1 174 ? 11.573 -22.010 -9.400 1.00 97.62 174 ASP A C 1
ATOM 1390 O O . ASP A 1 174 ? 10.541 -21.390 -9.155 1.00 97.62 174 ASP A O 1
ATOM 1394 N N . GLN A 1 175 ? 12.679 -21.886 -8.654 1.00 98.44 175 GLN A N 1
ATOM 1395 C CA . GLN A 1 175 ? 12.780 -21.055 -7.451 1.00 98.44 175 GLN A CA 1
ATOM 1396 C C . GLN A 1 175 ? 14.108 -20.304 -7.387 1.00 98.44 175 GLN A C 1
ATOM 1398 O O . GLN A 1 175 ? 15.175 -20.885 -7.592 1.00 98.44 175 GLN A O 1
ATOM 1403 N N . GLY A 1 176 ? 14.058 -19.029 -7.016 1.00 98.06 176 GLY A N 1
ATOM 1404 C CA . GLY A 1 176 ? 15.250 -18.218 -6.795 1.00 98.06 176 GLY A CA 1
ATOM 1405 C C . GLY A 1 176 ? 14.921 -16.822 -6.285 1.00 98.06 176 GLY A C 1
ATOM 1406 O O . GLY A 1 176 ? 13.752 -16.442 -6.194 1.00 98.06 176 GLY A O 1
ATOM 1407 N N . TYR A 1 177 ? 15.958 -16.071 -5.930 1.00 98.00 177 TYR A N 1
ATOM 1408 C CA . TYR A 1 177 ? 15.843 -14.705 -5.423 1.00 98.00 177 TYR A CA 1
ATOM 1409 C C . TYR A 1 177 ? 17.074 -13.871 -5.795 1.00 98.00 177 TYR A C 1
ATOM 1411 O O . TYR A 1 177 ? 18.141 -14.413 -6.080 1.00 98.00 177 TYR A O 1
ATOM 1419 N N . TYR A 1 178 ? 16.932 -12.547 -5.776 1.00 97.38 178 TYR A N 1
ATOM 1420 C CA . TYR A 1 178 ? 18.066 -11.624 -5.861 1.00 97.38 178 TYR A CA 1
ATOM 1421 C C . TYR A 1 178 ? 18.665 -11.365 -4.487 1.00 97.38 178 TYR A C 1
ATOM 1423 O O . TYR A 1 178 ? 17.919 -11.157 -3.526 1.00 97.38 178 TYR A O 1
ATOM 1431 N N . TRP A 1 179 ? 19.994 -11.320 -4.399 1.00 95.94 179 TRP A N 1
ATOM 1432 C CA . TRP A 1 179 ? 20.670 -10.803 -3.208 1.00 95.94 179 TRP A CA 1
ATOM 1433 C C . TRP A 1 179 ? 20.190 -9.386 -2.908 1.00 95.94 179 TRP A C 1
ATOM 1435 O O . TRP A 1 179 ? 19.840 -8.645 -3.822 1.00 95.94 179 TRP A O 1
ATOM 1445 N N . ASP A 1 180 ? 20.175 -8.995 -1.634 1.00 92.25 180 ASP A N 1
ATOM 1446 C CA . ASP A 1 180 ? 19.793 -7.623 -1.302 1.00 92.25 180 ASP A CA 1
ATOM 1447 C C . ASP A 1 180 ? 20.857 -6.603 -1.709 1.00 92.25 180 ASP A C 1
ATOM 1449 O O . ASP A 1 180 ? 20.512 -5.499 -2.110 1.00 92.25 180 ASP A O 1
ATOM 1453 N N . ASP A 1 181 ? 22.130 -6.970 -1.632 1.00 89.62 181 ASP A N 1
ATOM 1454 C CA . ASP A 1 181 ? 23.230 -6.155 -2.123 1.00 89.62 181 ASP A CA 1
ATOM 1455 C C . ASP A 1 181 ? 23.815 -6.847 -3.367 1.00 89.62 181 ASP A C 1
ATOM 1457 O O . ASP A 1 181 ? 24.159 -8.032 -3.286 1.00 89.62 181 ASP A O 1
ATOM 1461 N N . PRO A 1 182 ? 23.955 -6.158 -4.518 1.00 87.62 182 PRO A N 1
ATOM 1462 C CA . PRO A 1 182 ? 24.612 -6.717 -5.700 1.00 87.62 182 PRO A CA 1
ATOM 1463 C C . PRO A 1 182 ? 26.012 -7.293 -5.438 1.00 87.62 182 PRO A C 1
ATOM 1465 O O . PRO A 1 182 ? 26.493 -8.116 -6.219 1.00 87.62 182 PRO A O 1
ATOM 1468 N N . TYR A 1 183 ? 26.668 -6.870 -4.355 1.00 88.50 183 TYR A N 1
ATOM 1469 C CA . TYR A 1 183 ? 28.019 -7.271 -3.982 1.00 88.50 183 TYR A CA 1
ATOM 1470 C C . TYR A 1 183 ? 28.079 -8.362 -2.901 1.00 88.50 183 TYR A C 1
ATOM 1472 O O . TYR A 1 183 ? 29.124 -9.005 -2.765 1.00 88.50 183 TYR A O 1
ATOM 1480 N N . GLU A 1 184 ? 27.002 -8.600 -2.143 1.00 90.50 184 GLU A N 1
ATOM 1481 C CA . GLU A 1 184 ? 26.988 -9.560 -1.031 1.00 90.50 184 GLU A CA 1
ATOM 1482 C C . GLU A 1 184 ? 25.609 -10.215 -0.813 1.00 90.50 184 GLU A C 1
ATOM 1484 O O . GLU A 1 184 ? 24.598 -9.546 -0.589 1.00 90.50 184 GLU A O 1
ATOM 1489 N N . ASP A 1 185 ? 25.576 -11.554 -0.781 1.00 92.00 185 ASP A N 1
ATOM 1490 C CA . ASP A 1 185 ? 24.379 -12.298 -0.378 1.00 92.00 185 ASP A CA 1
ATOM 1491 C C . ASP A 1 185 ? 24.217 -12.309 1.147 1.00 92.00 185 ASP A C 1
ATOM 1493 O O . ASP A 1 185 ? 24.856 -13.082 1.864 1.00 92.00 185 ASP A O 1
ATOM 1497 N N . VAL A 1 186 ? 23.308 -11.473 1.643 1.00 90.62 186 VAL A N 1
ATOM 1498 C CA . VAL A 1 186 ? 22.895 -11.452 3.056 1.00 90.62 186 VAL A CA 1
ATOM 1499 C C . VAL A 1 186 ? 21.690 -12.359 3.344 1.00 90.62 186 VAL A C 1
ATOM 1501 O O . VAL A 1 186 ? 21.161 -12.352 4.462 1.00 90.62 186 VAL A O 1
ATOM 1504 N N . GLY A 1 187 ? 21.257 -13.148 2.360 1.00 91.94 187 GLY A N 1
ATOM 1505 C CA . GLY A 1 187 ? 20.138 -14.079 2.426 1.00 91.94 187 GLY A CA 1
ATOM 1506 C C . GLY A 1 187 ? 18.809 -13.519 1.893 1.00 91.94 187 GLY A C 1
ATOM 1507 O O . GLY A 1 187 ? 18.687 -12.328 1.592 1.00 91.94 187 GLY A O 1
ATOM 1508 N N . PRO A 1 188 ? 17.779 -14.379 1.802 1.00 94.12 188 PRO A N 1
ATOM 1509 C CA . PRO A 1 188 ? 16.491 -14.062 1.187 1.00 94.12 188 PRO A CA 1
ATOM 1510 C C . PRO A 1 188 ? 15.601 -13.221 2.113 1.00 94.12 188 PRO A C 1
ATOM 1512 O O . PRO A 1 188 ? 14.802 -13.743 2.894 1.00 94.12 188 PRO A O 1
ATOM 1515 N N . ILE A 1 189 ? 15.730 -11.898 2.023 1.00 94.81 189 ILE A N 1
ATOM 1516 C CA . ILE A 1 189 ? 14.838 -10.957 2.712 1.00 94.81 189 ILE A CA 1
ATOM 1517 C C . ILE A 1 189 ? 13.674 -10.629 1.781 1.00 94.81 189 ILE A C 1
ATOM 1519 O O . ILE A 1 189 ? 13.878 -10.077 0.696 1.00 94.81 189 ILE A O 1
ATOM 1523 N N . VAL A 1 190 ? 12.458 -10.988 2.192 1.00 93.81 190 VAL A N 1
ATOM 1524 C CA . VAL A 1 190 ? 11.339 -11.204 1.262 1.00 93.81 190 VAL A CA 1
ATOM 1525 C C . VAL A 1 190 ? 10.892 -9.913 0.580 1.00 93.81 190 VAL A C 1
ATOM 1527 O O . VAL A 1 190 ? 10.866 -9.844 -0.652 1.00 93.81 190 VAL A O 1
ATOM 1530 N N . ASN A 1 191 ? 10.646 -8.845 1.343 1.00 93.75 191 ASN A N 1
ATOM 1531 C CA . ASN A 1 191 ? 10.316 -7.527 0.785 1.00 93.75 191 ASN A CA 1
ATOM 1532 C C . ASN A 1 191 ? 11.394 -6.959 -0.150 1.00 93.75 191 ASN A C 1
ATOM 1534 O O . ASN A 1 191 ? 11.094 -6.062 -0.941 1.00 93.75 191 ASN A O 1
ATOM 1538 N N . ARG A 1 192 ? 12.641 -7.448 -0.086 1.00 94.38 192 ARG A N 1
ATOM 1539 C CA . ARG A 1 192 ? 13.748 -6.865 -0.845 1.00 94.38 192 ARG A CA 1
ATOM 1540 C C . ARG A 1 192 ? 13.801 -7.372 -2.273 1.00 94.38 192 ARG A C 1
ATOM 1542 O O . ARG A 1 192 ? 13.701 -6.568 -3.198 1.00 94.38 192 ARG A O 1
ATOM 1549 N N . PHE A 1 193 ? 13.845 -8.688 -2.472 1.00 95.69 193 PHE A N 1
ATOM 1550 C CA . PHE A 1 193 ? 13.858 -9.242 -3.831 1.00 95.69 193 PHE A CA 1
ATOM 1551 C C . PHE A 1 193 ? 12.507 -9.065 -4.544 1.00 95.69 193 PHE A C 1
ATOM 1553 O O . PHE A 1 193 ? 12.467 -8.792 -5.745 1.00 95.69 193 PHE A O 1
ATOM 1560 N N . THR A 1 194 ? 11.386 -9.139 -3.815 1.00 97.88 194 THR A N 1
ATOM 1561 C CA . THR A 1 194 ? 10.050 -8.929 -4.406 1.00 97.88 194 THR A CA 1
ATOM 1562 C C . THR A 1 194 ? 9.848 -7.492 -4.885 1.00 97.88 194 THR A C 1
ATOM 1564 O O . THR A 1 194 ? 9.114 -7.260 -5.850 1.00 97.88 194 THR A O 1
ATOM 1567 N N . ALA A 1 195 ? 10.535 -6.513 -4.280 1.00 98.31 195 ALA A N 1
ATOM 1568 C CA . ALA A 1 195 ? 10.472 -5.135 -4.739 1.00 98.31 195 ALA A CA 1
ATOM 1569 C C . ALA A 1 195 ? 10.971 -4.986 -6.181 1.00 98.31 195 ALA A C 1
ATOM 1571 O O . ALA A 1 195 ? 10.265 -4.372 -6.983 1.00 98.31 195 ALA A O 1
ATOM 1572 N N . LEU A 1 196 ? 12.125 -5.575 -6.510 1.00 97.81 196 LEU A N 1
ATOM 1573 C CA . LEU A 1 196 ? 12.677 -5.564 -7.866 1.00 97.81 196 LEU A CA 1
ATOM 1574 C C . LEU A 1 196 ? 11.852 -6.436 -8.821 1.00 97.81 196 LEU A C 1
ATOM 1576 O O . LEU A 1 196 ? 11.600 -6.034 -9.956 1.00 97.81 196 LEU A O 1
ATOM 1580 N N . GLY A 1 197 ? 11.333 -7.570 -8.340 1.00 98.44 197 GLY A N 1
ATOM 1581 C CA . GLY A 1 197 ? 10.436 -8.422 -9.121 1.00 98.44 197 GLY A CA 1
ATOM 1582 C C . GLY A 1 197 ? 9.227 -7.665 -9.686 1.00 98.44 197 GLY A C 1
ATOM 1583 O O . GLY A 1 197 ? 8.846 -7.885 -10.833 1.00 98.44 197 GLY A O 1
ATOM 1584 N N . ARG A 1 198 ? 8.657 -6.703 -8.941 1.00 98.69 198 ARG A N 1
ATOM 1585 C CA . ARG A 1 198 ? 7.579 -5.836 -9.462 1.00 98.69 198 ARG A CA 1
ATOM 1586 C C . ARG A 1 198 ? 8.034 -4.996 -10.654 1.00 98.69 198 ARG A C 1
ATOM 1588 O O . ARG A 1 198 ? 7.272 -4.867 -11.608 1.00 98.69 198 ARG A O 1
ATOM 1595 N N . VAL A 1 199 ? 9.251 -4.451 -10.621 1.00 98.75 199 VAL A N 1
ATOM 1596 C CA . VAL A 1 199 ? 9.808 -3.649 -11.723 1.00 98.75 199 VAL A CA 1
ATOM 1597 C C . VAL A 1 199 ? 9.936 -4.501 -12.981 1.00 98.75 199 VAL A C 1
ATOM 1599 O O . VAL A 1 199 ? 9.423 -4.101 -14.024 1.00 98.75 199 VAL A O 1
ATOM 1602 N N . GLU A 1 200 ? 10.515 -5.701 -12.879 1.00 98.69 200 GLU A N 1
ATOM 1603 C CA . GLU A 1 200 ? 10.633 -6.636 -14.007 1.00 98.69 200 GLU A CA 1
ATOM 1604 C C . GLU A 1 200 ? 9.272 -6.996 -14.613 1.00 98.69 200 GLU A C 1
ATOM 1606 O O . GLU A 1 200 ? 9.090 -6.949 -15.831 1.00 98.69 200 GLU A O 1
ATOM 1611 N N . LEU A 1 201 ? 8.269 -7.264 -13.771 1.00 98.81 201 LEU A N 1
ATOM 1612 C CA . LEU A 1 201 ? 6.914 -7.549 -14.241 1.00 98.81 201 LEU A CA 1
ATOM 1613 C C . LEU A 1 201 ? 6.297 -6.374 -15.016 1.00 98.81 201 LEU A C 1
ATOM 1615 O O . LEU A 1 201 ? 5.540 -6.602 -15.961 1.00 98.81 201 LEU A O 1
ATOM 1619 N N . VAL A 1 202 ? 6.538 -5.117 -14.629 1.00 98.75 202 VAL A N 1
ATOM 1620 C CA . VAL A 1 202 ? 6.045 -3.960 -15.407 1.00 98.75 202 VAL A CA 1
ATOM 1621 C C . VAL A 1 202 ? 6.895 -3.743 -16.655 1.00 98.75 202 VAL A C 1
ATOM 1623 O O . VAL A 1 202 ? 6.345 -3.425 -17.707 1.00 98.75 202 VAL A O 1
ATOM 1626 N N . LEU A 1 203 ? 8.205 -3.964 -16.576 1.00 98.38 203 LEU A N 1
ATOM 1627 C CA . LEU A 1 203 ? 9.113 -3.844 -17.711 1.00 98.38 203 LEU A CA 1
ATOM 1628 C C . LEU A 1 203 ? 8.735 -4.820 -18.832 1.00 98.38 203 LEU A C 1
ATOM 1630 O O . LEU A 1 203 ? 8.657 -4.411 -19.990 1.00 98.38 203 LEU A O 1
ATOM 1634 N N . GLY A 1 204 ? 8.389 -6.066 -18.493 1.00 98.44 204 GLY A N 1
ATOM 1635 C CA . GLY A 1 204 ? 7.864 -7.039 -19.454 1.00 98.44 204 GLY A CA 1
ATOM 1636 C C . GLY A 1 204 ? 6.552 -6.603 -20.113 1.00 98.44 204 GLY A C 1
ATOM 1637 O O . GLY A 1 204 ? 6.391 -6.793 -21.318 1.00 98.44 204 GLY A O 1
ATOM 1638 N N . ASP A 1 205 ? 5.651 -5.935 -19.377 1.00 97.88 205 ASP A N 1
ATOM 1639 C CA . ASP A 1 205 ? 4.426 -5.374 -19.968 1.00 97.88 205 ASP A CA 1
ATOM 1640 C C . ASP A 1 205 ? 4.754 -4.264 -20.981 1.00 97.88 205 ASP A C 1
ATOM 1642 O O . ASP A 1 205 ? 4.189 -4.232 -22.071 1.00 97.88 205 ASP A O 1
ATOM 1646 N N . VAL A 1 206 ? 5.633 -3.325 -20.609 1.00 98.00 206 VAL A N 1
ATOM 1647 C CA . VAL A 1 206 ? 5.923 -2.118 -21.407 1.00 98.00 206 VAL A CA 1
ATOM 1648 C C . VAL A 1 206 ? 6.730 -2.454 -22.658 1.00 98.00 206 VAL A C 1
ATOM 1650 O O . VAL A 1 206 ? 6.465 -1.914 -23.728 1.00 98.00 206 VAL A O 1
ATOM 1653 N N . THR A 1 207 ? 7.684 -3.375 -22.541 1.00 97.88 207 THR A N 1
ATOM 1654 C CA . THR A 1 207 ? 8.537 -3.821 -23.655 1.00 97.88 207 THR A CA 1
ATOM 1655 C C . THR A 1 207 ? 7.900 -4.938 -24.480 1.00 97.88 207 THR A C 1
ATOM 1657 O O . THR A 1 207 ? 8.414 -5.293 -25.539 1.00 97.88 207 THR A O 1
ATOM 1660 N N . SER A 1 208 ? 6.787 -5.515 -24.006 1.00 97.12 208 SER A N 1
ATOM 1661 C CA . SER A 1 208 ? 6.211 -6.760 -24.536 1.00 97.12 208 SER A CA 1
ATOM 1662 C C . SER A 1 208 ? 7.202 -7.936 -24.557 1.00 97.12 208 SER A C 1
ATOM 1664 O O . SER A 1 208 ? 7.044 -8.867 -25.348 1.00 97.12 208 SER A O 1
ATOM 1666 N N . ASN A 1 209 ? 8.225 -7.911 -23.695 1.00 97.69 209 ASN A N 1
ATOM 1667 C CA . ASN A 1 209 ? 9.211 -8.977 -23.569 1.00 97.69 209 ASN A CA 1
ATOM 1668 C C . ASN A 1 209 ? 8.918 -9.848 -22.338 1.00 97.69 209 ASN A C 1
ATOM 1670 O O . ASN A 1 209 ? 9.233 -9.494 -21.203 1.00 97.69 209 ASN A O 1
ATOM 1674 N N . THR A 1 210 ? 8.348 -11.029 -22.567 1.00 96.88 210 THR A N 1
ATOM 1675 C CA . THR A 1 210 ? 7.968 -11.952 -21.489 1.00 96.88 210 THR A CA 1
ATOM 1676 C C . THR A 1 210 ? 9.155 -12.621 -20.797 1.00 96.88 210 THR A C 1
ATOM 1678 O O . THR A 1 210 ? 8.944 -13.259 -19.771 1.00 96.88 210 THR A O 1
ATOM 1681 N N . SER A 1 211 ? 10.395 -12.484 -21.293 1.00 97.62 211 SER A N 1
ATOM 1682 C CA . SER A 1 211 ? 11.569 -13.015 -20.579 1.00 97.62 211 SER A CA 1
ATOM 1683 C C . SER A 1 211 ? 11.748 -12.358 -19.206 1.00 97.62 211 SER A C 1
ATOM 1685 O O . SER A 1 211 ? 12.263 -12.985 -18.287 1.00 97.62 211 SER A O 1
ATOM 1687 N N . TYR A 1 212 ? 11.256 -11.125 -19.031 1.00 98.38 212 TYR A N 1
ATOM 1688 C CA . TYR A 1 212 ? 11.213 -10.450 -17.730 1.00 98.38 212 TYR A CA 1
ATOM 1689 C C . TYR A 1 212 ? 10.256 -11.109 -16.724 1.00 98.38 212 TYR A C 1
ATOM 1691 O O . TYR A 1 212 ? 10.192 -10.686 -15.579 1.00 98.38 212 TYR A O 1
ATOM 1699 N N . TYR A 1 213 ? 9.481 -12.127 -17.111 1.00 98.44 213 TYR A N 1
ATOM 1700 C CA . TYR A 1 213 ? 8.606 -12.853 -16.184 1.00 98.44 213 TYR A CA 1
ATOM 1701 C C . TYR A 1 213 ? 9.264 -14.097 -15.591 1.00 98.44 213 TYR A C 1
ATOM 1703 O O . TYR A 1 213 ? 8.747 -14.635 -14.615 1.00 98.44 213 TYR A O 1
ATOM 1711 N N . GLU A 1 214 ? 10.393 -14.554 -16.138 1.00 98.25 214 GLU A N 1
ATOM 1712 C CA . GLU A 1 214 ? 11.024 -15.810 -15.722 1.00 98.25 214 GLU A CA 1
ATOM 1713 C C . GLU A 1 214 ? 11.473 -15.763 -14.258 1.00 98.25 214 GLU A C 1
ATOM 1715 O O . GLU A 1 214 ? 11.072 -16.611 -13.461 1.00 98.25 214 GLU A O 1
ATOM 1720 N N . LYS A 1 215 ? 12.253 -14.749 -13.872 1.00 98.44 215 LYS A N 1
ATOM 1721 C CA . LYS A 1 215 ? 12.732 -14.602 -12.491 1.00 98.44 215 LYS A CA 1
ATOM 1722 C C . LYS A 1 215 ? 11.630 -14.185 -11.518 1.00 98.44 215 LYS A C 1
ATOM 1724 O O . LYS A 1 215 ? 11.563 -14.789 -10.452 1.00 98.44 215 LYS A O 1
ATOM 1729 N N . PRO A 1 216 ? 10.710 -13.257 -11.850 1.00 98.62 216 PRO A N 1
ATOM 1730 C CA . PRO A 1 216 ? 9.496 -13.049 -11.059 1.00 98.62 216 PRO A CA 1
ATOM 1731 C C . PRO A 1 216 ? 8.664 -14.308 -10.822 1.00 98.62 216 PRO A C 1
ATOM 1733 O O . PRO A 1 216 ? 8.210 -14.518 -9.702 1.00 98.62 216 PRO A O 1
ATOM 1736 N N . GLY A 1 217 ? 8.501 -15.182 -11.817 1.00 98.75 217 GLY A N 1
ATOM 1737 C CA . GLY A 1 217 ? 7.827 -16.468 -11.617 1.00 98.75 217 GLY A CA 1
ATOM 1738 C C . GLY A 1 217 ? 8.549 -17.329 -10.579 1.00 98.75 217 GLY A C 1
ATOM 1739 O O . GLY A 1 217 ? 7.928 -17.846 -9.654 1.00 98.75 217 GLY A O 1
ATOM 1740 N N . GLN A 1 218 ? 9.878 -17.397 -10.669 1.00 98.75 218 GLN A N 1
ATOM 1741 C CA . GLN A 1 218 ? 10.697 -18.157 -9.722 1.00 98.75 218 GLN A CA 1
ATOM 1742 C C . GLN A 1 218 ? 10.696 -17.560 -8.308 1.00 98.75 218 GLN A C 1
ATOM 1744 O O . GLN A 1 218 ? 10.626 -18.296 -7.326 1.00 98.75 218 GLN A O 1
ATOM 1749 N N . MET A 1 219 ? 10.719 -16.232 -8.191 1.00 98.75 219 MET A N 1
ATOM 1750 C CA . MET A 1 219 ? 10.579 -15.523 -6.917 1.00 98.75 219 MET A CA 1
ATOM 1751 C C . MET A 1 219 ? 9.208 -15.779 -6.280 1.00 98.75 219 MET A C 1
ATOM 1753 O O . MET A 1 219 ? 9.132 -15.999 -5.074 1.00 98.75 219 MET A O 1
ATOM 1757 N N . ALA A 1 220 ? 8.128 -15.791 -7.070 1.00 98.69 220 ALA A N 1
ATOM 1758 C CA . ALA A 1 220 ? 6.783 -16.086 -6.575 1.00 98.69 220 ALA A CA 1
ATOM 1759 C C . ALA A 1 220 ? 6.674 -17.529 -6.060 1.00 98.69 220 ALA A C 1
ATOM 1761 O O . ALA A 1 220 ? 6.208 -17.742 -4.941 1.00 98.69 220 ALA A O 1
ATOM 1762 N N . ASN A 1 221 ? 7.176 -18.507 -6.819 1.00 98.62 221 ASN A N 1
ATOM 1763 C CA . ASN A 1 221 ? 7.215 -19.909 -6.395 1.00 98.62 221 ASN A CA 1
ATOM 1764 C C . ASN A 1 221 ? 8.052 -20.104 -5.129 1.00 98.62 221 ASN A C 1
ATOM 1766 O O . ASN A 1 221 ? 7.610 -20.771 -4.193 1.00 98.62 221 ASN A O 1
ATOM 1770 N N . TYR A 1 222 ? 9.236 -19.486 -5.077 1.00 98.38 222 TYR A N 1
ATOM 1771 C CA . TYR A 1 222 ? 10.093 -19.521 -3.897 1.00 98.38 222 TYR A CA 1
ATOM 1772 C C . TYR A 1 222 ? 9.372 -18.938 -2.682 1.00 98.38 222 TYR A C 1
ATOM 1774 O O . TYR A 1 222 ? 9.396 -19.534 -1.605 1.00 98.38 222 TYR A O 1
ATOM 1782 N N . MET A 1 223 ? 8.663 -17.821 -2.863 1.00 98.00 223 MET A N 1
ATOM 1783 C CA . MET A 1 223 ? 7.921 -17.193 -1.782 1.00 98.00 223 MET A CA 1
ATOM 1784 C C . MET A 1 223 ? 6.820 -18.109 -1.240 1.00 98.00 223 MET A C 1
ATOM 1786 O O . MET A 1 223 ? 6.776 -18.370 -0.040 1.00 98.00 223 MET A O 1
ATOM 1790 N N . ILE A 1 224 ? 5.968 -18.647 -2.115 1.00 98.19 224 ILE A N 1
ATOM 1791 C CA . ILE A 1 224 ? 4.863 -19.538 -1.733 1.00 98.19 224 ILE A CA 1
ATOM 1792 C C . ILE A 1 224 ? 5.366 -20.817 -1.060 1.00 98.19 224 ILE A C 1
ATOM 1794 O O . ILE A 1 224 ? 4.776 -21.252 -0.073 1.00 98.19 224 ILE A O 1
ATOM 1798 N N . ALA A 1 225 ? 6.469 -21.393 -1.545 1.00 97.50 225 ALA A N 1
ATOM 1799 C CA . ALA A 1 225 ? 7.069 -22.588 -0.957 1.00 97.50 225 ALA A CA 1
ATOM 1800 C C . ALA A 1 225 ? 7.601 -22.364 0.472 1.00 97.50 225 ALA A C 1
ATOM 1802 O O . ALA A 1 225 ? 7.690 -23.322 1.239 1.00 97.50 225 ALA A O 1
ATOM 1803 N N . ASN A 1 226 ? 7.930 -21.119 0.833 1.00 97.19 226 ASN A N 1
ATOM 1804 C CA . ASN A 1 226 ? 8.449 -20.747 2.153 1.00 97.19 226 ASN A CA 1
ATOM 1805 C C . ASN A 1 226 ? 7.407 -20.056 3.052 1.00 97.19 226 ASN A C 1
ATOM 1807 O O . ASN A 1 226 ? 7.699 -19.757 4.210 1.00 97.19 226 ASN A O 1
ATOM 1811 N N . MET A 1 227 ? 6.183 -19.815 2.570 1.00 97.50 227 MET A N 1
ATOM 1812 C CA . MET A 1 227 ? 5.090 -19.360 3.430 1.00 97.50 227 MET A CA 1
ATOM 1813 C C . MET A 1 227 ? 4.613 -20.487 4.348 1.00 97.50 227 MET A C 1
ATOM 1815 O O . MET A 1 227 ? 4.452 -21.640 3.942 1.00 97.50 227 MET A O 1
ATOM 1819 N N . ARG A 1 228 ? 4.285 -20.139 5.592 1.00 97.50 228 ARG A N 1
ATOM 1820 C CA . ARG A 1 228 ? 3.633 -21.056 6.521 1.00 97.50 228 ARG A CA 1
ATOM 1821 C C . ARG A 1 228 ? 2.147 -21.133 6.201 1.00 97.50 228 ARG A C 1
ATOM 1823 O O . ARG A 1 228 ? 1.425 -20.154 6.369 1.00 97.50 228 ARG A O 1
ATOM 1830 N N . TYR A 1 229 ? 1.694 -22.307 5.775 1.00 98.25 229 TYR A N 1
ATOM 1831 C CA . TYR A 1 229 ? 0.277 -22.579 5.559 1.00 98.25 229 TYR A CA 1
ATOM 1832 C C . TYR A 1 229 ? -0.416 -22.987 6.865 1.00 98.25 229 TYR A C 1
ATOM 1834 O O . TYR A 1 229 ? 0.010 -23.938 7.524 1.00 98.25 229 TYR A O 1
ATOM 1842 N N . ASP A 1 230 ? -1.488 -22.281 7.216 1.00 98.31 230 ASP A N 1
ATOM 1843 C CA . ASP A 1 230 ? -2.425 -22.652 8.276 1.00 98.31 230 ASP A CA 1
ATOM 1844 C C . ASP A 1 230 ? -3.671 -23.257 7.617 1.00 98.31 230 ASP A C 1
ATOM 1846 O O . ASP A 1 230 ? -4.436 -22.552 6.961 1.00 98.31 230 ASP A O 1
ATOM 1850 N N . SER A 1 231 ? -3.849 -24.575 7.747 1.00 97.94 231 SER A N 1
ATOM 1851 C CA . SER A 1 231 ? -4.966 -25.293 7.124 1.00 97.94 231 SER A CA 1
ATOM 1852 C C . SER A 1 231 ? -6.296 -25.112 7.850 1.00 97.94 231 SER A C 1
ATOM 1854 O O . SER A 1 231 ? -7.338 -25.354 7.245 1.00 97.94 231 SER A O 1
ATOM 1856 N N . ASP A 1 232 ? -6.274 -24.729 9.129 1.00 98.00 232 ASP A N 1
ATOM 1857 C CA . ASP A 1 232 ? -7.499 -24.555 9.915 1.00 98.00 232 ASP A CA 1
ATOM 1858 C C . ASP A 1 232 ? -8.193 -23.247 9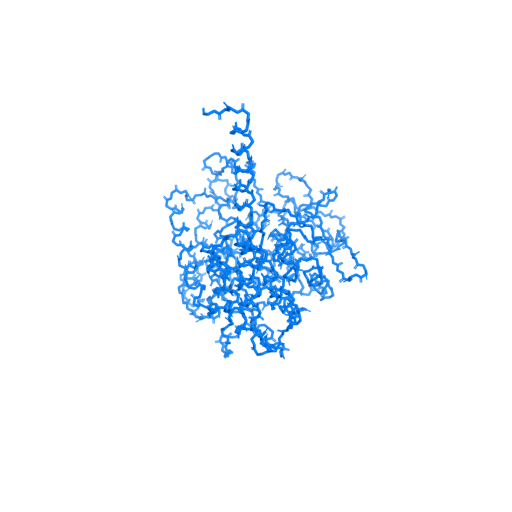.519 1.00 98.00 232 ASP A C 1
ATOM 1860 O O . ASP A 1 232 ? -9.416 -23.197 9.373 1.00 98.00 232 ASP A O 1
ATOM 1864 N N . ASP A 1 233 ? -7.394 -22.209 9.263 1.00 97.69 233 ASP A N 1
ATOM 1865 C CA . ASP A 1 233 ? -7.872 -20.910 8.793 1.00 97.69 233 ASP A CA 1
ATOM 1866 C C . ASP A 1 233 ? -7.734 -20.704 7.274 1.00 97.69 233 ASP A C 1
ATOM 1868 O O . ASP A 1 233 ? -8.175 -19.670 6.766 1.00 97.69 233 ASP A O 1
ATOM 1872 N N . ASP A 1 234 ? -7.156 -21.662 6.549 1.00 98.50 234 ASP A N 1
ATOM 1873 C CA . ASP A 1 234 ? -6.825 -21.580 5.119 1.00 98.50 234 ASP A CA 1
ATOM 1874 C C . ASP A 1 234 ? -6.145 -20.251 4.746 1.00 98.50 234 ASP A C 1
ATOM 1876 O O . ASP A 1 234 ? -6.644 -19.462 3.940 1.00 98.50 234 ASP A O 1
ATOM 1880 N N . LEU A 1 235 ? -5.012 -19.969 5.392 1.00 98.62 235 LEU A N 1
ATOM 1881 C CA . LEU A 1 235 ? -4.265 -18.721 5.220 1.00 98.62 235 LEU A CA 1
ATOM 1882 C C . LEU A 1 235 ? -2.752 -18.934 5.210 1.00 98.62 235 LEU A C 1
ATOM 1884 O O . LEU A 1 235 ? -2.257 -20.007 5.563 1.00 98.62 235 LEU A O 1
ATOM 1888 N N . TYR A 1 236 ? -2.018 -17.886 4.835 1.00 98.56 236 TYR A N 1
ATOM 1889 C CA . TYR A 1 236 ? -0.558 -17.860 4.910 1.00 98.56 236 TYR A CA 1
ATOM 1890 C C . TYR A 1 236 ? -0.041 -16.879 5.960 1.00 98.56 236 TYR A C 1
ATOM 1892 O O . TYR A 1 236 ? -0.542 -15.766 6.097 1.00 98.56 236 TYR A O 1
ATOM 1900 N N . THR A 1 237 ? 1.039 -17.240 6.641 1.00 97.81 237 THR A N 1
ATOM 1901 C CA . THR A 1 237 ? 1.911 -16.281 7.330 1.00 97.81 237 THR A CA 1
ATOM 1902 C C . THR A 1 237 ? 3.334 -16.446 6.819 1.00 97.81 237 THR A C 1
ATOM 1904 O O . THR A 1 237 ? 3.690 -17.494 6.278 1.00 97.81 237 THR A O 1
ATOM 1907 N N . TRP A 1 238 ? 4.156 -15.405 6.924 1.00 97.44 238 TRP A N 1
ATOM 1908 C CA . TRP A 1 238 ? 5.534 -15.471 6.445 1.00 97.44 238 TRP A CA 1
ATOM 1909 C C . TRP A 1 238 ? 6.487 -14.629 7.281 1.00 97.44 238 TRP A C 1
ATOM 1911 O O . TRP A 1 238 ? 6.097 -13.686 7.978 1.00 97.44 238 TRP A O 1
ATOM 1921 N N . GLU A 1 239 ? 7.750 -15.032 7.218 1.00 96.44 239 GLU A N 1
ATOM 1922 C CA . GLU A 1 239 ? 8.868 -14.394 7.899 1.00 96.44 239 GLU A CA 1
ATOM 1923 C C . GLU A 1 239 ? 9.373 -13.191 7.097 1.00 96.44 239 GLU A C 1
ATOM 1925 O O . GLU A 1 239 ? 9.269 -13.162 5.871 1.00 96.44 239 GLU A O 1
ATOM 1930 N N . TYR A 1 240 ? 9.964 -12.214 7.788 1.00 95.19 240 TYR A N 1
ATOM 1931 C CA . TYR A 1 240 ? 10.659 -11.086 7.146 1.00 95.19 240 TYR A CA 1
ATOM 1932 C C . TYR A 1 240 ? 11.869 -11.554 6.313 1.00 95.19 240 TYR A C 1
ATOM 1934 O O . TYR A 1 240 ? 12.175 -11.014 5.246 1.00 95.19 240 TYR A O 1
ATOM 1942 N N . LYS A 1 241 ? 12.568 -12.581 6.802 1.00 95.81 241 LYS A N 1
ATOM 1943 C CA . LYS A 1 241 ? 13.728 -13.197 6.159 1.00 95.81 241 LYS A CA 1
ATOM 1944 C C . LYS A 1 241 ? 13.685 -14.697 6.404 1.00 95.81 241 LYS A C 1
ATOM 1946 O O . LYS A 1 241 ? 13.536 -15.109 7.550 1.00 95.81 241 LYS A O 1
ATOM 1951 N N . TYR A 1 242 ? 13.827 -15.500 5.352 1.00 93.69 242 TYR A N 1
ATOM 1952 C CA . TYR A 1 242 ? 13.687 -16.948 5.512 1.00 93.69 242 TYR A CA 1
ATOM 1953 C C . TYR A 1 242 ? 14.807 -17.553 6.345 1.00 93.69 242 TYR A C 1
ATOM 1955 O O . TYR A 1 242 ? 15.990 -17.282 6.121 1.00 93.69 242 TYR A O 1
ATOM 1963 N N . GLY A 1 243 ? 14.409 -18.420 7.276 1.00 89.31 243 GLY A N 1
ATOM 1964 C CA . GLY A 1 243 ? 15.325 -19.103 8.185 1.00 89.31 243 GLY A CA 1
ATOM 1965 C C . GLY A 1 243 ? 15.679 -18.287 9.428 1.00 89.31 243 GLY A C 1
ATOM 1966 O O . GLY A 1 243 ? 16.536 -18.721 10.200 1.00 89.31 243 GLY A O 1
ATOM 1967 N N . GLU A 1 244 ? 15.030 -17.141 9.642 1.00 91.94 244 GLU A N 1
ATOM 1968 C CA . GLU A 1 244 ? 15.143 -16.335 10.857 1.00 91.94 244 GLU A CA 1
ATOM 1969 C C . GLU A 1 244 ? 13.785 -16.206 11.558 1.00 91.94 244 GLU A C 1
ATOM 1971 O O . GLU A 1 244 ? 12.732 -16.146 10.929 1.00 91.94 244 GLU A O 1
ATOM 1976 N N . GLU A 1 245 ? 13.800 -16.136 12.891 1.00 89.88 245 GLU A N 1
ATOM 1977 C CA . GLU A 1 245 ? 12.574 -15.917 13.655 1.00 89.88 245 GLU A CA 1
ATOM 1978 C C . GLU A 1 245 ? 12.048 -14.490 13.443 1.00 89.88 245 GLU A C 1
ATOM 1980 O O . GLU A 1 245 ? 12.753 -13.508 13.676 1.00 89.88 245 GLU A O 1
ATOM 1985 N N . GLY A 1 246 ? 10.771 -14.365 13.083 1.00 91.44 246 GLY A N 1
ATOM 1986 C CA . GLY A 1 246 ? 10.067 -13.085 13.076 1.00 91.44 246 GLY A CA 1
ATOM 1987 C C . GLY A 1 246 ? 9.119 -12.928 11.895 1.00 91.44 246 GLY A C 1
ATOM 1988 O O . GLY A 1 246 ? 9.530 -12.966 10.738 1.00 91.44 246 GLY A O 1
ATOM 1989 N N . SER A 1 247 ? 7.842 -12.684 12.193 1.00 96.00 247 SER A N 1
ATOM 1990 C CA . SER A 1 247 ? 6.827 -12.411 11.174 1.00 96.00 247 SER A CA 1
ATOM 1991 C C . SER A 1 247 ? 7.090 -11.082 10.461 1.00 96.00 247 SER A C 1
ATOM 1993 O O . SER A 1 247 ? 7.515 -10.099 11.081 1.00 96.00 247 SER A O 1
ATOM 1995 N N . GLU A 1 248 ? 6.758 -11.025 9.173 1.00 97.06 248 GLU A N 1
ATOM 1996 C CA . GLU A 1 248 ? 6.762 -9.785 8.395 1.00 97.06 248 GLU A CA 1
ATOM 1997 C C . GLU A 1 248 ? 5.735 -8.783 8.956 1.00 97.06 248 GLU A C 1
ATOM 1999 O O . GLU A 1 248 ? 4.667 -9.170 9.449 1.00 97.06 248 GLU A O 1
ATOM 2004 N N . ASP A 1 249 ? 6.078 -7.494 8.953 1.00 96.81 249 ASP A N 1
ATOM 2005 C CA . ASP A 1 249 ? 5.140 -6.432 9.309 1.00 96.81 249 ASP A CA 1
ATOM 2006 C C . ASP A 1 249 ? 4.208 -6.058 8.161 1.00 96.81 249 ASP A C 1
ATOM 2008 O O . ASP A 1 249 ? 4.532 -6.205 6.989 1.00 96.81 249 ASP A O 1
ATOM 2012 N N . ILE A 1 250 ? 3.030 -5.537 8.494 1.00 97.31 250 ILE A N 1
ATOM 2013 C CA . ILE A 1 250 ? 2.005 -5.251 7.483 1.00 97.31 250 ILE A CA 1
ATOM 2014 C C . ILE A 1 250 ? 2.364 -4.080 6.554 1.00 97.31 250 ILE A C 1
ATOM 2016 O O . ILE A 1 250 ? 1.708 -3.891 5.530 1.00 97.31 250 ILE A O 1
ATOM 2020 N N . SER A 1 251 ? 3.366 -3.266 6.904 1.00 95.94 251 SER A N 1
ATOM 2021 C CA . SER A 1 251 ? 3.817 -2.155 6.068 1.00 95.94 251 SER A CA 1
ATOM 2022 C C . SER A 1 251 ? 4.768 -2.642 4.982 1.00 95.94 251 SER A C 1
ATOM 2024 O O . SER A 1 251 ? 4.599 -2.251 3.823 1.00 95.94 251 SER A O 1
ATOM 2026 N N . HIS A 1 252 ? 5.760 -3.457 5.330 1.00 95.88 252 HIS A N 1
ATOM 2027 C CA . HIS A 1 252 ? 6.651 -4.058 4.344 1.00 95.88 252 HIS A CA 1
ATOM 2028 C C . HIS A 1 252 ? 5.945 -5.174 3.596 1.00 95.88 252 HIS A C 1
ATOM 2030 O O . HIS A 1 252 ? 5.947 -5.075 2.381 1.00 95.88 252 HIS A O 1
ATOM 2036 N N . GLY A 1 253 ? 5.191 -6.042 4.287 1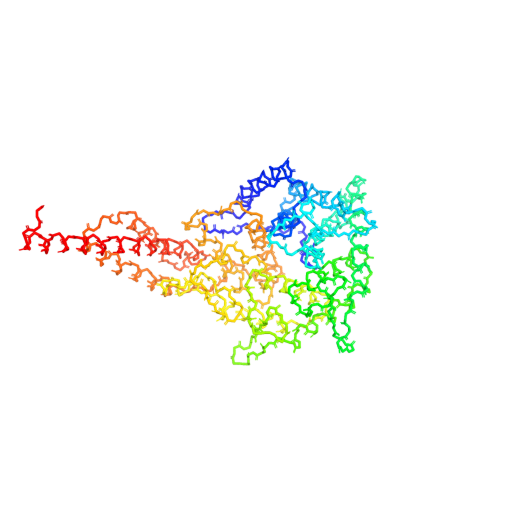.00 97.00 253 GLY A N 1
ATOM 2037 C CA . GLY A 1 253 ? 4.370 -7.135 3.738 1.00 97.00 253 GLY A CA 1
ATOM 2038 C C . GLY A 1 253 ? 3.464 -6.757 2.556 1.00 97.00 253 GLY A C 1
ATOM 2039 O O . GLY A 1 253 ? 3.085 -7.599 1.743 1.00 97.00 253 GLY A O 1
ATOM 2040 N N . ALA A 1 254 ? 3.114 -5.473 2.438 1.00 96.75 254 ALA A N 1
ATOM 2041 C CA . ALA A 1 254 ? 2.383 -4.929 1.300 1.00 96.75 254 ALA A CA 1
ATOM 2042 C C . ALA A 1 254 ? 3.175 -4.960 -0.026 1.00 96.75 254 ALA A C 1
ATOM 2044 O O . ALA A 1 254 ? 2.570 -4.957 -1.098 1.00 96.75 254 ALA A O 1
ATOM 2045 N N . ILE A 1 255 ? 4.510 -4.960 0.028 1.00 98.00 255 ILE A N 1
ATOM 2046 C CA . ILE A 1 255 ? 5.414 -5.032 -1.128 1.00 98.00 255 ILE A CA 1
ATOM 2047 C C . ILE A 1 255 ? 5.326 -6.415 -1.765 1.00 98.00 255 ILE A C 1
ATOM 2049 O O . ILE A 1 255 ? 5.116 -6.532 -2.973 1.00 98.00 255 ILE A O 1
ATOM 2053 N N . GLU A 1 256 ? 5.445 -7.447 -0.941 1.00 97.50 256 GLU A N 1
ATOM 2054 C CA . GLU A 1 256 ? 5.357 -8.839 -1.342 1.00 97.50 256 GLU A CA 1
ATOM 2055 C C . GLU A 1 256 ? 3.952 -9.181 -1.814 1.00 97.50 256 GLU A C 1
ATOM 2057 O O . GLU A 1 256 ? 3.779 -9.838 -2.839 1.00 97.50 256 GLU A O 1
ATOM 2062 N N . LEU A 1 257 ? 2.940 -8.692 -1.093 1.00 98.19 257 LEU A N 1
ATOM 2063 C CA . LEU A 1 257 ? 1.550 -8.860 -1.484 1.00 98.19 257 LEU A CA 1
ATOM 2064 C C . LEU A 1 257 ? 1.308 -8.323 -2.898 1.00 98.19 257 LEU A C 1
ATOM 2066 O O . LEU A 1 257 ? 0.766 -9.018 -3.756 1.00 98.19 257 LEU A O 1
ATOM 2070 N N . GLU A 1 258 ? 1.729 -7.085 -3.152 1.00 98.44 258 GLU A N 1
ATOM 2071 C CA . GLU A 1 258 ? 1.582 -6.467 -4.463 1.00 98.44 258 GLU A CA 1
ATOM 2072 C C . GLU A 1 258 ? 2.356 -7.229 -5.545 1.00 98.44 258 GLU A C 1
ATOM 2074 O O . GLU A 1 258 ? 1.843 -7.414 -6.649 1.00 98.44 258 GLU A O 1
ATOM 2079 N N . PHE A 1 259 ? 3.552 -7.724 -5.226 1.00 98.81 259 PHE A N 1
ATOM 2080 C CA . PHE A 1 259 ? 4.318 -8.585 -6.120 1.00 98.81 259 PHE A CA 1
ATOM 2081 C C . PHE A 1 259 ? 3.551 -9.860 -6.505 1.00 98.81 259 PHE A C 1
ATOM 2083 O O . PHE A 1 259 ? 3.421 -10.148 -7.696 1.00 98.81 259 PHE A O 1
ATOM 2090 N N . LEU A 1 260 ? 2.982 -10.584 -5.537 1.00 98.75 260 LEU A N 1
ATOM 2091 C CA . LEU A 1 260 ? 2.216 -11.808 -5.802 1.00 98.75 260 LEU A CA 1
ATOM 2092 C C . LEU A 1 260 ? 0.931 -11.532 -6.593 1.00 98.75 260 LEU A C 1
ATOM 2094 O O . LEU A 1 260 ? 0.602 -12.291 -7.503 1.00 98.75 260 LEU A O 1
ATOM 2098 N N . ILE A 1 261 ? 0.247 -10.415 -6.326 1.00 98.75 261 ILE A N 1
ATOM 2099 C CA . ILE A 1 261 ? -0.895 -9.951 -7.135 1.00 98.75 261 ILE A CA 1
ATOM 2100 C C . ILE A 1 261 ? -0.460 -9.691 -8.579 1.00 98.75 261 ILE A C 1
ATOM 2102 O O . ILE A 1 261 ? -1.120 -10.122 -9.527 1.00 98.75 261 ILE A O 1
ATOM 2106 N N . MET A 1 262 ? 0.668 -9.011 -8.778 1.00 98.62 262 MET A N 1
ATOM 2107 C CA . MET A 1 262 ? 1.198 -8.741 -10.114 1.00 98.62 262 MET A CA 1
ATOM 2108 C C . MET A 1 262 ? 1.621 -10.020 -10.846 1.00 98.62 262 MET A C 1
ATOM 2110 O O . MET A 1 262 ? 1.434 -10.095 -12.066 1.00 98.62 262 MET A O 1
ATOM 2114 N N . ALA A 1 263 ? 2.166 -11.006 -10.131 1.00 98.69 263 ALA A N 1
ATOM 2115 C CA . ALA A 1 263 ? 2.526 -12.313 -10.670 1.00 98.69 263 ALA A CA 1
ATOM 2116 C C . ALA A 1 263 ? 1.276 -13.116 -11.076 1.00 98.69 263 ALA A C 1
ATOM 2118 O O . ALA A 1 263 ? 1.186 -13.585 -12.214 1.00 98.69 263 ALA A O 1
ATOM 2119 N N . ASN A 1 264 ? 0.267 -13.189 -10.201 1.00 98.56 264 ASN A N 1
ATOM 2120 C CA . ASN A 1 264 ? -1.016 -13.839 -10.481 1.00 98.56 264 ASN A CA 1
ATOM 2121 C C . ASN A 1 264 ? -1.715 -13.235 -11.710 1.00 98.56 264 ASN A C 1
ATOM 2123 O O . ASN A 1 264 ? -2.105 -13.964 -12.618 1.00 98.56 264 ASN A O 1
ATOM 2127 N N . GLN A 1 265 ? -1.758 -11.904 -11.831 1.00 96.88 265 GLN A N 1
ATOM 2128 C CA . GLN A 1 265 ? -2.351 -11.219 -12.993 1.00 96.88 265 GLN A CA 1
ATOM 2129 C C . GLN A 1 265 ? -1.689 -11.546 -14.338 1.00 96.88 265 GLN A C 1
ATOM 2131 O O . GLN A 1 265 ? -2.234 -11.208 -15.390 1.00 96.88 265 GLN A O 1
ATOM 2136 N N . ARG A 1 266 ? -0.496 -12.141 -14.317 1.00 97.75 266 ARG A N 1
ATOM 2137 C CA . ARG A 1 266 ? 0.251 -12.583 -15.501 1.00 97.75 266 ARG A CA 1
ATOM 2138 C C . ARG A 1 266 ? 0.245 -14.103 -15.663 1.00 97.75 266 ARG A C 1
ATOM 2140 O O . ARG A 1 266 ? 0.947 -14.615 -16.527 1.00 97.75 266 ARG A O 1
ATOM 2147 N N . GLY A 1 267 ? -0.545 -14.813 -14.859 1.00 97.69 267 GLY A N 1
ATOM 2148 C CA . GLY A 1 267 ? -0.650 -16.270 -14.886 1.00 97.69 267 GLY A CA 1
ATOM 2149 C C . GLY A 1 267 ? 0.567 -16.992 -14.307 1.00 97.69 267 GLY A C 1
ATOM 2150 O O . GLY A 1 267 ? 0.756 -18.166 -14.601 1.00 97.69 267 GLY A O 1
ATOM 2151 N N . LEU A 1 268 ? 1.399 -16.306 -13.514 1.00 98.19 268 LEU A N 1
ATOM 2152 C CA . LEU A 1 268 ? 2.563 -16.913 -12.854 1.00 98.19 268 LEU A CA 1
ATOM 2153 C C . LEU A 1 268 ? 2.201 -17.579 -11.520 1.00 98.19 268 LEU A C 1
ATOM 2155 O O . LEU A 1 268 ? 3.028 -18.270 -10.940 1.00 98.19 268 LEU A O 1
ATOM 2159 N N . LEU A 1 269 ? 0.987 -17.339 -11.021 1.00 97.25 269 LEU A N 1
ATOM 2160 C CA . LEU A 1 269 ? 0.498 -17.845 -9.746 1.00 97.25 269 LEU A CA 1
ATOM 2161 C C . LEU A 1 269 ? -1.015 -18.068 -9.814 1.00 97.25 269 LEU A C 1
ATOM 2163 O O . LEU A 1 269 ? -1.718 -17.291 -10.456 1.00 97.25 269 LEU A O 1
ATOM 2167 N N . GLU A 1 270 ? -1.518 -19.093 -9.131 1.00 98.19 270 GLU A N 1
ATOM 2168 C CA . GLU A 1 270 ? -2.950 -19.405 -9.058 1.00 98.19 270 GLU A CA 1
ATOM 2169 C C . GLU A 1 270 ? -3.707 -18.525 -8.044 1.00 98.19 270 GLU A C 1
ATOM 2171 O O . GLU A 1 270 ? -3.147 -18.101 -7.029 1.00 98.19 270 GLU A O 1
ATOM 2176 N N . ASP A 1 271 ? -5.002 -18.298 -8.291 1.00 98.44 271 ASP A N 1
ATOM 2177 C CA . ASP A 1 271 ? -5.870 -17.437 -7.464 1.00 98.44 271 ASP A CA 1
ATOM 2178 C C . ASP A 1 271 ? -5.992 -17.924 -6.012 1.00 98.44 271 ASP A C 1
ATOM 2180 O O . ASP A 1 271 ? -6.061 -17.108 -5.094 1.00 98.44 271 ASP A O 1
ATOM 2184 N N . VAL A 1 272 ? -5.915 -19.240 -5.777 1.00 98.56 272 VAL A N 1
ATOM 2185 C CA . VAL A 1 272 ? -6.000 -19.840 -4.431 1.00 98.56 272 VAL A CA 1
ATOM 2186 C C . VAL A 1 272 ? -4.963 -19.264 -3.461 1.00 98.56 272 VAL A C 1
ATOM 2188 O O . VAL A 1 272 ? -5.199 -19.162 -2.258 1.00 98.56 272 VAL A O 1
ATOM 2191 N N . HIS A 1 273 ? -3.797 -18.849 -3.962 1.00 98.69 273 HIS A N 1
ATOM 2192 C CA . HIS A 1 273 ? -2.780 -18.242 -3.110 1.00 98.69 273 HIS A CA 1
ATOM 2193 C C . HIS A 1 273 ? -3.178 -16.834 -2.659 1.00 98.69 273 HIS A C 1
ATOM 2195 O O . HIS A 1 273 ? -2.878 -16.439 -1.535 1.00 98.69 273 HIS A O 1
ATOM 2201 N N . LEU A 1 274 ? -3.891 -16.096 -3.507 1.00 98.75 274 LEU A N 1
ATOM 2202 C CA . LEU A 1 274 ? -4.352 -14.736 -3.240 1.00 98.75 274 LEU A CA 1
ATOM 2203 C C . LEU A 1 274 ? -5.565 -14.754 -2.304 1.00 98.75 274 LEU A C 1
ATOM 2205 O O . LEU A 1 274 ? -5.642 -13.935 -1.391 1.00 98.75 274 LEU A O 1
ATOM 2209 N N . GLU A 1 275 ? -6.442 -15.747 -2.447 1.00 98.75 275 GLU A N 1
ATOM 2210 C CA . GLU A 1 275 ? -7.528 -16.030 -1.499 1.00 98.75 275 GLU A CA 1
ATOM 2211 C C . GLU A 1 275 ? -6.983 -16.313 -0.087 1.00 98.75 275 GLU A C 1
ATOM 2213 O O . GLU A 1 275 ? -7.450 -15.737 0.897 1.00 98.75 275 GLU A O 1
ATOM 2218 N N . ARG A 1 276 ? -5.917 -17.117 0.029 1.00 98.81 276 ARG A N 1
ATOM 2219 C CA . ARG A 1 276 ? -5.252 -17.388 1.317 1.00 98.81 276 ARG A CA 1
ATOM 2220 C C . ARG A 1 276 ? -4.626 -16.142 1.942 1.00 98.81 276 ARG A C 1
ATOM 2222 O O . ARG A 1 276 ? -4.688 -15.979 3.158 1.00 98.81 276 ARG A O 1
ATOM 2229 N N . LEU A 1 277 ? -4.056 -15.243 1.139 1.00 98.75 277 LEU A N 1
ATOM 2230 C CA . LEU A 1 277 ? -3.537 -13.957 1.627 1.00 98.75 277 LEU A CA 1
ATOM 2231 C C . LEU A 1 277 ? -4.660 -13.007 2.066 1.00 98.75 277 LEU A C 1
ATOM 2233 O O . LEU A 1 277 ? -4.505 -12.279 3.049 1.00 98.75 277 LEU A O 1
ATOM 2237 N N . ALA A 1 278 ? -5.812 -13.040 1.393 1.00 98.75 278 ALA A N 1
ATOM 2238 C CA . ALA A 1 278 ? -7.004 -12.334 1.851 1.00 98.75 278 ALA A CA 1
ATOM 2239 C C . ALA A 1 278 ? -7.502 -12.875 3.198 1.00 98.75 278 ALA A C 1
ATOM 2241 O O . ALA A 1 278 ? -7.814 -12.086 4.094 1.00 98.75 278 ALA A O 1
ATOM 2242 N N . ASN A 1 279 ? -7.478 -14.196 3.397 1.00 98.81 279 ASN A N 1
ATOM 2243 C CA . ASN A 1 279 ? -7.782 -14.800 4.694 1.00 98.81 279 ASN A CA 1
ATOM 2244 C C . ASN A 1 279 ? -6.791 -14.363 5.782 1.00 98.81 279 ASN A C 1
ATOM 2246 O O . ASN A 1 279 ? -7.223 -14.070 6.896 1.00 98.81 279 ASN A O 1
ATOM 2250 N N . THR A 1 280 ? -5.494 -14.236 5.475 1.00 98.75 280 THR A N 1
ATOM 2251 C CA . THR A 1 280 ? -4.506 -13.653 6.403 1.00 98.75 280 THR A CA 1
ATOM 2252 C C . THR A 1 280 ? -4.939 -12.266 6.857 1.00 98.75 280 THR A C 1
ATOM 2254 O O . THR A 1 280 ? -4.997 -11.986 8.058 1.00 98.75 280 THR A O 1
ATOM 2257 N N . TYR A 1 281 ? -5.312 -11.410 5.906 1.00 98.62 281 TYR A N 1
ATOM 2258 C CA . TYR A 1 281 ? -5.773 -10.067 6.219 1.00 98.62 281 TYR A CA 1
ATOM 2259 C C . TYR A 1 281 ? -7.024 -10.078 7.107 1.00 98.62 281 TYR A C 1
ATOM 2261 O O . TYR A 1 281 ? -7.034 -9.454 8.166 1.00 98.62 281 TYR A O 1
ATOM 2269 N N . LEU A 1 282 ? -8.067 -10.811 6.717 1.00 98.38 282 LEU A N 1
ATOM 2270 C CA . LEU A 1 282 ? -9.357 -10.788 7.411 1.00 98.38 282 LEU A CA 1
ATOM 2271 C C . LEU A 1 282 ? -9.324 -11.463 8.785 1.00 98.38 282 LEU A C 1
ATOM 2273 O O . LEU A 1 282 ? -10.031 -11.025 9.690 1.00 98.38 282 LEU A O 1
ATOM 2277 N N . LYS A 1 283 ? -8.527 -12.525 8.945 1.00 97.94 283 LYS A N 1
ATOM 2278 C CA . LYS A 1 283 ? -8.537 -13.368 10.151 1.00 97.94 283 LYS A CA 1
ATOM 2279 C C . LYS A 1 283 ? -7.430 -13.033 11.147 1.00 97.94 283 LYS A C 1
ATOM 2281 O O . LYS A 1 283 ? -7.595 -13.305 12.334 1.00 97.94 283 LYS A O 1
ATOM 2286 N N . ARG A 1 284 ? -6.300 -12.475 10.695 1.00 97.69 284 ARG A N 1
ATOM 2287 C CA . ARG A 1 284 ? -5.144 -12.167 11.561 1.00 97.69 284 ARG A CA 1
ATOM 2288 C C . ARG A 1 284 ? -4.873 -10.673 11.677 1.00 97.69 284 ARG A C 1
ATOM 2290 O O . ARG A 1 284 ? -4.516 -10.219 12.762 1.00 97.69 284 ARG A O 1
ATOM 2297 N N . ILE A 1 285 ? -5.063 -9.919 10.593 1.00 98.00 285 ILE A N 1
ATOM 2298 C CA . ILE A 1 285 ? -4.682 -8.504 10.547 1.00 98.00 285 ILE A CA 1
ATOM 2299 C C . ILE A 1 285 ? -5.826 -7.579 10.948 1.00 98.00 285 ILE A C 1
ATOM 2301 O O . ILE A 1 285 ? -5.621 -6.679 11.750 1.00 98.00 285 ILE A O 1
ATOM 2305 N N . TRP A 1 286 ? -7.027 -7.771 10.419 1.00 97.81 286 TRP A N 1
ATOM 2306 C CA . TRP A 1 286 ? -8.180 -6.924 10.713 1.00 97.81 286 TRP A CA 1
ATOM 2307 C C . TRP A 1 286 ? -8.645 -7.057 12.173 1.00 97.81 286 TRP A C 1
ATOM 2309 O O . TRP A 1 286 ? -8.962 -8.150 12.638 1.00 97.81 286 TRP A O 1
ATOM 2319 N N . GLN A 1 287 ? -8.707 -5.935 12.904 1.00 96.19 287 GLN A N 1
ATOM 2320 C CA . GLN A 1 287 ? -8.943 -5.921 14.355 1.00 96.19 287 GLN A CA 1
ATOM 2321 C C . GLN A 1 287 ? -10.023 -4.929 14.826 1.00 96.19 287 GLN A C 1
ATOM 2323 O O . GLN A 1 287 ? -10.232 -4.812 16.035 1.00 96.19 287 GLN A O 1
ATOM 2328 N N . LEU A 1 288 ? -10.754 -4.241 13.929 1.00 93.75 288 LEU A N 1
ATOM 2329 C CA . LEU A 1 288 ? -11.757 -3.228 14.318 1.00 93.75 288 LEU A CA 1
ATOM 2330 C C . LEU A 1 288 ? -12.697 -3.675 15.459 1.00 93.75 288 LEU A C 1
ATOM 2332 O O . LEU A 1 288 ? -12.851 -2.901 16.404 1.00 93.75 288 LEU A O 1
ATOM 2336 N N . PRO A 1 289 ? -13.290 -4.889 15.449 1.00 90.88 289 PRO A N 1
ATOM 2337 C CA . PRO A 1 289 ? -14.201 -5.306 16.521 1.00 90.88 289 PRO A CA 1
ATOM 2338 C C . PRO A 1 289 ? -13.566 -5.325 17.923 1.00 90.88 289 PRO A C 1
ATOM 2340 O O . PRO A 1 289 ? -14.278 -5.271 18.921 1.00 90.88 289 PRO A O 1
ATOM 2343 N N . GLN A 1 290 ? -12.234 -5.382 18.009 1.00 92.50 290 GLN A N 1
ATOM 2344 C CA . GLN A 1 290 ? -11.465 -5.499 19.250 1.00 92.50 290 GLN A CA 1
ATOM 2345 C C . GLN A 1 290 ? -10.780 -4.183 19.658 1.00 92.50 290 GLN A C 1
ATOM 2347 O O . GLN A 1 290 ? -10.043 -4.148 20.643 1.00 92.50 290 GLN A O 1
ATOM 2352 N N . ILE A 1 291 ? -10.994 -3.067 18.946 1.00 93.19 291 ILE A N 1
ATOM 2353 C CA . ILE A 1 291 ? -10.261 -1.807 19.210 1.00 93.19 291 ILE A CA 1
ATOM 2354 C C . ILE A 1 291 ? -10.487 -1.261 20.626 1.00 93.19 291 ILE A C 1
ATOM 2356 O O . ILE A 1 291 ? -9.611 -0.612 21.199 1.00 93.19 291 ILE A O 1
ATOM 2360 N N . LEU A 1 292 ? -11.651 -1.539 21.222 1.00 94.12 292 LEU A N 1
ATOM 2361 C CA . LEU A 1 292 ? -11.955 -1.132 22.597 1.00 94.12 292 LEU A CA 1
ATOM 2362 C C . LEU A 1 292 ? -11.277 -2.034 23.642 1.00 94.12 292 LEU A C 1
ATOM 2364 O O . LEU A 1 292 ? -11.169 -1.647 24.804 1.00 94.12 292 LEU A O 1
ATOM 2368 N N . ASP A 1 293 ? -10.748 -3.190 23.233 1.00 92.50 293 ASP A N 1
ATOM 2369 C CA . ASP A 1 293 ? -9.938 -4.099 24.058 1.00 92.50 293 ASP A CA 1
ATOM 2370 C C . ASP A 1 293 ? -8.452 -3.700 24.081 1.00 92.50 293 ASP A C 1
ATOM 2372 O O . ASP A 1 293 ? -7.597 -4.448 24.550 1.00 92.50 293 ASP A O 1
ATOM 2376 N N . GLY A 1 294 ? -8.124 -2.510 23.567 1.00 88.94 294 GLY A N 1
ATOM 2377 C CA . GLY A 1 294 ? -6.752 -2.007 23.479 1.00 88.94 294 GLY A CA 1
ATOM 2378 C C . GLY A 1 294 ? -6.001 -2.466 22.228 1.00 88.94 294 GLY A C 1
ATOM 2379 O O . GLY A 1 294 ? -4.814 -2.157 22.093 1.00 88.94 294 GLY A O 1
ATOM 2380 N N . LYS A 1 295 ? -6.678 -3.165 21.308 1.00 92.75 295 LYS A N 1
ATOM 2381 C CA . LYS A 1 295 ? -6.152 -3.494 19.980 1.00 92.75 295 LYS A CA 1
ATOM 2382 C C . LYS A 1 295 ? -6.089 -2.268 19.068 1.00 92.75 295 LYS A C 1
ATOM 2384 O O . LYS A 1 295 ? -6.676 -1.220 19.352 1.00 92.75 295 LYS A O 1
ATOM 2389 N N . LYS A 1 296 ? -5.329 -2.389 17.980 1.00 93.75 296 LYS A N 1
ATOM 2390 C CA . LYS A 1 296 ? -5.280 -1.384 16.909 1.00 93.75 296 LYS A CA 1
ATOM 2391 C C . LYS A 1 296 ? -6.349 -1.717 15.862 1.00 93.75 296 LYS A C 1
ATOM 2393 O O . LYS A 1 296 ? -7.079 -2.688 16.014 1.00 93.75 296 LYS A O 1
ATOM 2398 N N . LEU A 1 297 ? -6.490 -0.892 14.820 1.00 95.81 297 LEU A N 1
ATOM 2399 C CA . LEU A 1 297 ? -7.409 -1.222 13.716 1.00 95.81 297 LEU A CA 1
ATOM 2400 C C . LEU A 1 297 ? -6.903 -2.427 12.926 1.00 95.81 297 LEU A C 1
ATOM 2402 O O . LEU A 1 297 ? -7.708 -3.226 12.450 1.00 95.81 297 LEU A O 1
ATOM 2406 N N . LEU A 1 298 ? -5.579 -2.525 12.810 1.00 97.19 298 LEU A N 1
ATOM 2407 C CA . LEU A 1 298 ? -4.864 -3.612 12.170 1.00 97.19 298 LEU A CA 1
ATOM 2408 C C . LEU A 1 298 ? -3.742 -4.115 13.075 1.00 97.19 298 LEU A C 1
ATOM 2410 O O . LEU A 1 298 ? -3.094 -3.302 13.740 1.00 97.19 298 LEU A O 1
ATOM 2414 N N . SER A 1 299 ? -3.473 -5.419 13.032 1.00 97.12 299 SER A N 1
ATOM 2415 C CA . SER A 1 299 ? -2.284 -5.979 13.661 1.00 97.12 299 SER A CA 1
ATOM 2416 C C . SER A 1 299 ? -1.008 -5.380 13.069 1.00 97.12 299 SER A C 1
ATOM 2418 O O . SER A 1 299 ? -0.977 -4.895 11.937 1.00 97.12 299 SER A O 1
ATOM 2420 N N . MET A 1 300 ? 0.085 -5.440 13.823 1.00 95.75 300 MET A N 1
ATOM 2421 C CA . MET A 1 300 ? 1.383 -4.955 13.344 1.00 95.75 300 MET A CA 1
ATOM 2422 C C . MET A 1 300 ? 2.076 -5.940 12.398 1.00 95.75 300 MET A C 1
ATOM 2424 O O . MET A 1 300 ? 2.833 -5.520 11.520 1.00 95.75 300 MET A O 1
ATOM 2428 N N . LYS A 1 301 ? 1.844 -7.240 12.593 1.00 97.19 301 LYS A N 1
ATOM 2429 C CA . LYS A 1 301 ? 2.482 -8.344 11.867 1.00 97.19 301 LYS A CA 1
ATOM 2430 C C . LYS A 1 301 ? 1.452 -9.228 11.167 1.00 97.19 301 LYS A C 1
ATOM 2432 O O . LYS A 1 301 ? 0.313 -9.329 11.627 1.00 97.19 301 LYS A O 1
ATOM 2437 N N . VAL A 1 302 ? 1.860 -9.882 10.078 1.00 97.62 302 VAL A N 1
ATOM 2438 C CA . VAL A 1 302 ? 0.972 -10.733 9.257 1.00 97.62 302 VAL A CA 1
ATOM 2439 C C . VAL A 1 302 ? 0.465 -11.977 9.994 1.00 97.62 302 VAL A C 1
ATOM 2441 O O . VAL A 1 302 ? -0.573 -12.524 9.637 1.00 97.62 302 VAL A O 1
ATOM 2444 N N . ASP A 1 303 ? 1.143 -12.393 11.064 1.00 96.88 303 ASP A N 1
ATOM 2445 C CA . ASP A 1 303 ? 0.695 -13.459 11.967 1.00 96.88 303 ASP A CA 1
ATOM 2446 C C . ASP A 1 303 ? -0.349 -13.016 13.015 1.00 96.88 303 ASP A C 1
ATOM 2448 O O . ASP A 1 303 ? -0.858 -13.845 13.774 1.00 96.88 303 ASP A O 1
ATOM 2452 N N . GLY A 1 304 ? -0.695 -11.724 13.046 1.00 96.44 304 GLY A N 1
ATOM 2453 C CA . GLY A 1 304 ? -1.630 -11.123 14.000 1.00 96.44 304 GLY A CA 1
ATOM 2454 C C . GLY A 1 304 ? -0.977 -10.541 15.258 1.00 96.44 304 GLY A C 1
ATOM 2455 O O . GLY A 1 304 ? -1.684 -10.041 16.137 1.00 96.44 304 GLY A O 1
ATOM 2456 N N . THR A 1 305 ? 0.354 -10.571 15.365 1.00 95.44 305 THR A N 1
ATOM 2457 C CA . THR A 1 305 ? 1.085 -9.993 16.501 1.00 95.44 305 THR A CA 1
ATOM 2458 C C . THR A 1 305 ? 1.003 -8.463 16.512 1.00 95.44 305 THR A C 1
ATOM 2460 O O . THR A 1 305 ? 1.098 -7.802 15.475 1.00 95.44 305 THR A O 1
ATOM 2463 N N . ASP A 1 306 ? 0.874 -7.895 17.716 1.00 92.38 306 ASP A N 1
ATOM 2464 C CA . ASP A 1 306 ? 0.801 -6.456 17.979 1.00 92.38 306 ASP A CA 1
ATOM 2465 C C . ASP A 1 306 ? 1.994 -5.939 18.784 1.00 92.38 306 ASP A C 1
ATOM 2467 O O . ASP A 1 306 ? 2.505 -6.614 19.678 1.00 92.38 306 ASP A O 1
ATOM 2471 N N . TYR A 1 307 ? 2.349 -4.676 18.546 1.00 88.62 307 TYR A N 1
ATOM 2472 C CA . TYR A 1 307 ? 3.272 -3.909 19.380 1.00 88.62 307 TYR A CA 1
ATOM 2473 C C . TYR A 1 307 ? 2.543 -2.680 19.930 1.00 88.62 307 TYR A C 1
ATOM 2475 O O . TYR A 1 307 ? 2.243 -1.770 19.158 1.00 88.62 307 TYR A O 1
ATOM 2483 N N . PRO A 1 308 ? 2.251 -2.610 21.243 1.00 82.06 308 PRO A N 1
ATOM 2484 C CA . PRO A 1 308 ? 1.412 -1.553 21.820 1.00 82.06 308 PRO A CA 1
ATOM 2485 C C . PRO A 1 308 ? 1.851 -0.118 21.484 1.00 82.06 308 PRO A C 1
ATOM 2487 O O . PRO A 1 308 ? 1.010 0.782 21.367 1.00 82.06 308 PRO A O 1
ATOM 2490 N N . GLN A 1 309 ? 3.162 0.083 21.322 1.00 86.62 309 GLN A N 1
ATOM 2491 C CA . GLN A 1 309 ? 3.811 1.366 21.065 1.00 86.62 309 GLN A CA 1
ATOM 2492 C C . GLN A 1 309 ? 3.745 1.839 19.603 1.00 86.62 309 GLN A C 1
ATOM 2494 O O . GLN A 1 309 ? 4.054 3.000 19.338 1.00 86.62 309 GLN A O 1
ATOM 2499 N N . TYR A 1 310 ? 3.341 0.980 18.665 1.00 89.62 310 TYR A N 1
ATOM 2500 C CA . TYR A 1 310 ? 3.262 1.303 17.242 1.00 89.62 310 TYR A CA 1
ATOM 2501 C C . TYR A 1 310 ? 1.852 1.054 16.695 1.00 89.62 310 TYR A C 1
ATOM 2503 O O . TYR A 1 310 ? 1.061 0.312 17.270 1.00 89.62 310 TYR A O 1
ATOM 2511 N N . ASP A 1 311 ? 1.517 1.733 15.601 1.00 92.50 311 ASP A N 1
ATOM 2512 C CA . ASP A 1 311 ? 0.247 1.567 14.898 1.00 92.50 311 ASP A CA 1
ATOM 2513 C C . ASP A 1 311 ? 0.488 1.754 13.400 1.00 92.50 311 ASP A C 1
ATOM 2515 O O . ASP A 1 311 ? 0.786 2.861 12.940 1.00 92.50 311 ASP A O 1
ATOM 2519 N N . TYR A 1 312 ? 0.399 0.658 12.649 1.00 94.62 312 TYR A N 1
ATOM 2520 C CA . TYR A 1 312 ? 0.632 0.644 11.205 1.00 94.62 312 TYR A CA 1
ATOM 2521 C C . TYR A 1 312 ? -0.641 0.837 10.380 1.00 94.62 312 TYR A C 1
ATOM 2523 O O . TYR A 1 312 ? -0.581 0.815 9.152 1.00 94.62 312 TYR A O 1
ATOM 2531 N N . SER A 1 313 ? -1.774 1.142 11.017 1.00 94.81 313 SER A N 1
ATOM 2532 C CA . SER A 1 313 ? -3.053 1.328 10.323 1.00 94.81 313 SER A CA 1
ATOM 2533 C C . SER A 1 313 ? -3.001 2.439 9.267 1.00 94.81 313 SER A C 1
ATOM 2535 O O . SER A 1 313 ? -3.618 2.323 8.219 1.00 94.81 313 SER A O 1
ATOM 2537 N N . SER A 1 314 ? -2.234 3.515 9.488 1.00 92.00 314 SER A N 1
ATOM 2538 C CA . SER A 1 314 ? -2.067 4.582 8.481 1.00 92.00 314 SER A CA 1
ATOM 2539 C C . SER A 1 314 ? -1.015 4.283 7.414 1.00 92.00 314 SER A C 1
ATOM 2541 O O . SER A 1 314 ? -0.796 5.102 6.532 1.00 92.00 314 SER A O 1
ATOM 2543 N N . ILE A 1 315 ? -0.308 3.159 7.505 1.00 93.19 315 ILE A N 1
ATOM 2544 C CA . ILE A 1 315 ? 0.684 2.758 6.502 1.00 93.19 315 ILE A CA 1
ATOM 2545 C C . ILE A 1 315 ? 0.357 1.409 5.856 1.00 93.19 315 ILE A C 1
ATOM 2547 O O . ILE A 1 315 ? 1.156 0.904 5.071 1.00 93.19 315 ILE A O 1
ATOM 2551 N N . SER A 1 316 ? -0.848 0.879 6.079 1.00 93.25 316 SER A N 1
ATOM 2552 C CA . SER A 1 316 ? -1.357 -0.378 5.516 1.00 93.25 316 SER A CA 1
ATOM 2553 C C . SER A 1 316 ? -1.778 -0.282 4.044 1.00 93.25 316 SER A C 1
ATOM 2555 O O . SER A 1 316 ? -2.734 -0.932 3.622 1.00 93.25 316 SER A O 1
ATOM 2557 N N . ARG A 1 317 ? -1.093 0.542 3.243 1.00 93.81 317 ARG A N 1
ATOM 2558 C CA . ARG A 1 317 ? -1.304 0.583 1.786 1.00 93.81 317 ARG A CA 1
ATOM 2559 C C . ARG A 1 317 ? -1.123 -0.816 1.177 1.00 93.81 317 ARG A C 1
ATOM 2561 O O . ARG A 1 317 ? -0.478 -1.670 1.772 1.00 93.81 317 ARG A O 1
ATOM 2568 N N . GLY A 1 318 ? -1.651 -1.042 -0.018 1.00 95.38 318 GLY A N 1
ATOM 2569 C CA . GLY A 1 318 ? -1.481 -2.291 -0.768 1.00 95.38 318 GLY A CA 1
ATOM 2570 C C . GLY A 1 318 ? -2.458 -3.401 -0.381 1.00 95.38 318 GLY A C 1
ATOM 2571 O O . GLY A 1 318 ? -2.892 -4.134 -1.259 1.00 95.38 318 GLY A O 1
ATOM 2572 N N . TRP A 1 319 ? -2.905 -3.480 0.876 1.00 98.19 319 TRP A N 1
ATOM 2573 C CA . TRP A 1 319 ? -3.835 -4.533 1.312 1.00 98.19 319 TRP A CA 1
ATOM 2574 C C . TRP A 1 319 ? -5.194 -4.483 0.611 1.00 98.19 319 TRP A C 1
ATOM 2576 O O . TRP A 1 319 ? -5.769 -5.528 0.323 1.00 98.19 319 TRP A O 1
ATOM 2586 N N . ALA A 1 320 ? -5.674 -3.291 0.241 1.00 97.56 320 ALA A N 1
ATOM 2587 C CA . ALA A 1 320 ? -6.912 -3.145 -0.528 1.00 97.56 320 ALA A CA 1
ATOM 2588 C C . ALA A 1 320 ? -6.862 -3.878 -1.884 1.00 97.56 320 ALA A C 1
ATOM 2590 O O . ALA A 1 320 ? -7.908 -4.252 -2.406 1.00 97.56 320 ALA A O 1
ATOM 2591 N N . LEU A 1 321 ? -5.664 -4.132 -2.432 1.00 98.25 321 LEU A N 1
ATOM 2592 C CA . LEU A 1 321 ? -5.477 -4.809 -3.719 1.00 98.25 321 LEU A CA 1
ATOM 2593 C C . LEU A 1 321 ? -5.935 -6.279 -3.722 1.00 98.25 321 LEU A C 1
ATOM 2595 O O . LEU A 1 321 ? -6.049 -6.867 -4.794 1.00 98.25 321 LEU A O 1
ATOM 2599 N N . LEU A 1 322 ? -6.225 -6.865 -2.555 1.00 98.56 322 LEU A N 1
ATOM 2600 C CA . LEU A 1 322 ? -6.817 -8.203 -2.422 1.00 98.56 322 LEU A CA 1
ATOM 2601 C C . LEU A 1 322 ? -8.335 -8.237 -2.649 1.00 98.56 322 LEU A C 1
ATOM 2603 O O . LEU A 1 322 ? -8.907 -9.320 -2.746 1.00 98.56 322 LEU A O 1
ATOM 2607 N N . ALA A 1 323 ? -8.990 -7.079 -2.765 1.00 98.25 323 ALA A N 1
ATOM 2608 C CA . ALA A 1 323 ? -10.435 -6.985 -2.963 1.00 98.25 323 ALA A CA 1
ATOM 2609 C C . ALA A 1 323 ? -10.997 -7.847 -4.116 1.00 98.25 323 ALA A C 1
ATOM 2611 O O . ALA A 1 323 ? -12.061 -8.431 -3.923 1.00 98.25 323 ALA A O 1
ATOM 2612 N N . PRO A 1 324 ? -10.314 -8.002 -5.271 1.00 97.19 324 PRO A N 1
ATOM 2613 C CA . PRO A 1 324 ? -10.774 -8.883 -6.349 1.00 97.19 324 PRO A CA 1
ATOM 2614 C C . PRO A 1 324 ? -10.897 -10.367 -5.968 1.00 97.19 324 PRO A C 1
ATOM 2616 O O . PRO A 1 324 ? -11.585 -11.104 -6.666 1.00 97.19 324 PRO A O 1
ATOM 2619 N N . TYR A 1 325 ? -10.219 -10.803 -4.901 1.00 97.94 325 TYR A N 1
ATOM 2620 C CA . TYR A 1 325 ? -10.213 -12.190 -4.413 1.00 97.94 325 TYR A CA 1
ATOM 2621 C C . TYR A 1 325 ? -11.084 -12.357 -3.162 1.00 97.94 325 TYR A C 1
ATOM 2623 O O . TYR A 1 325 ? -11.645 -13.421 -2.928 1.00 97.94 325 TYR A O 1
ATOM 2631 N N . SER A 1 326 ? -11.229 -11.294 -2.368 1.00 98.12 326 SER A N 1
ATOM 2632 C CA . SER A 1 326 ? -12.181 -11.225 -1.259 1.00 98.12 326 SER A CA 1
ATOM 2633 C C . SER A 1 326 ? -12.684 -9.788 -1.097 1.00 98.12 326 SER A C 1
ATOM 2635 O O . SER A 1 326 ? -11.958 -8.932 -0.571 1.00 98.12 326 SER A O 1
ATOM 2637 N N . PRO A 1 327 ? -13.923 -9.495 -1.535 1.00 98.00 327 PRO A N 1
ATOM 2638 C CA . PRO A 1 327 ? -14.492 -8.150 -1.479 1.00 98.00 327 PRO A CA 1
ATOM 2639 C C . PRO A 1 327 ? -14.529 -7.549 -0.065 1.00 98.00 327 PRO A C 1
ATOM 2641 O O . PRO A 1 327 ? -14.435 -6.335 0.102 1.00 98.00 327 PRO A O 1
ATOM 2644 N N . GLU A 1 328 ? -14.589 -8.373 0.978 1.00 98.00 328 GLU A N 1
ATOM 2645 C CA . GLU A 1 328 ? -14.528 -7.950 2.378 1.00 98.00 328 GLU A CA 1
ATOM 2646 C C . GLU A 1 328 ? -13.246 -7.163 2.708 1.00 98.00 328 GLU A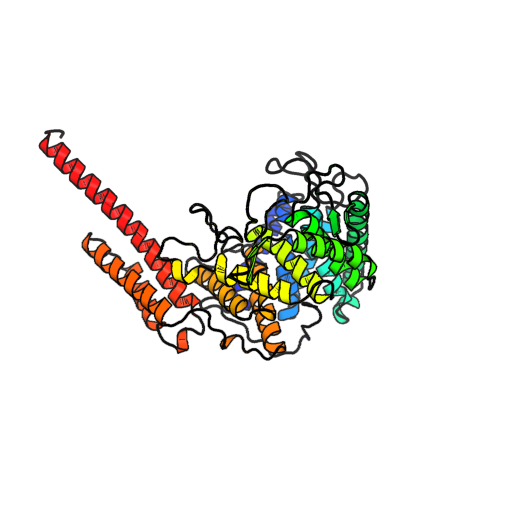 C 1
ATOM 2648 O O . GLU A 1 328 ? -13.255 -6.269 3.562 1.00 98.00 328 GLU A O 1
ATOM 2653 N N . VAL A 1 329 ? -12.136 -7.433 2.014 1.00 98.38 329 VAL A N 1
ATOM 2654 C CA . VAL A 1 329 ? -10.885 -6.688 2.211 1.00 98.38 329 VAL A CA 1
ATOM 2655 C C . VAL A 1 329 ? -11.038 -5.221 1.801 1.00 98.38 329 VAL A C 1
ATOM 2657 O O . VAL A 1 329 ? -10.526 -4.344 2.503 1.00 98.38 329 VAL A O 1
ATOM 2660 N N . PHE A 1 330 ? -11.781 -4.936 0.722 1.00 97.56 330 PHE A N 1
ATOM 2661 C CA . PHE A 1 330 ? -12.072 -3.562 0.294 1.00 97.56 330 PHE A CA 1
ATOM 2662 C C . PHE A 1 330 ? -12.767 -2.782 1.407 1.00 97.56 330 PHE A C 1
ATOM 2664 O O . PHE A 1 330 ? -12.293 -1.717 1.807 1.00 97.56 330 PHE A O 1
ATOM 2671 N N . GLU A 1 331 ? -13.859 -3.333 1.936 1.00 96.62 331 GLU A N 1
ATOM 2672 C CA . GLU A 1 331 ? -14.664 -2.639 2.937 1.00 96.62 331 GLU A CA 1
ATOM 2673 C C . GLU A 1 331 ? -13.891 -2.472 4.248 1.00 96.62 331 GLU A C 1
ATOM 2675 O O . GLU A 1 331 ? -13.892 -1.395 4.844 1.00 96.62 331 GLU A O 1
ATOM 2680 N N . SER A 1 332 ? -13.142 -3.497 4.655 1.00 97.25 332 SER A N 1
ATOM 2681 C CA . SER A 1 332 ? -12.277 -3.427 5.832 1.00 97.25 332 SER A CA 1
ATOM 2682 C C . SER A 1 332 ? -11.246 -2.300 5.703 1.00 97.25 332 SER A C 1
ATOM 2684 O O . SER A 1 332 ? -11.136 -1.460 6.594 1.00 97.25 332 SER A O 1
ATOM 2686 N N . GLN A 1 333 ? -10.517 -2.221 4.582 1.00 97.31 333 GLN A N 1
ATOM 2687 C CA . GLN A 1 333 ? -9.521 -1.164 4.343 1.00 97.31 333 GLN A CA 1
ATOM 2688 C C . GLN A 1 333 ? -10.153 0.228 4.236 1.00 97.31 333 GLN A C 1
ATOM 2690 O O . GLN A 1 333 ? -9.629 1.189 4.808 1.00 97.31 333 GLN A O 1
ATOM 2695 N N . ARG A 1 334 ? -11.309 0.349 3.574 1.00 96.62 334 ARG A N 1
ATOM 2696 C CA . ARG A 1 334 ? -12.068 1.605 3.525 1.00 96.62 334 ARG A CA 1
ATOM 2697 C C . ARG A 1 334 ? -12.443 2.071 4.932 1.00 96.62 334 ARG A C 1
ATOM 2699 O O . ARG A 1 334 ? -12.262 3.248 5.255 1.00 96.62 334 ARG A O 1
ATOM 2706 N N . ILE A 1 335 ? -12.880 1.150 5.796 1.00 96.69 335 ILE A N 1
ATOM 2707 C CA . ILE A 1 335 ? -13.168 1.445 7.201 1.00 96.69 335 ILE A CA 1
ATOM 2708 C C . ILE A 1 335 ? -11.901 1.846 7.966 1.00 96.69 335 ILE A C 1
ATOM 2710 O O . ILE A 1 335 ? -11.974 2.817 8.717 1.00 96.69 335 ILE A O 1
ATOM 2714 N N . VAL A 1 336 ? -10.745 1.191 7.771 1.00 97.31 336 VAL A N 1
ATOM 2715 C CA . VAL A 1 336 ? -9.473 1.598 8.418 1.00 97.31 336 VAL A CA 1
ATOM 2716 C C . VAL A 1 336 ? -9.182 3.073 8.152 1.00 97.31 336 VAL A C 1
ATOM 2718 O O . VAL A 1 336 ? -9.028 3.857 9.094 1.00 97.31 336 VAL A O 1
ATOM 2721 N N . PHE A 1 337 ? -9.135 3.471 6.878 1.00 97.19 337 PHE A N 1
ATOM 2722 C CA . PHE A 1 337 ? -8.851 4.859 6.516 1.00 97.19 337 PHE A CA 1
ATOM 2723 C C . PHE A 1 337 ? -9.935 5.805 7.028 1.00 97.19 337 PHE A C 1
ATOM 2725 O O . PHE A 1 337 ? -9.614 6.904 7.486 1.00 97.19 337 PHE A O 1
ATOM 2732 N N . GLY A 1 338 ? -11.199 5.372 7.010 1.00 96.88 338 GLY A N 1
ATOM 2733 C CA . GLY A 1 338 ? -12.316 6.178 7.484 1.00 96.88 338 GLY A CA 1
ATOM 2734 C C . GLY A 1 338 ? -12.233 6.426 8.984 1.00 96.88 338 GLY A C 1
ATOM 2735 O O . GLY A 1 338 ? -12.326 7.567 9.416 1.00 96.88 338 GLY A O 1
ATOM 2736 N N . VAL A 1 339 ? -11.944 5.399 9.783 1.00 96.81 339 VAL A N 1
ATOM 2737 C CA . VAL A 1 339 ? -11.761 5.533 11.233 1.00 96.81 339 VAL A CA 1
ATOM 2738 C C . VAL A 1 339 ? -10.566 6.431 11.552 1.00 96.81 339 VAL A C 1
ATOM 2740 O O . VAL A 1 339 ? -10.657 7.276 12.442 1.00 96.81 339 VAL A O 1
ATOM 2743 N N . ILE A 1 340 ? -9.454 6.304 10.820 1.00 95.88 340 ILE A N 1
ATOM 2744 C CA . ILE A 1 340 ? -8.292 7.192 10.981 1.00 95.88 340 ILE A CA 1
ATOM 2745 C C . ILE A 1 340 ? -8.676 8.647 10.692 1.00 95.88 340 ILE A C 1
ATOM 2747 O O . ILE A 1 340 ? -8.335 9.535 11.481 1.00 95.88 340 ILE A O 1
ATOM 2751 N N . HIS A 1 341 ? -9.376 8.886 9.583 1.00 95.81 341 HIS A N 1
ATOM 2752 C CA . HIS A 1 341 ? -9.820 10.214 9.177 1.00 95.81 341 HIS A CA 1
ATOM 2753 C C . HIS A 1 341 ? -10.783 10.823 10.206 1.00 95.81 341 HIS A C 1
ATOM 2755 O O . HIS A 1 341 ? -10.562 11.935 10.675 1.00 95.81 341 HIS A O 1
ATOM 2761 N N . GLU A 1 342 ? -11.779 10.068 10.654 1.00 94.06 342 GLU A N 1
ATOM 2762 C CA . GLU A 1 342 ? -12.763 10.502 11.651 1.00 94.06 342 GLU A CA 1
ATOM 2763 C C . GLU A 1 342 ? -12.140 10.793 13.022 1.00 94.06 342 GLU A C 1
ATOM 2765 O O . GLU A 1 342 ? -12.491 11.752 13.718 1.00 94.06 342 GLU A O 1
ATOM 2770 N N . LYS A 1 343 ? -11.156 9.981 13.415 1.00 91.56 343 LYS A N 1
ATOM 2771 C CA . LYS A 1 343 ? -10.482 10.113 14.706 1.00 91.56 343 LYS A CA 1
ATOM 2772 C C . LYS A 1 343 ? -9.620 11.373 14.791 1.00 91.56 343 LYS A C 1
ATOM 2774 O O . LYS A 1 343 ? -9.600 12.018 15.842 1.00 91.56 343 LYS A O 1
ATOM 2779 N N . ARG A 1 344 ? -8.849 11.685 13.744 1.00 90.50 344 ARG A N 1
ATOM 2780 C CA . ARG A 1 344 ? -7.764 12.688 13.818 1.00 90.50 344 ARG A CA 1
ATOM 2781 C C . ARG A 1 344 ? -7.534 13.517 12.549 1.00 90.50 344 ARG A C 1
ATOM 2783 O O . ARG A 1 344 ? -6.587 14.298 12.517 1.00 90.50 344 ARG A O 1
ATOM 2790 N N . GLY A 1 345 ? -8.365 13.359 11.525 1.00 94.12 345 GLY A N 1
ATOM 2791 C CA . GLY A 1 345 ? -8.098 13.844 10.174 1.00 94.12 345 GLY A CA 1
ATOM 2792 C C . GLY A 1 345 ? -7.063 12.975 9.456 1.00 94.12 345 GLY A C 1
ATOM 2793 O O . GLY A 1 345 ? -6.185 12.363 10.072 1.00 94.12 345 GLY A O 1
ATOM 2794 N N . MET A 1 346 ? -7.155 12.905 8.127 1.00 95.06 346 MET A N 1
ATOM 2795 C CA . MET A 1 346 ? -6.155 12.174 7.351 1.00 95.06 346 MET A CA 1
ATOM 2796 C C . MET A 1 346 ? -4.874 13.001 7.250 1.00 95.06 346 MET A C 1
ATOM 2798 O O . MET A 1 346 ? -4.881 14.114 6.729 1.00 95.06 346 MET A O 1
ATOM 2802 N N . TYR A 1 347 ? -3.766 12.456 7.748 1.00 9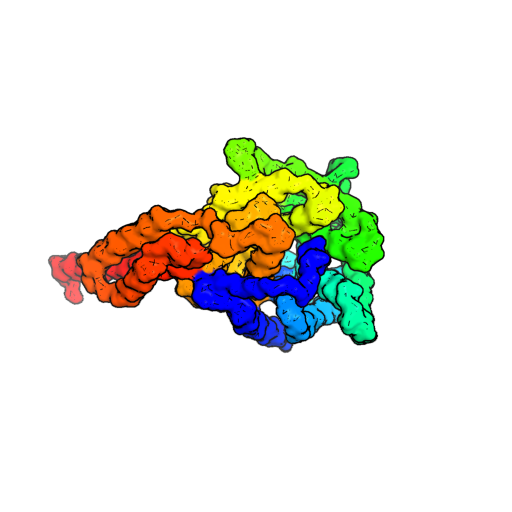4.62 347 TYR A N 1
ATOM 2803 C CA . TYR A 1 347 ? -2.474 13.131 7.685 1.00 94.62 347 TYR A CA 1
ATOM 2804 C C . TYR A 1 347 ? -1.982 13.237 6.235 1.00 94.62 347 TYR A C 1
ATOM 2806 O O . TYR A 1 347 ? -2.074 12.274 5.472 1.00 94.62 347 TYR A O 1
ATOM 2814 N N . ALA A 1 348 ? -1.414 14.384 5.868 1.00 96.31 348 ALA A N 1
ATOM 2815 C CA . ALA A 1 348 ? -0.865 14.622 4.539 1.00 96.31 348 ALA A CA 1
ATOM 2816 C C . ALA A 1 348 ? 0.480 13.899 4.333 1.00 96.31 348 ALA A C 1
ATOM 2818 O O . ALA A 1 348 ? 1.549 14.503 4.418 1.00 96.31 348 ALA A O 1
ATOM 2819 N N . SER A 1 349 ? 0.432 12.592 4.069 1.00 96.69 349 SER A N 1
ATOM 2820 C CA . SER A 1 349 ? 1.594 11.796 3.668 1.00 96.69 349 SER A CA 1
ATOM 2821 C C . SER A 1 349 ? 1.374 11.127 2.319 1.00 96.69 349 SER A C 1
ATOM 2823 O O . SER A 1 349 ? 0.261 10.762 1.944 1.00 96.69 349 SER A O 1
ATOM 2825 N N . SER A 1 350 ? 2.474 10.895 1.610 1.00 97.81 350 SER A N 1
ATOM 2826 C CA . SER A 1 350 ? 2.487 10.145 0.355 1.00 97.81 350 SER A CA 1
ATOM 2827 C C . SER A 1 350 ? 1.983 8.708 0.510 1.00 97.81 350 SER A C 1
ATOM 2829 O O . SER A 1 350 ? 1.362 8.169 -0.399 1.00 97.81 350 SER A O 1
ATOM 2831 N N . VAL A 1 351 ? 2.208 8.102 1.681 1.00 97.12 351 VAL A N 1
ATOM 2832 C CA . VAL A 1 351 ? 1.688 6.771 2.017 1.00 97.12 351 VAL A CA 1
ATOM 2833 C C . VAL A 1 351 ? 0.159 6.779 2.078 1.00 97.12 351 VAL A C 1
ATOM 2835 O O . VAL A 1 351 ? -0.479 5.918 1.472 1.00 97.12 351 VAL A O 1
ATOM 2838 N N . ASN A 1 352 ? -0.427 7.773 2.755 1.00 97.44 352 ASN A N 1
ATOM 2839 C CA . ASN A 1 352 ? -1.878 7.927 2.824 1.00 97.44 352 ASN A CA 1
ATOM 2840 C C . ASN A 1 352 ? -2.471 8.230 1.448 1.00 97.44 352 ASN A C 1
ATOM 2842 O O . ASN A 1 352 ? -3.522 7.690 1.129 1.00 97.44 352 ASN A O 1
ATOM 2846 N N . LEU A 1 353 ? -1.799 9.038 0.617 1.00 98.38 353 LEU A N 1
ATOM 2847 C CA . LEU A 1 353 ? -2.243 9.284 -0.759 1.00 98.38 353 LEU A CA 1
ATOM 2848 C C . LEU A 1 353 ? -2.357 7.977 -1.554 1.00 98.38 353 LEU A C 1
ATOM 2850 O O . LEU A 1 353 ? -3.376 7.756 -2.201 1.00 98.38 353 LEU A O 1
ATOM 2854 N N . LEU A 1 354 ? -1.343 7.105 -1.490 1.00 98.44 354 LEU A N 1
ATOM 2855 C CA . LEU A 1 354 ? -1.389 5.820 -2.188 1.00 98.44 354 LEU A CA 1
ATOM 2856 C C . LEU A 1 354 ? -2.530 4.933 -1.672 1.00 98.44 354 LEU A C 1
ATOM 2858 O O . LEU A 1 354 ? -3.299 4.414 -2.476 1.00 98.44 354 LEU A O 1
ATOM 2862 N N . GLY A 1 355 ? -2.665 4.792 -0.350 1.00 97.38 355 GLY A N 1
ATOM 2863 C CA . GLY A 1 355 ? -3.749 4.008 0.251 1.00 97.38 355 GLY A CA 1
ATOM 2864 C C . GLY A 1 355 ? -5.135 4.538 -0.129 1.00 97.38 355 GLY A C 1
ATOM 2865 O O . GLY A 1 355 ? -5.987 3.772 -0.574 1.00 97.38 355 GLY A O 1
ATOM 2866 N N . LEU A 1 356 ? -5.331 5.859 -0.050 1.00 97.44 356 LEU A N 1
ATOM 2867 C CA . LEU A 1 356 ? -6.567 6.519 -0.468 1.00 97.44 356 LEU A CA 1
ATOM 2868 C C . LEU A 1 356 ? -6.860 6.304 -1.948 1.00 97.44 356 LEU A C 1
ATOM 2870 O O . LEU A 1 356 ? -8.003 6.032 -2.270 1.00 97.44 356 LEU A O 1
ATOM 2874 N N . ALA A 1 357 ? -5.867 6.397 -2.835 1.00 97.69 357 ALA A N 1
ATOM 2875 C CA . ALA A 1 357 ? -6.063 6.198 -4.271 1.00 97.69 357 ALA A CA 1
ATOM 2876 C C . ALA A 1 357 ? -6.397 4.737 -4.632 1.00 97.69 357 ALA A C 1
ATOM 2878 O O . ALA A 1 357 ? -7.093 4.482 -5.614 1.00 97.69 357 ALA A O 1
ATOM 2879 N N . GLN A 1 358 ? -5.945 3.767 -3.832 1.00 97.50 358 GLN A N 1
ATOM 2880 C CA . GLN A 1 358 ? -6.231 2.346 -4.052 1.00 97.50 358 GLN A CA 1
ATOM 2881 C C . GLN A 1 358 ? -7.676 1.955 -3.724 1.00 97.50 358 GLN A C 1
ATOM 2883 O O . GLN A 1 358 ? -8.216 1.074 -4.385 1.00 97.50 358 GLN A O 1
ATOM 2888 N N . ILE A 1 359 ? -8.330 2.603 -2.756 1.00 97.06 359 ILE A N 1
ATOM 2889 C CA . ILE A 1 359 ? -9.743 2.331 -2.447 1.00 97.06 359 ILE A CA 1
ATOM 2890 C C . ILE A 1 359 ? -10.648 2.527 -3.679 1.00 97.06 359 ILE A C 1
ATOM 2892 O O . ILE A 1 359 ? -11.331 1.574 -4.054 1.00 97.06 359 ILE A O 1
ATOM 2896 N N . PRO A 1 360 ? -10.652 3.687 -4.363 1.00 96.31 360 PRO A N 1
ATOM 2897 C CA . PRO A 1 360 ? -11.514 3.893 -5.503 1.00 96.31 360 PRO A CA 1
ATOM 2898 C C . PRO A 1 360 ? -11.139 3.019 -6.703 1.00 96.31 360 PRO A C 1
ATOM 2900 O O . PRO A 1 360 ? -11.998 2.481 -7.397 1.00 96.31 360 PRO A O 1
ATOM 2903 N N . LEU A 1 361 ? -9.843 2.778 -6.895 1.00 95.50 361 LEU A N 1
ATOM 2904 C CA . LEU A 1 361 ? -9.359 1.809 -7.872 1.00 95.50 361 LEU A CA 1
ATOM 2905 C C . LEU A 1 361 ? -9.977 0.414 -7.658 1.00 95.50 361 LEU A C 1
ATOM 2907 O O . LEU A 1 361 ? -10.400 -0.233 -8.616 1.00 95.50 361 LEU A O 1
ATOM 2911 N N . MET A 1 362 ? -10.050 -0.043 -6.407 1.00 96.38 362 MET A N 1
ATOM 2912 C CA . MET A 1 362 ? -10.615 -1.348 -6.064 1.00 96.38 362 MET A CA 1
ATOM 2913 C C . MET A 1 362 ? -12.140 -1.375 -6.122 1.00 96.38 362 MET A C 1
ATOM 2915 O O . MET A 1 362 ? -12.689 -2.377 -6.570 1.00 96.38 362 MET A O 1
ATOM 2919 N N . ALA A 1 363 ? -12.821 -0.278 -5.779 1.00 95.56 363 ALA A N 1
ATOM 2920 C CA . ALA A 1 363 ? -14.262 -0.153 -6.004 1.00 95.56 363 ALA A CA 1
ATOM 2921 C C . ALA A 1 363 ? -14.606 -0.370 -7.488 1.00 95.56 363 ALA A C 1
ATOM 2923 O O . ALA A 1 363 ? -15.433 -1.220 -7.808 1.00 95.56 363 ALA A O 1
ATOM 2924 N N . GLY A 1 364 ? -13.896 0.305 -8.399 1.00 93.88 364 GLY A N 1
ATOM 2925 C CA . GLY A 1 364 ? -14.097 0.121 -9.840 1.00 93.88 364 GLY A CA 1
ATOM 2926 C C . GLY A 1 364 ? -13.762 -1.297 -10.322 1.00 93.88 364 GLY A C 1
ATOM 2927 O O . GLY A 1 364 ? -14.440 -1.829 -11.200 1.00 93.88 364 GLY A O 1
ATOM 2928 N N . SER A 1 365 ? -12.753 -1.948 -9.726 1.00 93.12 365 SER A N 1
ATOM 2929 C CA . SER A 1 365 ? -12.438 -3.351 -10.029 1.00 93.12 365 SER A CA 1
ATOM 2930 C C . SER A 1 365 ? -13.553 -4.308 -9.598 1.00 93.12 365 SER A C 1
ATOM 2932 O O . SER A 1 365 ? -13.858 -5.244 -10.333 1.00 93.12 365 SER A O 1
ATOM 2934 N N . LEU A 1 366 ? -14.154 -4.088 -8.428 1.00 95.25 366 LEU A N 1
ATOM 2935 C CA . LEU A 1 366 ? -15.273 -4.889 -7.928 1.00 95.25 366 LEU A CA 1
ATOM 2936 C C . LEU A 1 366 ? -16.519 -4.702 -8.800 1.00 95.25 366 LEU A C 1
ATOM 2938 O O . LEU A 1 366 ? -17.136 -5.687 -9.206 1.00 95.25 366 LEU A O 1
ATOM 2942 N N . GLU A 1 367 ? -16.833 -3.460 -9.177 1.00 94.50 367 GLU A N 1
ATOM 2943 C CA . GLU A 1 367 ? -17.936 -3.156 -10.096 1.00 94.50 367 GLU A CA 1
ATOM 2944 C C . GLU A 1 367 ? -17.746 -3.854 -11.450 1.00 94.50 367 GLU A C 1
ATOM 2946 O O . GLU A 1 367 ? -18.686 -4.445 -11.986 1.00 94.50 367 GLU A O 1
ATOM 2951 N N . ALA A 1 368 ? -16.519 -3.855 -11.985 1.00 92.44 368 ALA A N 1
ATOM 2952 C CA . ALA A 1 368 ? -16.183 -4.554 -13.226 1.00 92.44 368 ALA A CA 1
ATOM 2953 C C . ALA A 1 368 ? -16.362 -6.083 -13.127 1.00 92.44 368 ALA A C 1
ATOM 2955 O O . ALA A 1 368 ? -16.603 -6.739 -14.142 1.00 92.44 368 ALA A O 1
ATOM 2956 N N . GLN A 1 369 ? -16.286 -6.646 -11.919 1.00 94.44 369 GLN A N 1
ATOM 2957 C CA . GLN A 1 369 ? -16.566 -8.055 -11.627 1.00 94.44 369 GLN A CA 1
ATOM 2958 C C . GLN A 1 369 ? -18.044 -8.328 -11.296 1.00 94.44 369 GLN A C 1
ATOM 2960 O O . GLN A 1 369 ? -18.421 -9.475 -11.066 1.00 94.44 369 GLN A O 1
ATOM 2965 N N . GLY A 1 370 ? -18.900 -7.301 -11.303 1.00 95.12 370 GLY A N 1
ATOM 2966 C CA . GLY A 1 370 ? -20.322 -7.421 -10.975 1.00 95.12 370 GLY A CA 1
ATOM 2967 C C . GLY A 1 370 ? -20.633 -7.394 -9.476 1.00 95.12 370 GLY A C 1
ATOM 2968 O O . GLY A 1 370 ? -21.755 -7.723 -9.092 1.00 95.12 370 GLY A O 1
ATOM 2969 N N . THR A 1 371 ? -19.675 -6.991 -8.641 1.00 95.44 371 THR A N 1
ATOM 2970 C CA . THR A 1 371 ? -19.851 -6.809 -7.195 1.00 95.44 371 THR A CA 1
ATOM 2971 C C . THR A 1 371 ? -20.125 -5.339 -6.896 1.00 95.44 371 THR A C 1
ATOM 2973 O O . THR A 1 371 ? -19.321 -4.483 -7.245 1.00 95.44 371 THR A O 1
ATOM 2976 N N . ASP A 1 372 ? -21.244 -5.039 -6.230 1.00 94.31 372 ASP A N 1
ATOM 2977 C CA . ASP A 1 372 ? -21.558 -3.686 -5.752 1.00 94.31 372 ASP A CA 1
ATOM 2978 C C . ASP A 1 372 ? -20.750 -3.377 -4.475 1.00 94.31 372 ASP A C 1
ATOM 2980 O O . ASP A 1 372 ? -21.031 -3.991 -3.435 1.00 94.31 372 ASP A O 1
ATOM 2984 N N . PRO A 1 373 ? -19.782 -2.439 -4.504 1.00 93.56 373 PRO A N 1
ATOM 2985 C CA . PRO A 1 373 ? -18.964 -2.123 -3.337 1.00 93.56 373 PRO A CA 1
ATOM 2986 C C . PRO A 1 373 ? -19.793 -1.640 -2.139 1.00 93.56 373 PRO A C 1
ATOM 2988 O O . PRO A 1 373 ? -19.475 -1.972 -0.998 1.00 93.56 373 PRO A O 1
ATOM 2991 N N . ASP A 1 374 ? -20.906 -0.937 -2.386 1.00 90.62 374 ASP A N 1
ATOM 2992 C CA . ASP A 1 374 ? -21.786 -0.404 -1.339 1.00 90.62 374 ASP A CA 1
ATOM 2993 C C . ASP A 1 374 ? -22.607 -1.508 -0.647 1.00 90.62 374 ASP A C 1
ATOM 2995 O O . ASP A 1 374 ? -23.250 -1.266 0.382 1.00 90.62 374 ASP A O 1
ATOM 2999 N N . SER A 1 375 ? -22.599 -2.736 -1.174 1.00 92.31 375 SER A N 1
ATOM 3000 C CA . SER A 1 375 ? -23.312 -3.887 -0.603 1.00 92.31 375 SER A CA 1
ATOM 3001 C C . SER A 1 375 ? -22.469 -4.721 0.372 1.00 92.31 375 SER A C 1
ATOM 3003 O O . SER A 1 375 ? -23.025 -5.510 1.138 1.00 92.31 375 SER A O 1
ATOM 3005 N N . ILE A 1 376 ? -21.147 -4.525 0.394 1.00 94.62 376 ILE A N 1
ATOM 3006 C CA . ILE A 1 376 ? -20.210 -5.330 1.190 1.00 94.62 376 ILE A CA 1
ATOM 3007 C C . ILE A 1 376 ? -20.304 -4.937 2.668 1.00 94.62 376 ILE A C 1
ATOM 3009 O O . ILE A 1 376 ? -20.284 -3.756 3.017 1.00 94.62 376 ILE A O 1
ATOM 3013 N N . ARG A 1 377 ? -20.413 -5.922 3.564 1.00 91.50 377 ARG A N 1
ATOM 3014 C CA . ARG A 1 377 ? -20.503 -5.704 5.016 1.00 91.50 377 ARG A CA 1
ATOM 3015 C C . ARG A 1 377 ? -19.503 -6.587 5.741 1.00 91.50 377 ARG A C 1
ATOM 3017 O O . ARG A 1 377 ? -19.587 -7.804 5.651 1.00 91.50 377 ARG A O 1
ATOM 3024 N N . VAL A 1 378 ? -18.608 -5.962 6.502 1.00 94.31 378 VAL A N 1
ATOM 3025 C CA . VAL A 1 378 ? -17.611 -6.660 7.343 1.00 94.31 378 VAL A CA 1
ATOM 3026 C C . VAL A 1 378 ? -17.777 -6.378 8.831 1.00 94.31 378 VAL A C 1
ATOM 3028 O O . VAL A 1 378 ? -17.075 -6.946 9.663 1.00 94.31 378 VAL A O 1
ATOM 3031 N N . VAL A 1 379 ? -18.715 -5.494 9.167 1.00 93.00 379 VAL A N 1
ATOM 3032 C CA . VAL A 1 379 ? -19.105 -5.178 10.536 1.00 93.00 379 VAL A CA 1
ATOM 3033 C C . VAL A 1 379 ? -20.621 -5.196 10.598 1.00 93.00 379 VAL A C 1
ATOM 3035 O O . VAL A 1 379 ? -21.286 -4.551 9.784 1.00 93.00 379 VAL A O 1
ATOM 3038 N N . ASP A 1 380 ? -21.167 -5.947 11.547 1.00 92.69 380 ASP A N 1
ATOM 3039 C CA . ASP A 1 380 ? -22.603 -5.998 11.781 1.00 92.69 380 ASP A CA 1
ATOM 3040 C C . ASP A 1 380 ? -23.052 -4.957 12.819 1.00 92.69 380 ASP A C 1
ATOM 3042 O O . ASP A 1 380 ? -22.252 -4.324 13.515 1.00 92.69 380 ASP A O 1
ATOM 3046 N N . LEU A 1 381 ? -24.371 -4.760 12.903 1.00 93.25 381 LEU A N 1
ATOM 3047 C CA . LEU A 1 381 ? -24.962 -3.805 13.839 1.00 93.25 381 LEU A CA 1
ATOM 3048 C C . LEU A 1 381 ? -24.642 -4.172 15.288 1.00 93.25 381 LEU A C 1
ATOM 3050 O O . LEU A 1 381 ? -24.299 -3.290 16.067 1.00 93.25 381 LEU A O 1
ATOM 3054 N N . ALA A 1 382 ? -24.688 -5.465 15.614 1.00 94.25 382 ALA A N 1
ATOM 3055 C CA . ALA A 1 382 ? -24.436 -5.964 16.959 1.00 94.25 382 ALA A CA 1
ATOM 3056 C C . ALA A 1 382 ? -23.019 -5.622 17.444 1.00 94.25 382 ALA A C 1
ATOM 3058 O O . ALA A 1 382 ? -22.831 -5.272 18.608 1.00 94.25 382 ALA A O 1
ATOM 3059 N N . THR A 1 383 ? -22.027 -5.666 16.553 1.00 94.06 383 THR A N 1
ATOM 3060 C CA . THR A 1 383 ? -20.646 -5.283 16.858 1.00 94.06 383 THR A CA 1
ATOM 3061 C C . THR A 1 383 ? -20.563 -3.805 17.230 1.00 94.06 383 THR A C 1
ATOM 3063 O O . THR A 1 383 ? -20.010 -3.467 18.277 1.00 94.06 383 THR A O 1
ATOM 3066 N N . ILE A 1 384 ? -21.139 -2.910 16.420 1.00 94.44 384 ILE A N 1
ATOM 3067 C CA . ILE A 1 384 ? -21.092 -1.468 16.704 1.00 94.44 384 ILE A CA 1
ATOM 3068 C C . ILE A 1 384 ? -21.958 -1.107 17.927 1.00 94.44 384 ILE A C 1
ATOM 3070 O O . ILE A 1 384 ? -21.534 -0.290 18.743 1.00 94.44 384 ILE A O 1
ATOM 3074 N N . GLU A 1 385 ? -23.128 -1.726 18.105 1.00 95.56 385 GLU A N 1
ATOM 3075 C CA . GLU A 1 385 ? -23.968 -1.556 19.303 1.00 95.56 385 GLU A CA 1
ATOM 3076 C C . GLU A 1 385 ? -23.222 -1.998 20.566 1.00 95.56 385 GLU A C 1
ATOM 3078 O O . GLU A 1 385 ? -23.189 -1.267 21.553 1.00 95.56 385 GLU A O 1
ATOM 3083 N N . SER A 1 386 ? -22.516 -3.131 20.515 1.00 95.88 386 SER A N 1
ATOM 3084 C CA . SER A 1 386 ? -21.671 -3.578 21.624 1.00 95.88 386 SER A CA 1
ATOM 3085 C C . SER A 1 386 ? -20.560 -2.571 21.937 1.00 95.88 386 SER A C 1
ATOM 3087 O O . SER A 1 386 ? -20.300 -2.270 23.104 1.00 95.88 386 SER A O 1
ATOM 3089 N N . MET A 1 387 ? -19.922 -1.997 20.912 1.00 95.94 387 MET A N 1
ATOM 3090 C CA . MET A 1 387 ? -18.928 -0.937 21.101 1.00 95.94 387 MET A CA 1
ATOM 3091 C C . MET A 1 387 ? -19.536 0.318 21.741 1.00 95.94 387 MET A C 1
ATOM 3093 O O . MET A 1 387 ? -18.919 0.919 22.625 1.00 95.94 387 MET A O 1
ATOM 3097 N N . TYR A 1 388 ? -20.740 0.699 21.315 1.00 96.81 388 TYR A N 1
ATOM 3098 C CA . TYR A 1 388 ? -21.487 1.822 21.871 1.00 96.81 388 TYR A CA 1
ATOM 3099 C C . TYR A 1 388 ? -21.820 1.605 23.349 1.00 96.81 388 TYR A C 1
ATOM 3101 O O . TYR A 1 388 ? -21.466 2.446 24.177 1.00 96.81 388 TYR A O 1
ATOM 3109 N N . ASP A 1 389 ? -22.405 0.459 23.697 1.00 97.12 389 ASP A N 1
ATOM 3110 C CA . ASP A 1 389 ? -22.787 0.123 25.072 1.00 97.12 389 ASP A CA 1
ATOM 3111 C C . ASP A 1 389 ? -21.579 0.131 26.009 1.00 97.12 389 ASP A C 1
ATOM 3113 O O . ASP A 1 389 ? -21.633 0.666 27.120 1.00 97.12 389 ASP A O 1
ATOM 3117 N N . ARG A 1 390 ? -20.446 -0.404 25.542 1.00 97.12 390 ARG A N 1
ATOM 3118 C CA . ARG A 1 390 ? -19.183 -0.369 26.285 1.00 97.12 390 ARG A CA 1
ATOM 3119 C C . ARG A 1 390 ? -18.700 1.062 26.510 1.00 97.12 390 ARG A C 1
ATOM 3121 O O . ARG A 1 390 ? -18.334 1.407 27.635 1.00 97.12 390 ARG A O 1
ATOM 3128 N N . ALA A 1 391 ? -18.694 1.896 25.470 1.00 96.38 391 ALA A N 1
ATOM 3129 C CA . ALA A 1 391 ? -18.280 3.294 25.581 1.00 96.38 391 ALA A CA 1
ATOM 3130 C C . ALA A 1 391 ? -19.193 4.089 26.529 1.00 96.38 391 ALA A C 1
ATOM 3132 O O . ALA A 1 391 ? -18.697 4.866 27.346 1.00 96.38 391 ALA A O 1
ATOM 3133 N N . LEU A 1 392 ? -20.505 3.848 26.472 1.00 96.75 392 LEU A N 1
ATOM 3134 C CA . LEU A 1 392 ? -21.491 4.460 27.359 1.00 96.75 392 LEU A CA 1
ATOM 3135 C C . LEU A 1 392 ? -21.310 4.010 28.817 1.00 96.75 392 LEU A C 1
ATOM 3137 O O . LEU A 1 392 ? -21.330 4.840 29.726 1.00 96.75 392 LEU A O 1
ATOM 3141 N N . GLY A 1 393 ? -21.073 2.716 29.049 1.00 96.12 393 GLY A N 1
ATOM 3142 C CA . GLY A 1 393 ? -20.754 2.182 30.375 1.00 96.12 393 GLY A CA 1
ATOM 3143 C C . GLY A 1 393 ? -19.532 2.869 30.986 1.00 96.12 393 GLY A C 1
ATOM 3144 O O . GLY A 1 393 ? -19.607 3.408 32.091 1.00 96.12 393 GLY A O 1
ATOM 3145 N N . ARG A 1 394 ? -18.442 2.965 30.217 1.00 95.31 394 ARG A N 1
ATOM 3146 C CA . ARG A 1 394 ? -17.208 3.626 30.662 1.00 95.31 394 ARG A CA 1
ATOM 3147 C C . ARG A 1 394 ? -17.371 5.134 30.874 1.00 95.31 394 ARG A C 1
ATOM 3149 O O . ARG A 1 394 ? -16.746 5.700 31.773 1.00 95.31 394 ARG A O 1
ATOM 3156 N N . LEU A 1 395 ? -18.211 5.803 30.081 1.00 95.31 395 LEU A N 1
ATOM 3157 C CA . LEU A 1 395 ? -18.564 7.208 30.306 1.00 95.31 395 LEU A CA 1
ATOM 3158 C C . LEU A 1 395 ? -19.234 7.395 31.673 1.00 95.31 395 LEU A C 1
ATOM 3160 O O . LEU A 1 395 ? -18.829 8.284 32.421 1.00 95.31 395 LEU A O 1
ATOM 3164 N N . ASN A 1 396 ? -20.201 6.544 32.022 1.00 93.81 396 ASN A N 1
ATOM 3165 C CA . ASN A 1 396 ? -20.893 6.617 33.312 1.00 93.81 396 ASN A CA 1
ATOM 3166 C C . ASN A 1 396 ? -19.929 6.415 34.494 1.00 93.81 396 ASN A C 1
ATOM 3168 O O . ASN A 1 396 ? -19.982 7.164 35.471 1.00 93.81 396 ASN A O 1
ATOM 3172 N N . GLU A 1 397 ? -19.004 5.457 34.383 1.00 91.19 397 GLU A N 1
ATOM 3173 C CA . GLU A 1 397 ? -17.940 5.243 35.375 1.00 91.19 397 GLU A CA 1
ATOM 3174 C C . GLU A 1 397 ? -17.043 6.482 35.506 1.00 91.19 397 GLU A C 1
ATOM 3176 O O . GLU A 1 397 ? -16.778 6.961 36.607 1.00 91.19 397 GLU A O 1
ATOM 3181 N N . THR A 1 398 ? -16.645 7.072 34.381 1.00 90.38 398 THR A N 1
ATOM 3182 C CA . THR A 1 398 ? -15.772 8.254 34.354 1.00 90.38 398 THR A CA 1
ATOM 3183 C C . THR A 1 398 ? -16.453 9.495 34.943 1.00 90.38 398 THR A C 1
ATOM 3185 O O . THR A 1 398 ? -15.825 10.259 35.675 1.00 90.38 398 THR A O 1
ATOM 3188 N N . MET A 1 399 ? -17.747 9.696 34.682 1.00 88.06 399 MET A N 1
ATOM 3189 C CA . MET A 1 399 ? -18.521 10.788 35.286 1.00 88.06 399 MET A CA 1
ATOM 3190 C C . MET A 1 399 ? -18.657 10.629 36.805 1.00 88.06 399 MET A C 1
ATOM 3192 O O . MET A 1 399 ? -18.683 11.630 37.520 1.00 88.06 399 MET A O 1
ATOM 3196 N N . SER A 1 400 ? -18.681 9.392 37.315 1.00 84.31 400 SER A N 1
ATOM 3197 C CA . SER A 1 400 ? -18.693 9.132 38.761 1.00 84.31 400 SER A CA 1
ATOM 3198 C C . SER A 1 400 ? -17.407 9.587 39.468 1.00 84.31 400 SER A C 1
ATOM 3200 O O . SER A 1 400 ? -17.438 9.890 40.658 1.00 84.31 400 SER A O 1
ATOM 3202 N N . LEU A 1 401 ? -16.305 9.736 38.720 1.00 79.31 401 LEU A N 1
ATOM 3203 C CA . LEU A 1 401 ? -15.042 10.314 39.195 1.00 79.31 401 LEU A CA 1
ATOM 3204 C C . LEU A 1 401 ? -15.042 11.858 39.199 1.00 79.31 401 LEU A C 1
ATOM 3206 O O . LEU A 1 401 ? -14.003 12.467 39.445 1.00 79.31 401 LEU A O 1
ATOM 3210 N N . GLY A 1 402 ? -16.176 12.507 38.906 1.00 73.88 402 GLY A N 1
ATOM 3211 C CA . GLY A 1 402 ? -16.317 13.967 38.936 1.00 73.88 402 GLY A CA 1
ATOM 3212 C C . GLY A 1 402 ? -15.811 14.693 37.685 1.00 73.88 402 GLY A C 1
ATOM 3213 O O . GLY A 1 402 ? -15.613 15.905 37.727 1.00 73.88 402 GLY A O 1
ATOM 3214 N N . SER A 1 403 ? -15.585 13.984 36.572 1.00 76.62 403 SER A N 1
ATOM 3215 C CA . SER A 1 403 ? -15.107 14.596 35.327 1.00 76.62 403 SER A CA 1
ATOM 3216 C C . SER A 1 403 ? -16.237 15.133 34.439 1.00 76.62 403 SER A C 1
ATOM 3218 O O . SER A 1 403 ? -17.209 14.433 34.153 1.00 76.62 403 SER A O 1
ATOM 3220 N N . GLU A 1 404 ? -16.068 16.351 33.915 1.00 78.06 404 GLU A N 1
ATOM 3221 C CA . GLU A 1 404 ? -16.907 16.902 32.846 1.00 78.06 404 GLU A CA 1
ATOM 3222 C C . GLU A 1 404 ? -16.464 16.354 31.475 1.00 78.06 404 GLU A C 1
ATOM 3224 O O . GLU A 1 404 ? -15.616 16.919 30.784 1.00 78.06 404 GLU A O 1
ATOM 3229 N N . ALA A 1 405 ? -17.047 15.232 31.052 1.00 86.94 405 ALA A N 1
ATOM 3230 C CA . ALA A 1 405 ? -16.732 14.570 29.782 1.00 86.94 405 ALA A CA 1
ATOM 3231 C C . ALA A 1 405 ? -17.572 15.091 28.588 1.00 86.94 405 ALA A C 1
ATOM 3233 O O . ALA A 1 405 ? -17.963 14.314 27.718 1.00 86.94 405 ALA A O 1
ATOM 3234 N N . ILE A 1 406 ? -17.849 16.402 28.517 1.00 89.94 406 ILE A N 1
ATOM 3235 C CA . ILE A 1 406 ? -18.784 17.019 27.542 1.00 89.94 406 ILE A CA 1
ATOM 3236 C C . ILE A 1 406 ? -18.465 16.618 26.094 1.00 89.94 406 ILE A C 1
ATOM 3238 O O . ILE A 1 406 ? -19.345 16.193 25.346 1.00 89.94 406 ILE A O 1
ATOM 3242 N N . SER A 1 407 ? -17.194 16.702 25.699 1.00 90.00 407 SER A N 1
ATOM 3243 C CA . SER A 1 407 ? -16.775 16.336 24.343 1.00 90.00 407 SER A CA 1
ATOM 3244 C C . SER A 1 407 ? -16.969 14.846 24.041 1.00 90.00 407 SER A C 1
ATOM 3246 O O . SER A 1 407 ? -17.198 14.490 22.892 1.00 90.00 407 SER A O 1
ATOM 3248 N N . VAL A 1 408 ? -16.886 13.969 25.050 1.00 93.25 408 VAL A N 1
ATOM 3249 C CA . VAL A 1 408 ? -17.136 12.526 24.888 1.00 93.25 408 VAL A CA 1
ATOM 3250 C C . VAL A 1 408 ? -18.625 12.259 24.693 1.00 93.25 408 VAL A C 1
ATOM 3252 O O . VAL A 1 408 ? -18.977 11.484 23.809 1.00 93.25 408 VAL A O 1
ATOM 3255 N N . ILE A 1 409 ? -19.485 12.928 25.470 1.00 94.75 409 ILE A N 1
ATOM 3256 C CA . ILE A 1 409 ? -20.946 12.834 25.333 1.00 94.75 409 ILE A CA 1
ATOM 3257 C C . ILE A 1 409 ? -21.346 13.164 23.895 1.00 94.75 409 ILE A C 1
ATOM 3259 O O . ILE A 1 409 ? -22.018 12.365 23.255 1.00 94.75 409 ILE A O 1
ATOM 3263 N N . SER A 1 410 ? -20.828 14.267 23.342 1.00 95.00 410 SER A N 1
ATOM 3264 C CA . SER A 1 410 ? -21.110 14.655 21.955 1.00 95.00 410 SER A CA 1
ATOM 3265 C C . SER A 1 410 ? -20.697 13.588 20.934 1.00 95.00 410 SER A C 1
ATOM 3267 O O . SER A 1 410 ? -21.423 13.380 19.969 1.00 95.00 410 SER A O 1
ATOM 3269 N N . LEU A 1 411 ? -19.556 12.913 21.125 1.00 94.88 411 LEU A N 1
ATOM 3270 C CA . LEU A 1 411 ? -19.098 11.850 20.216 1.00 94.88 411 LEU A CA 1
ATOM 3271 C C . LEU A 1 411 ? -19.983 10.598 20.301 1.00 94.88 411 LEU A C 1
ATOM 3273 O O . LEU A 1 411 ? -20.267 9.978 19.278 1.00 94.88 411 LEU A O 1
ATOM 3277 N N . ILE A 1 412 ? -20.410 10.220 21.510 1.00 95.81 412 ILE A N 1
ATOM 3278 C CA . ILE A 1 412 ? -21.294 9.068 21.736 1.00 95.81 412 ILE A CA 1
ATOM 3279 C C . ILE A 1 412 ? -22.695 9.355 21.180 1.00 95.81 412 ILE A C 1
ATOM 3281 O O . ILE A 1 412 ? -23.241 8.518 20.464 1.00 95.81 412 ILE A O 1
ATOM 3285 N N . ASP A 1 413 ? -23.243 10.544 21.436 1.00 95.69 413 ASP A N 1
ATOM 3286 C CA . ASP A 1 413 ? -24.546 10.973 20.917 1.00 95.69 413 ASP A CA 1
ATOM 3287 C C . ASP A 1 413 ? -24.554 11.049 19.388 1.00 95.69 413 ASP A C 1
ATOM 3289 O O . ASP A 1 413 ? -25.516 10.630 18.745 1.00 95.69 413 ASP A O 1
ATOM 3293 N N . GLU A 1 414 ? -23.478 11.558 18.785 1.00 94.38 414 GLU A N 1
ATOM 3294 C CA . GLU A 1 414 ? -23.325 11.561 17.332 1.00 94.38 414 GLU A CA 1
ATOM 3295 C C . GLU A 1 414 ? -23.227 10.131 16.785 1.00 94.38 414 GLU A C 1
ATOM 3297 O O . GLU A 1 414 ? -23.921 9.792 15.829 1.00 94.38 414 GLU A O 1
ATOM 3302 N N . SER A 1 415 ? -22.445 9.255 17.425 1.00 93.31 415 SER A N 1
ATOM 3303 C CA . SER A 1 415 ? -22.360 7.846 17.026 1.00 93.31 415 SER A CA 1
ATOM 3304 C C . SER A 1 415 ? -23.725 7.151 17.070 1.00 93.31 415 SER A C 1
ATOM 3306 O O . SER A 1 415 ? -24.078 6.448 16.123 1.00 93.31 415 SER A O 1
ATOM 3308 N N . ALA A 1 416 ? -24.544 7.424 18.095 1.00 94.19 416 ALA A N 1
ATOM 3309 C CA . ALA A 1 416 ? -25.899 6.881 18.228 1.00 94.19 416 ALA A CA 1
ATOM 3310 C C . ALA A 1 416 ? -26.798 7.207 17.022 1.00 94.19 416 ALA A C 1
ATOM 3312 O O . ALA A 1 416 ? -27.603 6.376 16.603 1.00 94.19 416 ALA A O 1
ATOM 3313 N N . GLN A 1 417 ? -26.633 8.384 16.406 1.00 93.12 417 GLN A N 1
ATOM 3314 C CA . GLN A 1 417 ? -27.382 8.774 15.201 1.00 93.12 417 GLN A CA 1
ATOM 3315 C C . GLN A 1 417 ? -27.021 7.903 13.985 1.00 93.12 417 GLN A C 1
ATOM 3317 O O . GLN A 1 417 ? -27.818 7.755 13.054 1.00 93.12 417 GLN A O 1
ATOM 3322 N N . HIS A 1 418 ? -25.845 7.275 14.017 1.00 90.56 418 HIS A N 1
ATOM 3323 C CA . HIS A 1 418 ? -25.349 6.354 13.003 1.00 90.56 418 HIS A CA 1
ATOM 3324 C C . HIS A 1 418 ? -25.568 4.868 13.353 1.00 90.56 418 HIS A C 1
ATOM 3326 O O . HIS A 1 418 ? -25.197 4.009 12.556 1.00 90.56 418 HIS A O 1
ATOM 3332 N N . LEU A 1 419 ? -26.218 4.530 14.474 1.00 88.50 419 LEU A N 1
ATOM 3333 C CA . LEU A 1 419 ? -26.549 3.144 14.844 1.00 88.50 419 LEU A CA 1
ATOM 3334 C C . LEU A 1 419 ? -27.844 2.674 14.184 1.00 88.50 419 LEU A C 1
ATOM 3336 O O . LEU A 1 419 ? -28.882 2.491 14.817 1.00 88.50 419 LEU A O 1
ATOM 3340 N N . ASN A 1 420 ? -27.806 2.507 12.869 1.00 86.56 420 ASN A N 1
ATOM 3341 C CA . ASN A 1 420 ? -28.903 1.892 12.138 1.00 86.56 420 ASN A CA 1
ATOM 3342 C C . ASN A 1 420 ? -28.377 1.128 10.918 1.00 86.56 420 ASN A C 1
ATOM 3344 O O . ASN A 1 420 ? -27.286 1.399 10.420 1.00 86.56 420 ASN A O 1
ATOM 3348 N N . GLN A 1 421 ? -29.179 0.189 10.410 1.00 78.56 421 GLN A N 1
ATOM 3349 C CA . GLN A 1 421 ? -28.810 -0.670 9.276 1.00 78.56 421 GLN A CA 1
ATOM 3350 C C . GLN A 1 421 ? -28.404 0.121 8.016 1.00 78.56 421 GLN A C 1
ATOM 3352 O O . GLN A 1 421 ? -27.536 -0.319 7.266 1.00 78.56 421 GLN A O 1
ATOM 3357 N N . ASN A 1 422 ? -28.977 1.311 7.799 1.00 77.25 422 ASN A N 1
ATOM 3358 C CA . ASN A 1 422 ? -28.656 2.156 6.643 1.00 77.25 422 ASN A CA 1
ATOM 3359 C C . ASN A 1 422 ? -27.341 2.933 6.811 1.00 77.25 422 ASN A C 1
ATOM 3361 O O . ASN A 1 422 ? -26.736 3.334 5.824 1.00 77.25 422 ASN A O 1
ATOM 3365 N N . SER A 1 423 ? -26.875 3.131 8.040 1.00 74.44 423 SER A N 1
ATOM 3366 C CA . SER A 1 423 ? -25.604 3.799 8.327 1.00 74.44 423 SER A CA 1
ATOM 3367 C C . SER A 1 423 ? -24.412 2.837 8.316 1.00 74.44 423 SER A C 1
ATOM 3369 O O . SER A 1 423 ? -23.278 3.279 8.152 1.00 74.44 423 SER A O 1
ATOM 3371 N N . LEU A 1 424 ? -24.643 1.520 8.409 1.00 76.31 424 LEU A N 1
ATOM 3372 C CA . LEU A 1 424 ? -23.581 0.503 8.317 1.00 76.31 424 LEU A CA 1
ATOM 3373 C C . LEU A 1 424 ? -22.992 0.336 6.915 1.00 76.31 424 LEU A C 1
ATOM 3375 O O . LEU A 1 424 ? -21.946 -0.285 6.774 1.00 76.31 424 LEU A O 1
ATOM 3379 N N . TYR A 1 425 ? -23.600 0.955 5.899 1.00 79.44 425 TYR A N 1
ATOM 3380 C CA . TYR A 1 425 ? -22.947 1.182 4.605 1.00 79.44 425 TYR A CA 1
ATOM 3381 C C . TYR A 1 425 ? -21.644 1.982 4.773 1.00 79.44 425 TYR A C 1
ATOM 3383 O O . TYR A 1 425 ? -20.803 1.997 3.883 1.00 79.44 425 TYR A O 1
ATOM 3391 N N . ASN A 1 426 ? -21.462 2.663 5.909 1.00 86.06 426 ASN A N 1
ATOM 3392 C CA . ASN A 1 426 ? -20.236 3.354 6.254 1.00 86.06 426 ASN A CA 1
ATOM 3393 C C . ASN A 1 426 ? -19.931 3.237 7.755 1.00 86.06 426 ASN A C 1
ATOM 3395 O O . ASN A 1 426 ? -20.008 4.209 8.512 1.00 86.06 426 ASN A O 1
ATOM 3399 N N . ALA A 1 427 ? -19.558 2.030 8.190 1.00 92.12 427 ALA A N 1
ATOM 3400 C CA . ALA A 1 427 ? -19.240 1.740 9.591 1.00 92.12 427 ALA A CA 1
ATOM 3401 C C . ALA A 1 427 ? -18.039 2.543 10.141 1.00 92.12 427 ALA A C 1
ATOM 3403 O O . ALA A 1 427 ? -17.831 2.595 11.356 1.00 92.12 427 ALA A O 1
ATOM 3404 N N . SER A 1 428 ? -17.268 3.216 9.278 1.00 94.00 428 SER A N 1
ATOM 3405 C CA . SER A 1 428 ? -16.119 4.012 9.701 1.00 94.00 428 SER A CA 1
ATOM 3406 C C . SER A 1 428 ? -16.494 5.226 10.551 1.00 94.00 428 SER A C 1
ATOM 3408 O O . SER A 1 428 ? -15.706 5.621 11.408 1.00 94.00 428 SER A O 1
ATOM 3410 N N . ILE A 1 429 ? -17.682 5.809 10.340 1.00 95.06 429 ILE A N 1
ATOM 3411 C CA . ILE A 1 429 ? -18.162 6.964 11.114 1.00 95.06 429 ILE A CA 1
ATOM 3412 C C . ILE A 1 429 ? -18.444 6.563 12.570 1.00 95.06 429 ILE A C 1
ATOM 3414 O O . ILE A 1 429 ? -17.730 7.046 13.454 1.00 95.06 429 ILE A O 1
ATOM 3418 N N . PRO A 1 430 ? -19.406 5.662 12.866 1.00 94.81 430 PRO A N 1
ATOM 3419 C CA . PRO A 1 430 ? -19.666 5.273 14.249 1.00 94.81 430 PRO A CA 1
ATOM 3420 C C . PRO A 1 430 ? -18.444 4.603 14.891 1.00 94.81 430 PRO A C 1
ATOM 3422 O O . PRO A 1 430 ? -18.132 4.893 16.046 1.00 94.81 430 PRO A O 1
ATOM 3425 N N . GLY A 1 431 ? -17.686 3.789 14.143 1.00 94.62 431 GLY A N 1
ATOM 3426 C CA . GLY A 1 431 ? -16.446 3.181 14.633 1.00 94.62 431 GLY A CA 1
ATOM 3427 C C . GLY A 1 431 ? -15.392 4.216 15.043 1.00 94.62 431 GLY A C 1
ATOM 3428 O O . GLY A 1 431 ? -14.799 4.102 16.116 1.00 94.62 431 GLY A O 1
ATOM 3429 N N . GLY A 1 432 ? -15.186 5.263 14.237 1.00 94.88 432 GLY A N 1
ATOM 3430 C CA . GLY A 1 432 ? -14.219 6.323 14.527 1.00 94.88 432 GLY A CA 1
ATOM 3431 C C . GLY A 1 432 ? -14.622 7.217 15.693 1.00 94.88 432 GLY A C 1
ATOM 3432 O O . GLY A 1 432 ? -13.786 7.513 16.553 1.00 94.88 432 GLY A O 1
ATOM 3433 N N . LEU A 1 433 ? -15.904 7.581 15.775 1.00 95.62 433 LEU A N 1
ATOM 3434 C CA . LEU A 1 433 ? -16.455 8.348 16.894 1.00 95.62 433 LEU A CA 1
ATOM 3435 C C . LEU A 1 433 ? -16.319 7.582 18.217 1.00 95.62 433 LEU A C 1
ATOM 3437 O O . LEU A 1 433 ? -15.808 8.135 19.194 1.00 95.62 433 LEU A O 1
ATOM 3441 N N . LEU A 1 434 ? -16.693 6.297 18.234 1.00 95.88 434 LEU A N 1
ATOM 3442 C CA . LEU A 1 434 ? -16.584 5.439 19.419 1.00 95.88 434 LEU A CA 1
ATOM 3443 C C . LEU A 1 434 ? -15.132 5.209 19.826 1.00 95.88 434 LEU A C 1
ATOM 3445 O O . LEU A 1 434 ? -14.805 5.299 21.010 1.00 95.88 434 LEU A O 1
ATOM 3449 N N . TYR A 1 435 ? -14.240 4.978 18.863 1.00 95.62 435 TYR A N 1
ATOM 3450 C CA . TYR A 1 435 ? -12.827 4.791 19.170 1.00 95.62 435 TYR A CA 1
ATOM 3451 C C . TYR A 1 435 ? -12.209 6.053 19.785 1.00 95.62 435 TYR A C 1
ATOM 3453 O O . TYR A 1 435 ? -11.503 5.992 20.796 1.00 95.62 435 TYR A O 1
ATOM 3461 N N . ARG A 1 436 ? -12.520 7.226 19.222 1.00 95.25 436 ARG A N 1
ATOM 3462 C CA . ARG A 1 436 ? -12.069 8.514 19.757 1.00 95.25 436 ARG A CA 1
ATOM 3463 C C . ARG A 1 436 ? -12.630 8.773 21.156 1.00 95.25 436 ARG A C 1
ATOM 3465 O O . ARG A 1 436 ? -11.873 9.185 22.037 1.00 95.25 436 ARG A O 1
ATOM 3472 N N . ALA A 1 437 ? -13.921 8.510 21.368 1.00 96.00 437 ALA A N 1
ATOM 3473 C CA . ALA A 1 437 ? -14.565 8.615 22.675 1.00 96.00 437 ALA A CA 1
ATOM 3474 C C . ALA A 1 437 ? -13.862 7.723 23.712 1.00 96.00 437 ALA A C 1
ATOM 3476 O O . ALA A 1 437 ? -13.506 8.191 24.793 1.00 96.00 437 ALA A O 1
ATOM 3477 N N . TRP A 1 438 ? -13.564 6.473 23.352 1.00 96.19 438 TRP A N 1
ATOM 3478 C CA . TRP A 1 438 ? -12.890 5.506 24.220 1.00 96.19 438 TRP A CA 1
ATOM 3479 C C . TRP A 1 438 ? -11.484 5.937 24.654 1.00 96.19 438 TRP A C 1
ATOM 3481 O O . TRP A 1 438 ? -11.123 5.822 25.830 1.00 96.19 438 TRP A O 1
ATOM 3491 N N . GLU A 1 439 ? -10.679 6.476 23.737 1.00 93.69 439 GLU A N 1
ATOM 3492 C CA . GLU A 1 439 ? -9.357 7.009 24.084 1.00 93.69 439 GLU A CA 1
ATOM 3493 C C . GLU A 1 439 ? -9.445 8.240 24.989 1.00 93.69 439 GLU A C 1
ATOM 3495 O O . GLU A 1 439 ? -8.619 8.415 25.888 1.00 93.69 439 GLU A O 1
ATOM 3500 N N . MET A 1 440 ? -10.435 9.108 24.757 1.00 94.44 440 MET A N 1
ATOM 3501 C CA . MET A 1 440 ? -10.671 10.271 25.610 1.00 94.44 440 MET A CA 1
ATOM 3502 C C . MET A 1 440 ? -11.053 9.841 27.025 1.00 94.44 440 MET A C 1
ATOM 3504 O O . MET A 1 440 ? -10.442 10.330 27.973 1.00 94.44 440 MET A O 1
ATOM 3508 N N . LEU A 1 441 ? -11.967 8.878 27.163 1.00 95.00 441 LEU A N 1
ATOM 3509 C CA . LEU A 1 441 ? -12.336 8.289 28.453 1.00 95.00 441 LEU A CA 1
ATOM 3510 C C . LEU A 1 441 ? -11.128 7.675 29.161 1.00 95.00 441 LEU A C 1
ATOM 3512 O O . LEU A 1 441 ? -10.893 7.975 30.325 1.00 95.00 441 LEU A O 1
ATOM 3516 N N . SER A 1 442 ? -10.296 6.921 28.437 1.00 93.12 442 SER A N 1
ATOM 3517 C CA . SER A 1 442 ? -9.073 6.327 28.997 1.00 93.12 442 SER A CA 1
ATOM 3518 C C . SER A 1 442 ? -8.119 7.378 29.579 1.00 93.12 442 SER A C 1
ATOM 3520 O O . SER A 1 442 ? -7.540 7.174 30.645 1.00 93.12 442 SER A O 1
ATOM 3522 N N . ARG A 1 443 ? -7.955 8.526 28.906 1.00 92.25 443 ARG A N 1
ATOM 3523 C CA . ARG A 1 443 ? -7.111 9.631 29.399 1.00 92.25 443 ARG A CA 1
ATOM 3524 C C . ARG A 1 443 ? -7.724 10.345 30.600 1.00 92.25 443 ARG A C 1
ATOM 3526 O O . ARG A 1 443 ? -6.992 10.712 31.521 1.00 92.25 443 ARG A O 1
ATOM 3533 N N . ILE A 1 444 ? -9.040 10.555 30.582 1.00 92.38 444 ILE A N 1
ATOM 3534 C CA . ILE A 1 444 ? -9.761 11.180 31.693 1.00 92.38 444 ILE A CA 1
ATOM 3535 C C . ILE A 1 444 ? -9.647 10.298 32.935 1.00 92.38 444 ILE A C 1
ATOM 3537 O O . ILE A 1 444 ? -9.253 10.796 33.982 1.00 92.38 444 ILE A O 1
ATOM 3541 N N . GLU A 1 445 ? -9.902 8.998 32.806 1.00 90.69 445 GLU A N 1
ATOM 3542 C CA . GLU A 1 445 ? -9.790 8.027 33.894 1.00 90.69 445 GLU A CA 1
ATOM 3543 C C . GLU A 1 445 ? -8.374 8.005 34.485 1.00 90.69 445 GLU A C 1
ATOM 3545 O O . GLU A 1 445 ? -8.207 8.182 35.688 1.00 90.69 445 GLU A O 1
ATOM 3550 N N . GLN A 1 446 ? -7.335 7.902 33.646 1.00 90.56 446 GLN A N 1
ATOM 3551 C CA . GLN A 1 446 ? -5.942 7.957 34.110 1.00 90.56 446 GLN A CA 1
ATOM 3552 C C . GLN A 1 446 ? -5.612 9.259 34.850 1.00 90.56 446 GLN A C 1
ATOM 3554 O O . GLN A 1 446 ? -4.837 9.252 35.805 1.00 90.56 446 GLN A O 1
ATOM 3559 N N . THR A 1 447 ? -6.171 10.384 34.403 1.00 90.25 447 THR A N 1
ATOM 3560 C CA . THR A 1 447 ? -5.977 11.683 35.061 1.00 90.25 447 THR A CA 1
ATOM 3561 C C . THR A 1 447 ? -6.736 11.746 36.384 1.00 90.25 447 THR A C 1
ATOM 3563 O O . THR A 1 447 ? -6.170 12.181 37.383 1.00 90.25 447 THR A O 1
ATOM 3566 N N . GLY A 1 448 ? -7.983 11.272 36.412 1.00 87.88 448 GLY A N 1
ATOM 3567 C CA . GLY A 1 448 ? -8.821 11.216 37.608 1.00 87.88 448 GLY A CA 1
ATOM 3568 C C . GLY A 1 448 ? -8.228 10.323 38.696 1.00 87.88 448 GLY A C 1
ATOM 3569 O O . GLY A 1 448 ? -8.177 10.735 39.849 1.00 87.88 448 GLY A O 1
ATOM 3570 N N . LEU A 1 449 ? -7.692 9.156 38.324 1.00 88.44 449 LEU A N 1
ATOM 3571 C CA . LEU A 1 449 ? -6.976 8.266 39.243 1.00 88.44 449 LEU A CA 1
ATOM 3572 C C . LEU A 1 449 ? -5.750 8.961 39.849 1.00 88.44 449 LEU A C 1
ATOM 3574 O O . LEU A 1 449 ? -5.623 9.005 41.065 1.00 88.44 449 LEU A O 1
ATOM 3578 N N . LYS A 1 450 ? -4.909 9.602 39.026 1.00 89.81 450 LYS A N 1
ATOM 3579 C CA . LYS A 1 450 ? -3.743 10.361 39.518 1.00 89.81 450 LYS A CA 1
ATOM 3580 C C . LYS A 1 450 ? -4.126 11.509 40.453 1.00 89.81 450 LYS A C 1
ATOM 3582 O O . LYS A 1 450 ? -3.391 11.792 41.393 1.00 89.81 450 LYS A O 1
ATOM 3587 N N . LEU A 1 451 ? -5.234 12.199 40.176 1.00 88.81 451 LEU A N 1
ATOM 3588 C CA . LEU A 1 451 ? -5.733 13.270 41.040 1.00 88.81 451 LEU A CA 1
ATOM 3589 C C . LEU A 1 451 ? -6.239 12.721 42.372 1.00 88.81 451 LEU A C 1
ATOM 3591 O O . LEU A 1 451 ? -5.946 13.315 43.403 1.00 88.81 451 LEU A O 1
ATOM 3595 N N . ARG A 1 452 ? -6.953 11.592 42.360 1.00 87.81 452 ARG A N 1
ATOM 3596 C CA . ARG A 1 452 ? -7.400 10.929 43.587 1.00 87.81 452 ARG A CA 1
ATOM 3597 C C . ARG A 1 452 ? -6.212 10.489 44.438 1.00 87.81 452 ARG A C 1
ATOM 3599 O O . ARG A 1 452 ? -6.168 10.848 45.605 1.00 87.81 452 ARG A O 1
ATOM 3606 N N . ASP A 1 453 ? -5.229 9.818 43.839 1.00 90.81 453 ASP A N 1
ATOM 3607 C CA . ASP A 1 453 ? -4.017 9.381 44.543 1.00 90.81 453 ASP A CA 1
ATOM 3608 C C . ASP A 1 453 ? -3.252 10.582 45.143 1.00 90.81 453 ASP A C 1
ATOM 3610 O O . ASP A 1 453 ? -2.693 10.496 46.234 1.00 90.81 453 ASP A O 1
ATOM 3614 N N . LEU A 1 454 ? -3.249 11.733 44.452 1.00 92.38 454 LEU A N 1
ATOM 3615 C CA . LEU A 1 454 ? -2.657 12.971 44.965 1.00 92.38 454 LEU A CA 1
ATOM 3616 C C . LEU A 1 454 ? -3.441 13.543 46.154 1.00 92.38 454 LEU A C 1
ATOM 3618 O O . LEU A 1 454 ? -2.820 14.001 47.107 1.00 92.38 454 LEU A O 1
ATOM 3622 N N . VAL A 1 455 ? -4.776 13.538 46.098 1.00 92.12 455 VAL A N 1
ATOM 3623 C CA . VAL A 1 455 ? -5.632 13.997 47.205 1.00 92.12 455 VAL A CA 1
ATOM 3624 C C . VAL A 1 455 ? -5.442 13.104 48.426 1.00 92.12 455 VAL A C 1
ATOM 3626 O O . VAL A 1 455 ? -5.176 13.625 49.502 1.00 92.12 455 VAL A O 1
ATOM 3629 N N . GLU A 1 456 ? -5.474 11.783 48.247 1.00 92.69 456 GLU A N 1
ATOM 3630 C CA . GLU A 1 456 ? -5.230 10.815 49.325 1.00 92.69 456 GLU A CA 1
ATOM 3631 C C . GLU A 1 456 ? -3.836 11.014 49.946 1.00 92.69 456 GLU A C 1
ATOM 3633 O O . GLU A 1 456 ? -3.694 11.039 51.166 1.00 92.69 456 GLU A O 1
ATOM 3638 N N . GLY A 1 457 ? -2.806 11.247 49.123 1.00 94.56 457 GLY A N 1
ATOM 3639 C CA . GLY A 1 457 ? -1.456 11.536 49.612 1.00 94.56 457 GLY A CA 1
ATOM 3640 C C . GLY A 1 457 ? -1.323 12.878 50.346 1.00 94.56 457 GLY A C 1
ATOM 3641 O O . GLY A 1 457 ? -0.510 12.990 51.263 1.00 94.56 457 GLY A O 1
ATOM 3642 N N . ILE A 1 458 ? -2.105 13.898 49.967 1.00 94.00 458 ILE A N 1
ATOM 3643 C CA . ILE A 1 458 ? -2.178 15.173 50.699 1.00 94.00 458 ILE A CA 1
ATOM 3644 C C . ILE A 1 458 ? -2.859 14.957 52.053 1.00 94.00 458 ILE A C 1
ATOM 3646 O O . ILE A 1 458 ? -2.317 15.392 53.065 1.00 94.00 458 ILE A O 1
ATOM 3650 N N . GLU A 1 459 ? -3.993 14.255 52.085 1.00 93.94 459 GLU A N 1
ATOM 3651 C CA . GLU A 1 459 ? -4.722 13.946 53.322 1.00 93.94 459 GLU A CA 1
ATOM 3652 C C . GLU A 1 459 ? -3.844 13.145 54.302 1.00 93.94 459 GLU A C 1
ATOM 3654 O O . GLU A 1 459 ? -3.754 13.494 55.479 1.00 93.94 459 GLU A O 1
ATOM 3659 N N . GLU A 1 460 ? -3.101 12.143 53.819 1.00 94.44 460 GLU A N 1
ATOM 3660 C CA . GLU A 1 460 ? -2.150 11.377 54.639 1.00 94.44 460 GLU A CA 1
ATOM 3661 C C . GLU A 1 460 ? -0.996 12.253 55.166 1.00 94.44 460 GLU A C 1
ATOM 3663 O O . GLU A 1 460 ? -0.603 12.151 56.333 1.00 94.44 460 GLU A O 1
ATOM 3668 N N . ALA A 1 461 ? -0.450 13.149 54.336 1.00 91.56 461 ALA A N 1
ATOM 3669 C CA . ALA A 1 461 ? 0.605 14.071 54.757 1.00 91.56 461 ALA A CA 1
ATOM 3670 C C . ALA A 1 461 ? 0.117 15.056 55.837 1.00 91.56 461 ALA A C 1
ATOM 3672 O O . ALA A 1 461 ? 0.835 15.307 56.814 1.00 91.56 461 ALA A O 1
ATOM 3673 N N . GLU A 1 462 ? -1.111 15.563 55.697 1.00 93.31 462 GLU A N 1
ATOM 3674 C CA . GLU A 1 462 ? -1.766 16.421 56.688 1.00 93.31 462 GLU A CA 1
ATOM 3675 C C . GLU A 1 462 ? -1.982 15.680 58.020 1.00 93.31 462 GLU A C 1
ATOM 3677 O O . GLU A 1 462 ? -1.682 16.233 59.083 1.00 93.31 462 GLU A O 1
ATOM 3682 N N . GLU A 1 463 ? -2.408 14.411 57.989 1.00 92.88 463 GLU A N 1
ATOM 3683 C CA . GLU A 1 463 ? -2.558 13.568 59.189 1.00 92.88 463 GLU A CA 1
ATOM 3684 C C . GLU A 1 463 ? -1.227 13.325 59.922 1.00 92.88 463 GLU A C 1
ATOM 3686 O O . GLU A 1 463 ? -1.189 13.255 61.156 1.00 92.88 463 GLU A O 1
ATOM 3691 N N . LEU A 1 464 ? -0.117 13.251 59.184 1.00 92.94 464 LEU A N 1
ATOM 3692 C CA . LEU A 1 464 ? 1.234 13.104 59.737 1.00 92.94 464 LEU A CA 1
ATOM 3693 C C . LEU A 1 464 ? 1.844 14.429 60.233 1.00 92.94 464 LEU A C 1
ATOM 3695 O O . LEU A 1 464 ? 2.966 14.433 60.750 1.00 92.94 464 LEU A O 1
ATOM 3699 N N . GLY A 1 465 ? 1.123 15.548 60.116 1.00 85.56 465 GLY A N 1
ATOM 3700 C CA . GLY A 1 465 ? 1.587 16.870 60.539 1.00 85.56 465 GLY A CA 1
ATOM 3701 C C . GLY A 1 465 ? 2.661 17.467 59.627 1.00 85.56 465 GLY A C 1
ATOM 3702 O O . GLY A 1 465 ? 3.418 18.340 60.061 1.00 85.56 465 GLY A O 1
ATOM 3703 N N . VAL A 1 466 ? 2.751 16.994 58.382 1.00 71.69 466 VAL A N 1
ATOM 3704 C CA . VAL A 1 466 ? 3.601 17.582 57.345 1.00 71.69 466 VAL A CA 1
ATOM 3705 C C . VAL A 1 466 ? 2.818 18.738 56.723 1.00 71.69 466 VAL A C 1
ATOM 3707 O O . VAL A 1 466 ? 1.984 18.526 55.850 1.00 71.69 466 VAL A O 1
ATOM 3710 N N . SER A 1 467 ? 3.050 19.953 57.231 1.00 68.31 467 SER A N 1
ATOM 3711 C CA . SER A 1 467 ? 2.435 21.197 56.736 1.00 68.31 467 SER A CA 1
ATOM 3712 C C . SER A 1 467 ? 3.242 21.875 55.640 1.00 68.31 467 SER A C 1
ATOM 3714 O O . SER A 1 467 ? 4.472 22.010 55.865 1.00 68.31 467 SER A O 1
#

Secondary structure (DSSP, 8-state):
-TTTS--TTS-----EETTEEHHHHHHHHHHHHHHHHHHHHHH-S--HHHIIIIIHHHHHHHHHHHHHH--HHHHHHHHHHHHHHHHTTTSS-SSS------SSSSS-TTS-SS--HHHHHHHHHHHHHHHHHHHTSHHHHTSHHHHHHHHHHHHHHHHHHHHHGGGEEEEETTEEEE-SBTTB----BHHHHHHHHHHHHHHHHHHT-GGGGHHHHHHHHHHHHHSEEETTTTEEE-BSBTTSS-BPBTTTHHHHHHHHHHHHTTTSS-HHHHHHHHHHIIIIIB-GGGGGGT--SB-SBTTS---TT---GGG-TTGGGGTTT-HHHHHHHHHHHHHHHHHH-----HHHHHHHHHHHHHHHHHHHTT--GGG--SS-HHHHHHHHHHHHHHHHHHHHTT---HHHHHHHHHHHHT-STTTGGGTHHHHHHHHHHHHHHHHHHHHHHHHHHHHHHHHHHHHTT--

Radius of gyration: 24.37 Å; chains: 1; bounding box: 59×47×90 Å